Protein AF-A0A1B0A628-F1 (afdb_monomer)

Structure (mmCIF, N/CA/C/O backbone):
data_AF-A0A1B0A628-F1
#
_entry.id   AF-A0A1B0A628-F1
#
loop_
_atom_site.group_PDB
_atom_site.id
_atom_site.type_symbol
_atom_site.label_atom_id
_atom_site.label_alt_id
_atom_site.label_comp_id
_atom_site.label_asym_id
_atom_site.label_entity_id
_atom_site.label_seq_id
_atom_site.pdbx_PDB_ins_code
_atom_site.Cartn_x
_atom_site.Cartn_y
_atom_site.Cartn_z
_atom_site.occupancy
_atom_site.B_iso_or_equiv
_atom_site.auth_seq_id
_atom_site.auth_comp_id
_atom_site.auth_asym_id
_atom_site.auth_atom_id
_atom_site.pdbx_PDB_model_num
ATOM 1 N N . MET A 1 1 ? -26.916 12.694 81.564 1.00 33.94 1 MET A N 1
ATOM 2 C CA . MET A 1 1 ? -26.053 13.825 81.158 1.00 33.94 1 MET A CA 1
ATOM 3 C C . MET A 1 1 ? -26.219 13.988 79.653 1.00 33.94 1 MET A C 1
ATOM 5 O O . MET A 1 1 ? -25.531 13.329 78.898 1.00 33.94 1 MET A O 1
ATOM 9 N N . SER A 1 2 ? -27.368 14.486 79.199 1.00 31.22 2 SER A N 1
ATOM 10 C CA . SER A 1 2 ? -27.760 15.905 79.084 1.00 31.22 2 SER A CA 1
ATOM 11 C C . SER A 1 2 ? -27.061 16.607 77.925 1.00 31.22 2 SER A C 1
ATOM 13 O O . SER A 1 2 ? -25.971 17.129 78.112 1.00 31.22 2 SER A O 1
ATOM 15 N N . LEU A 1 3 ? -27.719 16.644 76.762 1.00 29.58 3 LEU A N 1
ATOM 16 C CA . LEU A 1 3 ? -28.253 17.880 76.168 1.00 29.58 3 LEU A CA 1
ATOM 17 C C . LEU A 1 3 ? -28.932 17.566 74.823 1.00 29.58 3 LEU A C 1
ATOM 19 O O . LEU A 1 3 ? -28.288 17.422 73.791 1.00 29.58 3 LEU A O 1
ATOM 23 N N . MET A 1 4 ? -30.263 17.454 74.872 1.00 30.33 4 MET A N 1
ATOM 24 C CA . MET A 1 4 ? -31.159 17.680 73.737 1.00 30.33 4 MET A CA 1
ATOM 25 C C . MET A 1 4 ? -31.297 19.191 73.538 1.00 30.33 4 MET A C 1
ATOM 27 O O . MET A 1 4 ? -31.609 19.890 74.503 1.00 30.33 4 MET A O 1
ATOM 31 N N . ILE A 1 5 ? -31.136 19.684 72.309 1.00 37.38 5 ILE A N 1
ATOM 32 C CA . ILE A 1 5 ? -31.601 21.018 71.913 1.00 37.38 5 ILE A CA 1
ATOM 33 C C . ILE A 1 5 ? -32.321 20.915 70.562 1.00 37.38 5 ILE A C 1
ATOM 35 O O . ILE A 1 5 ? -31.741 20.513 69.556 1.00 37.38 5 ILE A O 1
ATOM 39 N N . ASN A 1 6 ? -33.602 21.288 70.600 1.00 32.31 6 ASN A N 1
ATOM 40 C CA . ASN A 1 6 ? -34.485 21.600 69.478 1.00 32.31 6 ASN A CA 1
ATOM 41 C C . ASN A 1 6 ? -33.951 22.780 68.658 1.00 32.31 6 ASN A C 1
ATOM 43 O O . ASN A 1 6 ? -33.622 23.807 69.245 1.00 32.31 6 ASN A O 1
ATOM 47 N N . TYR A 1 7 ? -34.051 22.706 67.330 1.00 30.64 7 TYR A N 1
ATOM 48 C CA . TYR A 1 7 ? -34.246 23.894 66.497 1.00 30.64 7 TYR A CA 1
ATOM 49 C C . TYR A 1 7 ? -35.269 23.607 65.398 1.00 30.64 7 TYR A C 1
ATOM 51 O O . TYR A 1 7 ? -35.077 22.736 64.554 1.00 30.64 7 TYR A O 1
ATOM 59 N N . GLY A 1 8 ? -36.379 24.348 65.455 1.00 27.78 8 GLY A N 1
ATOM 60 C CA . GLY A 1 8 ? -37.373 24.432 64.395 1.00 27.78 8 GLY A CA 1
ATOM 61 C C . GLY A 1 8 ? -36.858 25.271 63.228 1.00 27.78 8 GLY A C 1
ATOM 62 O O . GLY A 1 8 ? -36.126 26.242 63.419 1.00 27.78 8 GLY A O 1
ATOM 63 N N . VAL A 1 9 ? -37.259 24.894 62.017 1.00 31.58 9 VAL A N 1
ATOM 64 C CA . VAL A 1 9 ? -36.974 25.635 60.787 1.00 31.58 9 VAL A CA 1
ATOM 65 C C . VAL A 1 9 ? -38.219 26.437 60.414 1.00 31.58 9 VAL A C 1
ATOM 67 O O . VAL A 1 9 ? -39.262 25.875 60.087 1.00 31.58 9 VAL A O 1
ATOM 70 N N . MET A 1 10 ? -38.100 27.764 60.492 1.00 30.45 10 MET A N 1
ATOM 71 C CA . MET A 1 10 ? -39.026 28.724 59.891 1.00 30.45 10 MET A CA 1
ATOM 72 C C . MET A 1 10 ? -38.882 28.689 58.365 1.00 30.45 10 MET A C 1
ATOM 74 O O . MET A 1 10 ? -37.781 28.835 57.838 1.00 30.45 10 MET A O 1
ATOM 78 N N . VAL A 1 11 ? -40.005 28.547 57.662 1.00 32.34 11 VAL A N 1
ATOM 79 C CA . VAL A 1 11 ? -40.108 28.730 56.209 1.00 32.34 11 VAL A CA 1
ATOM 80 C C . VAL A 1 11 ? -40.339 30.221 55.924 1.00 32.34 11 VAL A C 1
ATOM 82 O O . VAL A 1 11 ? -41.343 30.760 56.397 1.00 32.34 11 VAL A O 1
ATOM 85 N N . PRO A 1 12 ? -39.468 30.917 55.171 1.00 31.31 12 PRO A N 1
ATOM 86 C CA . PRO A 1 12 ? -39.748 32.277 54.734 1.00 31.31 12 PRO A CA 1
ATOM 87 C C . PRO A 1 12 ? -40.712 32.265 53.539 1.00 31.31 12 PRO A C 1
ATOM 89 O O . PRO A 1 12 ? -40.430 31.702 52.483 1.00 31.31 12 PRO A O 1
ATOM 92 N N . VAL A 1 13 ? -41.857 32.921 53.719 1.00 32.25 13 VAL A N 1
ATOM 93 C CA . VAL A 1 13 ? -42.799 33.276 52.653 1.00 32.25 13 VAL A CA 1
ATOM 94 C C . VAL A 1 13 ? -42.172 34.398 51.825 1.00 32.25 13 VAL A C 1
ATOM 96 O O . VAL A 1 13 ? -42.009 35.514 52.316 1.00 32.25 13 VAL A O 1
ATOM 99 N N . ILE A 1 14 ? -41.811 34.111 50.575 1.00 33.41 14 ILE A N 1
ATOM 100 C CA . ILE A 1 14 ? -41.353 35.126 49.620 1.00 33.41 14 ILE A CA 1
ATOM 101 C C . ILE A 1 14 ? -42.586 35.720 48.934 1.00 33.41 14 ILE A C 1
ATOM 103 O O . ILE A 1 14 ? -43.334 35.021 48.252 1.00 33.41 14 ILE A O 1
ATOM 107 N N . GLN A 1 15 ? -42.800 37.019 49.140 1.00 32.44 15 GLN A N 1
ATOM 108 C CA . GLN A 1 15 ? -43.814 37.809 48.449 1.00 32.44 15 GLN A CA 1
ATOM 109 C C . GLN A 1 15 ? -43.382 38.040 46.995 1.00 32.44 15 GLN A C 1
ATOM 111 O O . GLN A 1 15 ? -42.327 38.612 46.732 1.00 32.44 15 GLN A O 1
ATOM 116 N N . THR A 1 16 ? -44.203 37.603 46.043 1.00 36.66 16 THR A N 1
ATOM 117 C CA . THR A 1 16 ? -44.024 37.878 44.613 1.00 36.66 16 THR A CA 1
ATOM 118 C C . THR A 1 16 ? -44.448 39.313 44.302 1.00 36.66 16 THR A C 1
ATOM 120 O O . THR A 1 16 ? -45.621 39.659 44.470 1.00 36.66 16 THR A O 1
ATOM 123 N N . ALA A 1 17 ? -43.518 40.145 43.834 1.00 39.56 17 ALA A N 1
ATOM 124 C CA . ALA A 1 17 ? -43.837 41.450 43.264 1.00 39.56 17 ALA A CA 1
ATOM 125 C C . ALA A 1 17 ? -44.543 41.269 41.906 1.00 39.56 17 ALA A C 1
ATOM 127 O O . ALA A 1 17 ? -44.117 40.462 41.081 1.00 39.56 17 ALA A O 1
ATOM 128 N N . LYS A 1 18 ? -45.644 41.998 41.693 1.00 40.56 18 LYS A N 1
ATOM 129 C CA . LYS A 1 18 ? -46.347 42.065 40.406 1.00 40.56 18 LYS A CA 1
ATOM 130 C C . LYS A 1 18 ? -45.530 42.931 39.445 1.00 40.56 18 LYS A C 1
ATOM 132 O O . LYS A 1 18 ? -45.294 44.093 39.756 1.00 40.56 18 LYS A O 1
ATOM 137 N N . LEU A 1 19 ? -45.134 42.358 38.311 1.00 48.50 19 LEU A N 1
ATOM 138 C CA . LEU A 1 19 ? -44.546 43.087 37.185 1.00 48.50 19 LEU A CA 1
ATOM 139 C C . LEU A 1 19 ? -45.606 44.004 36.558 1.00 48.50 19 LEU A C 1
ATOM 141 O O . LEU A 1 19 ? -46.777 43.621 36.465 1.00 48.50 19 LEU A O 1
ATOM 145 N N . THR A 1 20 ? -45.197 45.205 36.161 1.00 66.12 20 THR A N 1
ATOM 146 C CA . THR A 1 20 ? -46.057 46.225 35.538 1.00 66.12 20 THR A CA 1
ATOM 147 C C . THR A 1 20 ? -45.711 46.384 34.059 1.00 66.12 20 THR A C 1
ATOM 149 O O . THR A 1 20 ? -44.623 46.014 33.634 1.00 66.12 20 THR A O 1
ATOM 152 N N . GLU A 1 21 ? -46.634 46.919 33.253 1.00 45.56 21 GLU A N 1
ATOM 153 C CA . GLU A 1 21 ? -46.469 47.053 31.791 1.00 45.56 21 GLU A CA 1
ATOM 154 C C . GLU A 1 21 ? -45.261 47.915 31.365 1.00 45.56 21 GLU A C 1
ATOM 156 O O . GLU A 1 21 ? -44.826 47.821 30.221 1.00 45.56 21 GLU A O 1
ATOM 161 N N . ASP A 1 22 ? -44.658 48.668 32.289 1.00 49.88 22 ASP A N 1
ATOM 162 C CA . ASP A 1 22 ? -43.427 49.439 32.073 1.00 49.88 22 ASP A CA 1
ATOM 163 C C . ASP A 1 22 ? -42.136 48.587 32.091 1.00 49.88 22 ASP A C 1
ATOM 165 O O . ASP A 1 22 ? -41.069 49.078 31.720 1.00 49.88 22 ASP A O 1
ATOM 169 N N . ASP A 1 23 ? -42.209 47.304 32.475 1.00 53.59 23 ASP A N 1
ATOM 170 C CA . ASP A 1 23 ? -41.057 46.383 32.514 1.00 53.59 23 ASP A CA 1
ATOM 171 C C . ASP A 1 23 ? -40.704 45.784 31.132 1.00 53.59 23 ASP A C 1
ATOM 173 O O . ASP A 1 23 ? -39.782 44.970 31.013 1.00 53.59 23 ASP A O 1
ATOM 177 N N . PHE A 1 24 ? -41.403 46.193 30.064 1.00 48.97 24 PHE A N 1
ATOM 178 C CA . PHE A 1 24 ? -41.162 45.733 28.693 1.00 48.97 24 PHE A CA 1
ATOM 179 C C . PHE A 1 24 ? -40.797 46.900 27.756 1.00 48.97 24 PHE A C 1
ATOM 181 O O . PHE A 1 24 ? -41.582 47.836 27.601 1.00 48.97 24 PHE A O 1
ATOM 188 N N . PRO A 1 25 ? -39.638 46.868 27.067 1.00 47.72 25 PRO A N 1
ATOM 189 C CA . PRO A 1 25 ? -39.291 47.903 26.098 1.00 47.72 25 PRO A CA 1
ATOM 190 C C . PRO A 1 25 ? -40.185 47.843 24.837 1.00 47.72 25 PRO A C 1
ATOM 192 O O . PRO A 1 25 ? -40.545 46.755 24.378 1.00 47.72 25 PRO A O 1
ATOM 195 N N . PRO A 1 26 ? -40.523 49.002 24.240 1.00 39.53 26 PRO A N 1
ATOM 196 C CA . PRO A 1 26 ? -41.529 49.118 23.186 1.00 39.53 26 PRO A CA 1
ATOM 197 C C . PRO A 1 26 ? -41.061 48.532 21.847 1.00 39.53 26 PRO A C 1
ATOM 199 O O . PRO A 1 26 ? -40.018 48.905 21.305 1.00 39.53 26 PRO A O 1
ATOM 202 N N . LEU A 1 27 ? -41.886 47.657 21.266 1.00 36.78 27 LEU A N 1
ATOM 203 C CA . LEU A 1 27 ? -41.714 47.143 19.907 1.00 36.78 27 LEU A CA 1
ATOM 204 C C . LEU A 1 27 ? -42.081 48.229 18.886 1.00 36.78 27 LEU A C 1
ATOM 206 O O . LEU A 1 27 ? -43.246 48.447 18.554 1.00 36.78 27 LEU A O 1
ATOM 210 N N . GLY A 1 28 ? -41.055 48.925 18.398 1.00 30.58 28 GLY A N 1
ATOM 211 C CA . GLY A 1 28 ? -41.151 49.891 17.310 1.00 30.58 28 GLY A CA 1
ATOM 212 C C . GLY A 1 28 ? -41.485 49.226 15.974 1.00 30.58 28 GLY A C 1
ATOM 213 O O . GLY A 1 28 ? -40.842 48.274 15.538 1.00 30.58 28 GLY A O 1
ATOM 214 N N . SER A 1 29 ? -42.512 49.766 15.330 1.00 31.61 29 SER A N 1
ATOM 215 C CA . SER A 1 29 ? -43.161 49.274 14.122 1.00 31.61 29 SER A CA 1
ATOM 216 C C . SER A 1 29 ? -42.755 50.045 12.853 1.00 31.61 29 SER A C 1
ATOM 218 O O . SER A 1 29 ? -42.542 51.252 12.932 1.00 31.61 29 SER A O 1
ATOM 220 N N . LYS A 1 30 ? -42.873 49.366 11.698 1.00 31.28 30 LYS A N 1
ATOM 221 C CA . LYS A 1 30 ? -43.100 49.880 10.323 1.00 31.28 30 LYS A CA 1
ATOM 222 C C . LYS A 1 30 ? -41.918 50.511 9.557 1.00 31.28 30 LYS A C 1
ATOM 224 O O . LYS A 1 30 ? -41.408 51.556 9.931 1.00 31.28 30 LYS A O 1
ATOM 229 N N . ASN A 1 31 ? -41.619 49.985 8.363 1.00 30.56 31 ASN A N 1
ATOM 230 C CA . ASN A 1 31 ? -42.159 50.508 7.092 1.00 30.56 31 ASN A CA 1
ATOM 231 C C . ASN A 1 31 ? -41.523 49.821 5.870 1.00 30.56 31 ASN A C 1
ATOM 233 O O . ASN A 1 31 ? -40.305 49.762 5.726 1.00 30.56 31 ASN A O 1
ATOM 237 N N . HIS A 1 32 ? -42.389 49.372 4.961 1.00 30.03 32 HIS A N 1
ATOM 238 C CA . HIS A 1 32 ? -42.078 49.218 3.544 1.00 30.03 32 HIS A CA 1
ATOM 239 C C . HIS A 1 32 ? -41.893 50.604 2.913 1.00 30.03 32 HIS A C 1
ATOM 241 O O . HIS A 1 32 ? -42.667 51.510 3.212 1.00 30.03 32 HIS A O 1
ATOM 247 N N . ASN A 1 33 ? -40.929 50.738 2.000 1.00 30.52 33 ASN A N 1
ATOM 248 C CA . ASN A 1 33 ? -40.958 51.742 0.940 1.00 30.52 33 ASN A CA 1
ATOM 249 C C . ASN A 1 33 ? -40.301 51.193 -0.335 1.00 30.52 33 ASN A C 1
ATOM 251 O O . ASN A 1 33 ? -39.335 50.434 -0.292 1.00 30.52 33 ASN A O 1
ATOM 255 N N . THR A 1 34 ? -40.906 51.584 -1.447 1.00 30.19 34 THR A N 1
ATOM 256 C CA . THR A 1 34 ? -40.734 51.178 -2.846 1.00 30.19 34 THR A CA 1
ATOM 257 C C . THR A 1 34 ? -40.154 52.323 -3.688 1.00 30.19 34 THR A C 1
ATOM 259 O O . THR A 1 34 ? -40.603 53.449 -3.508 1.00 30.19 34 THR A O 1
ATOM 262 N N . GLU A 1 35 ? -39.313 52.016 -4.683 1.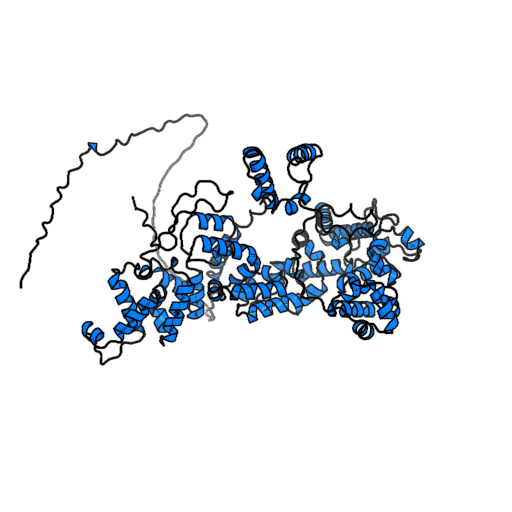00 31.67 35 GLU A N 1
ATOM 263 C CA . GLU A 1 35 ? -39.073 52.774 -5.941 1.00 31.67 35 GLU A CA 1
ATOM 264 C C . GLU A 1 35 ? -38.811 51.714 -7.049 1.00 31.67 35 GLU A C 1
ATOM 266 O O . GLU A 1 35 ? -37.968 50.845 -6.844 1.00 31.67 35 GLU A O 1
ATOM 271 N N . SER A 1 36 ? -39.712 51.440 -8.015 1.00 34.22 36 SER A N 1
ATOM 272 C CA . SER A 1 36 ? -39.938 52.044 -9.363 1.00 34.22 36 SER A CA 1
ATOM 273 C C . SER A 1 36 ? -38.683 52.064 -10.278 1.00 34.22 36 SER A C 1
ATOM 275 O O . SER A 1 36 ? -37.639 52.551 -9.873 1.00 34.22 36 SER A O 1
ATOM 277 N N . LEU A 1 37 ? -38.655 51.450 -11.482 1.00 30.39 37 LEU A N 1
ATOM 278 C CA . LEU A 1 37 ? -39.365 51.796 -12.737 1.00 30.39 37 LEU A CA 1
ATOM 279 C C . LEU A 1 37 ? -39.390 50.644 -13.799 1.00 30.39 37 LEU A C 1
ATOM 281 O O . LEU A 1 37 ? -38.356 50.035 -14.044 1.00 30.39 37 LEU A O 1
ATOM 285 N N . GLN A 1 38 ? -40.550 50.502 -14.487 1.00 32.31 38 GLN A N 1
ATOM 286 C CA . GLN A 1 38 ? -40.821 50.176 -15.928 1.00 32.31 38 GLN A CA 1
ATOM 287 C C . GLN A 1 38 ? -40.401 48.801 -16.534 1.00 32.31 38 GLN A C 1
ATOM 289 O O . GLN A 1 38 ? -39.288 48.356 -16.320 1.00 32.31 38 GLN A O 1
ATOM 294 N N . ASN A 1 39 ? -41.173 48.057 -17.360 1.00 30.17 39 ASN A N 1
ATOM 295 C CA . ASN A 1 39 ? -42.313 48.329 -18.269 1.00 30.17 39 ASN A CA 1
ATOM 296 C C . ASN A 1 39 ? -43.105 47.038 -18.659 1.00 30.17 39 ASN A C 1
ATOM 298 O O . ASN A 1 39 ? -42.491 45.984 -18.789 1.00 30.17 39 ASN A O 1
ATOM 302 N N . SER A 1 40 ? -44.406 47.211 -18.997 1.00 34.38 40 SER A N 1
ATOM 303 C CA . SER A 1 40 ? -45.297 46.454 -19.941 1.00 34.38 40 SER A CA 1
ATOM 304 C C . SER A 1 40 ? -45.550 44.939 -19.741 1.00 34.38 40 SER A C 1
ATOM 306 O O . SER A 1 40 ? -44.619 44.206 -19.465 1.00 34.38 40 SER A O 1
ATOM 308 N N . ALA A 1 41 ? -46.718 44.324 -19.979 1.00 31.27 41 ALA A N 1
ATOM 309 C CA . ALA A 1 41 ? -48.074 44.711 -20.393 1.00 31.27 41 ALA A CA 1
ATOM 310 C C . ALA A 1 41 ? -48.985 43.442 -20.322 1.00 31.27 41 ALA A C 1
ATOM 312 O O . ALA A 1 41 ? -48.506 42.372 -20.674 1.00 31.27 41 ALA A O 1
ATOM 313 N N . ILE A 1 42 ? -50.243 43.598 -19.858 1.00 32.12 42 ILE A N 1
ATOM 314 C CA . ILE A 1 42 ? -51.552 43.074 -20.362 1.00 32.12 42 ILE A CA 1
ATOM 315 C C . ILE A 1 42 ? -51.587 41.609 -20.922 1.00 32.12 42 ILE A C 1
ATOM 317 O O . ILE A 1 42 ? -50.806 41.290 -21.805 1.00 32.12 42 ILE A O 1
ATOM 321 N N . LEU A 1 43 ? -52.444 40.644 -20.536 1.00 32.38 43 LEU A N 1
ATOM 322 C CA . LEU A 1 43 ? -53.917 40.585 -20.420 1.00 32.38 43 LEU A CA 1
ATOM 323 C C . LEU A 1 43 ? -54.355 39.389 -19.537 1.00 32.38 43 LEU A C 1
ATOM 325 O O . LEU A 1 43 ? -53.734 38.332 -19.583 1.00 32.38 43 LEU A O 1
ATOM 329 N N . GLU A 1 44 ? -55.445 39.616 -18.792 1.00 30.59 44 GLU A N 1
ATOM 330 C CA . GLU A 1 44 ? -56.665 38.796 -18.579 1.00 30.59 44 GLU A CA 1
ATOM 331 C C . GLU A 1 44 ? -56.636 37.305 -18.997 1.00 30.59 44 GLU A C 1
ATOM 333 O O . GLU A 1 44 ? -56.192 36.957 -20.082 1.00 30.59 44 GLU A O 1
ATOM 338 N N . GLY A 1 45 ? -57.202 36.361 -18.249 1.00 29.09 45 GLY A N 1
ATOM 339 C CA . GLY A 1 45 ? -58.105 36.462 -17.112 1.00 29.09 45 GLY A CA 1
ATOM 340 C C . GLY A 1 45 ? -58.584 35.068 -16.676 1.00 29.09 45 GLY A C 1
ATOM 341 O O . GLY A 1 45 ? -58.346 34.090 -17.375 1.00 29.09 45 GLY A O 1
ATOM 342 N N . ASN A 1 46 ? -59.205 35.052 -15.491 1.00 28.08 46 ASN A N 1
ATOM 343 C CA . ASN A 1 46 ? -60.410 34.326 -15.052 1.00 28.08 46 ASN A CA 1
ATOM 344 C C . ASN A 1 46 ? -60.653 32.871 -15.511 1.00 28.08 46 ASN A C 1
ATOM 346 O O . ASN A 1 46 ? -60.503 32.543 -16.675 1.00 28.08 46 ASN A O 1
ATOM 350 N N . VAL A 1 47 ? -61.197 31.944 -14.722 1.00 31.91 47 VAL A N 1
ATOM 351 C CA . VAL A 1 47 ? -61.837 31.912 -13.394 1.00 31.91 47 VAL A CA 1
ATOM 352 C C . VAL A 1 47 ? -62.121 30.414 -13.153 1.00 31.91 47 VAL A C 1
ATOM 354 O O . VAL A 1 47 ? -62.378 29.707 -14.123 1.00 31.91 47 VAL A O 1
ATOM 357 N N . GLU A 1 48 ? -61.995 29.984 -11.893 1.00 29.33 48 GLU A N 1
ATOM 358 C CA . GLU A 1 48 ? -62.780 28.981 -11.137 1.00 29.33 48 GLU A CA 1
ATOM 359 C C . GLU A 1 48 ? -63.284 27.681 -11.812 1.00 29.33 48 GLU A C 1
ATOM 361 O O . GLU A 1 48 ? -63.673 27.644 -12.966 1.00 29.33 48 GLU A O 1
ATOM 366 N N . GLU A 1 49 ? -63.498 26.548 -11.149 1.00 31.58 49 GLU A N 1
ATOM 367 C CA . GLU A 1 49 ? -63.267 25.983 -9.814 1.00 31.58 49 GLU A CA 1
ATOM 368 C C . GLU A 1 49 ? -64.089 24.657 -9.829 1.00 31.58 49 GLU A C 1
ATOM 370 O O . GLU A 1 49 ? -64.912 24.429 -10.715 1.00 31.58 49 GLU A O 1
ATOM 375 N N . VAL A 1 50 ? -63.912 23.817 -8.806 1.00 29.33 50 VAL A N 1
ATOM 376 C CA . VAL A 1 50 ? -64.864 22.787 -8.330 1.00 29.33 50 VAL A CA 1
ATOM 377 C C . VAL A 1 50 ? -64.881 21.399 -9.006 1.00 29.33 50 VAL A C 1
ATOM 379 O O . VAL A 1 50 ? -65.532 21.136 -10.009 1.00 29.33 50 VAL A O 1
ATOM 382 N N . ASN A 1 51 ? -64.211 20.472 -8.307 1.00 29.28 51 ASN A N 1
ATOM 383 C CA . ASN A 1 51 ? -64.701 19.196 -7.749 1.00 29.28 51 ASN A CA 1
ATOM 384 C C . ASN A 1 51 ? -65.842 18.436 -8.459 1.00 29.28 51 ASN A C 1
ATOM 386 O O . ASN A 1 51 ? -66.955 18.934 -8.567 1.00 29.28 51 ASN A O 1
ATOM 390 N N . THR A 1 52 ? -65.676 17.121 -8.647 1.00 28.28 52 THR A N 1
ATOM 391 C CA . THR A 1 52 ? -66.273 16.085 -7.766 1.00 28.28 52 THR A CA 1
ATOM 392 C C . THR A 1 52 ? -65.938 14.663 -8.234 1.00 28.28 52 THR A C 1
ATOM 394 O O . THR A 1 52 ? -65.592 14.412 -9.382 1.00 28.28 52 THR A O 1
ATOM 397 N N . ALA A 1 53 ? -65.979 13.751 -7.263 1.00 29.06 53 ALA A N 1
ATOM 398 C CA . ALA A 1 53 ? -65.635 12.338 -7.325 1.00 29.06 53 ALA A CA 1
ATOM 399 C C . ALA A 1 53 ? -66.817 11.439 -7.753 1.00 29.06 53 ALA A C 1
ATOM 401 O O . ALA A 1 53 ? -67.928 11.924 -7.942 1.00 29.06 53 ALA A O 1
ATOM 402 N N . THR A 1 54 ? -66.565 10.118 -7.720 1.00 27.73 54 THR A N 1
ATOM 403 C CA . THR A 1 54 ? -67.468 8.947 -7.890 1.00 27.73 54 THR A CA 1
ATOM 404 C C . THR A 1 54 ? -67.662 8.506 -9.348 1.00 27.73 54 THR A C 1
ATOM 406 O O . THR A 1 54 ? -67.820 9.340 -10.221 1.00 27.73 54 THR A O 1
ATOM 409 N N . GLY A 1 55 ? -67.596 7.232 -9.746 1.00 25.95 55 GLY A N 1
ATOM 410 C CA . GLY A 1 55 ? -67.624 5.942 -9.049 1.00 25.95 55 GLY A CA 1
ATOM 411 C C . GLY A 1 55 ? -68.651 5.032 -9.752 1.00 25.95 55 GLY A C 1
ATOM 412 O O . GLY A 1 55 ? -69.714 5.531 -10.091 1.00 25.95 55 GLY A O 1
ATOM 413 N N . HIS A 1 56 ? -68.343 3.729 -9.903 1.00 27.52 56 HIS A N 1
ATOM 414 C CA . HIS A 1 56 ? -69.146 2.629 -10.515 1.00 27.52 56 HIS A CA 1
ATOM 415 C C . HIS A 1 56 ? -69.131 2.484 -12.047 1.00 27.52 56 HIS A C 1
ATOM 417 O O . HIS A 1 56 ? -69.013 3.476 -12.748 1.00 27.52 56 HIS A O 1
ATOM 423 N N . ARG A 1 57 ? -69.356 1.305 -12.650 1.00 28.92 57 ARG A N 1
ATOM 424 C CA . ARG A 1 57 ? -69.114 -0.150 -12.414 1.00 28.92 57 ARG A CA 1
ATOM 425 C C . ARG A 1 57 ? -69.635 -0.856 -13.704 1.00 28.92 57 ARG A C 1
ATOM 427 O O . ARG A 1 57 ? -70.205 -0.168 -14.540 1.00 28.92 57 ARG A O 1
ATOM 434 N N . GLU A 1 58 ? -69.508 -2.187 -13.785 1.00 29.56 58 GLU A N 1
ATOM 435 C CA . GLU A 1 58 ? -70.038 -3.127 -14.814 1.00 29.56 58 GLU A CA 1
ATOM 436 C C . GLU A 1 58 ? -69.113 -3.312 -16.037 1.00 29.56 58 GLU A C 1
ATOM 438 O O . GLU A 1 58 ? -68.853 -2.378 -16.787 1.00 29.56 58 GLU A O 1
ATOM 443 N N . ASP A 1 59 ? -68.327 -4.392 -16.121 1.00 28.94 59 ASP A N 1
ATOM 444 C CA . ASP A 1 59 ? -68.634 -5.830 -16.334 1.00 28.94 59 ASP A CA 1
ATOM 445 C C . ASP A 1 59 ? -68.922 -6.161 -17.809 1.00 28.94 59 ASP A C 1
ATOM 447 O O . ASP A 1 59 ? -69.958 -5.780 -18.333 1.00 28.94 59 ASP A O 1
ATOM 451 N N . ASP A 1 60 ? -68.006 -6.899 -18.459 1.00 30.56 60 ASP A N 1
ATOM 452 C CA . ASP A 1 60 ? -68.340 -8.167 -19.132 1.00 30.56 60 ASP A CA 1
ATOM 453 C C . ASP A 1 60 ? -67.106 -8.914 -19.708 1.00 30.56 60 ASP A C 1
ATOM 455 O O . ASP A 1 60 ? -66.419 -8.460 -20.618 1.00 30.56 60 ASP A O 1
ATOM 459 N N . ASN A 1 61 ? -66.863 -10.102 -19.138 1.00 28.69 61 ASN A N 1
ATOM 460 C CA . ASN A 1 61 ? -66.744 -11.409 -19.810 1.00 28.69 61 ASN A CA 1
ATOM 461 C C . ASN A 1 61 ? -65.768 -11.642 -20.997 1.00 28.69 61 ASN A C 1
ATOM 463 O O . ASN A 1 61 ? -66.050 -11.278 -22.131 1.00 28.69 61 ASN A O 1
ATOM 467 N N . LEU A 1 62 ? -64.706 -12.446 -20.772 1.00 31.22 62 LEU A N 1
ATOM 468 C CA . LEU A 1 62 ? -64.604 -13.898 -21.106 1.00 31.22 62 LEU A CA 1
ATOM 469 C C . LEU A 1 62 ? -63.158 -14.395 -21.381 1.00 31.22 62 LEU A C 1
ATOM 471 O O . LEU A 1 62 ? -62.473 -13.931 -22.282 1.00 31.22 62 LEU A O 1
ATOM 475 N N . ASN A 1 63 ? -62.791 -15.455 -20.644 1.00 29.22 63 ASN A N 1
ATOM 476 C CA . ASN A 1 63 ? -61.926 -16.601 -20.986 1.00 29.22 63 ASN A CA 1
ATOM 477 C C . ASN A 1 63 ? -60.527 -16.394 -21.616 1.00 29.22 63 ASN A C 1
ATOM 479 O O . ASN A 1 63 ? -60.399 -16.249 -22.825 1.00 29.22 63 ASN A O 1
ATOM 483 N N . ASN A 1 64 ? -59.464 -16.735 -20.867 1.00 30.67 64 ASN A N 1
ATOM 484 C CA . ASN A 1 64 ? -58.934 -18.112 -20.889 1.00 30.67 64 ASN A CA 1
ATOM 485 C C . ASN A 1 64 ? -57.875 -18.395 -19.801 1.00 30.67 64 ASN A C 1
ATOM 487 O O . ASN A 1 64 ? -56.990 -17.593 -19.523 1.00 30.67 64 ASN A O 1
ATOM 491 N N . LYS A 1 65 ? -57.987 -19.592 -19.214 1.00 29.20 65 LYS A N 1
ATOM 492 C CA . LYS A 1 65 ? -57.073 -20.239 -18.256 1.00 29.20 65 LYS A CA 1
ATOM 493 C C . LYS A 1 65 ? -55.744 -20.625 -18.922 1.00 29.20 65 LYS A C 1
ATOM 495 O O . LYS A 1 65 ? -55.793 -21.208 -19.994 1.00 29.20 65 LYS A O 1
ATOM 500 N N . TYR A 1 66 ? -54.613 -20.415 -18.237 1.00 32.69 66 TYR A N 1
ATOM 501 C CA . TYR A 1 66 ? -53.676 -21.461 -17.762 1.00 32.69 66 TYR A CA 1
ATOM 502 C C . TYR A 1 66 ? -52.578 -20.848 -16.853 1.00 32.69 66 TYR A C 1
ATOM 504 O O . TYR A 1 66 ? -51.622 -20.241 -17.310 1.00 32.69 66 TYR A O 1
ATOM 512 N N . ASN A 1 67 ? -52.800 -20.989 -15.543 1.00 30.44 67 ASN A N 1
ATOM 513 C CA . ASN A 1 67 ? -51.894 -21.329 -14.434 1.00 30.44 67 ASN A CA 1
ATOM 514 C C . ASN A 1 67 ? -50.356 -21.079 -14.460 1.00 30.44 67 ASN A C 1
ATOM 516 O O . ASN A 1 67 ? -49.631 -21.703 -15.226 1.00 30.44 67 ASN A O 1
ATOM 520 N N . THR A 1 68 ? -49.929 -20.332 -13.415 1.00 26.38 68 THR A N 1
ATOM 521 C CA . THR A 1 68 ? -48.772 -20.525 -12.487 1.00 26.38 68 THR A CA 1
ATOM 522 C C . THR A 1 68 ? -47.351 -20.455 -13.081 1.00 26.38 68 THR A C 1
ATOM 524 O O . THR A 1 68 ? -46.978 -21.273 -13.903 1.00 26.38 68 THR A O 1
ATOM 527 N N . ILE A 1 69 ? -46.449 -19.544 -12.682 1.00 28.05 69 ILE A N 1
ATOM 528 C CA . ILE A 1 69 ? -45.876 -19.317 -11.338 1.00 28.05 69 ILE A CA 1
ATOM 529 C C . ILE A 1 69 ? -45.438 -17.844 -11.196 1.00 28.05 69 ILE A C 1
ATOM 531 O O . ILE A 1 69 ? -44.781 -17.287 -12.070 1.00 28.05 69 ILE A O 1
ATOM 535 N N . SER A 1 70 ? -45.790 -17.243 -10.059 1.00 25.09 70 SER A N 1
ATOM 536 C CA . SER A 1 70 ? -45.453 -15.881 -9.636 1.00 25.09 70 SER A CA 1
ATOM 537 C C . SER A 1 70 ? -44.154 -15.865 -8.826 1.00 25.09 70 SER A C 1
ATOM 539 O O . SER A 1 70 ? -44.096 -16.505 -7.777 1.00 25.09 70 SER A O 1
ATOM 541 N N . VAL A 1 71 ? -43.174 -15.056 -9.240 1.00 28.06 71 VAL A N 1
ATOM 542 C CA . VAL A 1 71 ? -42.160 -14.466 -8.348 1.00 28.06 71 VAL A CA 1
ATOM 543 C C . VAL A 1 71 ? -41.967 -13.010 -8.778 1.00 28.06 71 VAL A C 1
ATOM 545 O O . VAL A 1 71 ? -41.414 -12.742 -9.841 1.00 28.06 71 VAL A O 1
ATOM 548 N N . ASN A 1 72 ? -42.465 -12.073 -7.967 1.00 29.80 72 ASN A N 1
ATOM 549 C CA . ASN A 1 72 ? -42.195 -10.646 -8.131 1.00 29.80 72 ASN A CA 1
ATOM 550 C C . ASN A 1 72 ? -40.759 -10.304 -7.686 1.00 29.80 72 ASN A C 1
ATOM 552 O O . ASN A 1 72 ? -40.248 -10.922 -6.748 1.00 29.80 72 ASN A O 1
ATOM 556 N N . PRO A 1 73 ? -40.125 -9.297 -8.311 1.00 30.00 73 PRO A N 1
ATOM 557 C CA . PRO A 1 73 ? -38.784 -8.842 -7.977 1.00 30.00 73 PRO A CA 1
ATOM 558 C C . PRO A 1 73 ? -38.798 -7.848 -6.806 1.00 30.00 73 PRO A C 1
ATOM 560 O O . PRO A 1 73 ? -39.432 -6.797 -6.861 1.00 30.00 73 PRO A O 1
ATOM 563 N N . VAL A 1 74 ? -38.030 -8.155 -5.762 1.00 30.66 74 VAL A N 1
ATOM 564 C CA . VAL A 1 74 ? -37.596 -7.194 -4.739 1.00 30.66 74 VAL A CA 1
ATOM 565 C C . VAL A 1 74 ? -36.434 -6.405 -5.336 1.00 30.66 74 VAL A C 1
ATOM 567 O O . VAL A 1 74 ? -35.315 -6.905 -5.374 1.00 30.66 74 VAL A O 1
ATOM 570 N N . ASN A 1 75 ? -36.692 -5.209 -5.870 1.00 32.62 75 ASN A N 1
ATOM 571 C CA . ASN A 1 75 ? -35.641 -4.376 -6.472 1.00 32.62 75 ASN A CA 1
ATOM 572 C C . ASN A 1 75 ? -35.801 -2.864 -6.227 1.00 32.62 75 ASN A C 1
ATOM 574 O O . ASN A 1 75 ? -35.319 -2.062 -7.022 1.00 32.62 75 ASN A O 1
ATOM 578 N N . GLU A 1 76 ? -36.403 -2.453 -5.106 1.00 29.47 76 GLU A N 1
ATOM 579 C CA . GLU A 1 76 ? -36.452 -1.026 -4.724 1.00 29.47 76 GLU A CA 1
ATOM 580 C C . GLU A 1 76 ? -35.767 -0.671 -3.392 1.00 29.47 76 GLU A C 1
ATOM 582 O O . GLU A 1 76 ? -35.484 0.500 -3.155 1.00 29.47 76 GLU A O 1
ATOM 587 N N . GLU A 1 77 ? -35.339 -1.636 -2.570 1.00 29.34 77 GLU A N 1
ATOM 588 C CA . GLU A 1 77 ? -34.662 -1.319 -1.293 1.00 29.34 77 GLU A CA 1
ATOM 589 C C . GLU A 1 77 ? -33.125 -1.227 -1.377 1.00 29.34 77 GLU A C 1
ATOM 591 O O . GLU A 1 77 ? -32.487 -0.627 -0.511 1.00 29.34 77 GLU A O 1
ATOM 596 N N . ILE A 1 78 ? -32.499 -1.715 -2.455 1.00 31.59 78 ILE A N 1
ATOM 597 C CA . ILE A 1 78 ? -31.033 -1.635 -2.631 1.00 31.59 78 ILE A CA 1
ATOM 598 C C . ILE A 1 78 ? -30.594 -0.250 -3.159 1.00 31.59 78 ILE A C 1
ATOM 600 O O . ILE A 1 78 ? -29.471 0.192 -2.907 1.00 31.59 78 ILE A O 1
ATOM 604 N N . SER A 1 79 ? -31.490 0.500 -3.810 1.00 29.28 79 SER A N 1
ATOM 605 C CA . SER A 1 79 ? -31.190 1.825 -4.383 1.00 29.28 79 SER A CA 1
ATOM 606 C C . SER A 1 79 ? -30.990 2.919 -3.316 1.00 29.28 79 SER A C 1
ATOM 608 O O . SER A 1 79 ? -30.161 3.824 -3.468 1.00 29.28 79 SER A O 1
ATOM 610 N N . ASN A 1 80 ? -31.663 2.802 -2.166 1.00 28.98 80 ASN A N 1
ATOM 611 C CA . ASN A 1 80 ? -31.614 3.829 -1.121 1.00 28.98 80 ASN A CA 1
ATOM 612 C C . ASN A 1 80 ? -30.356 3.759 -0.232 1.00 28.98 80 ASN A C 1
ATOM 614 O O . ASN A 1 80 ? -29.882 4.799 0.231 1.00 28.98 80 ASN A O 1
ATOM 618 N N . ASN A 1 81 ? -29.718 2.589 -0.096 1.00 32.22 81 ASN A N 1
ATOM 619 C CA . ASN A 1 81 ? -28.454 2.452 0.647 1.00 32.22 81 ASN A CA 1
ATOM 620 C C . ASN A 1 81 ? -27.215 2.930 -0.141 1.00 32.22 81 ASN A C 1
ATOM 622 O O . ASN A 1 81 ? -26.225 3.358 0.457 1.00 32.22 81 ASN A O 1
ATOM 626 N N . PHE A 1 82 ? -27.263 2.952 -1.478 1.00 31.86 82 PHE A N 1
ATOM 627 C CA . PHE A 1 82 ? -26.155 3.458 -2.306 1.00 31.86 82 PHE A CA 1
ATOM 628 C C . PHE A 1 82 ? -26.094 4.992 -2.385 1.00 31.86 82 PHE A C 1
ATOM 630 O O . PHE A 1 82 ? -25.014 5.569 -2.561 1.00 31.86 82 PHE A O 1
ATOM 637 N N . SER A 1 83 ? -27.227 5.666 -2.188 1.00 28.20 83 SER A N 1
ATOM 638 C CA . SER A 1 83 ? -27.322 7.130 -2.239 1.00 28.20 83 SER A CA 1
ATOM 639 C C . SER A 1 83 ? -26.661 7.806 -1.027 1.00 28.20 83 SER A C 1
ATOM 641 O O . SER A 1 83 ? -26.005 8.838 -1.177 1.00 28.20 83 SER A O 1
ATOM 643 N N . GLN A 1 84 ? -26.701 7.177 0.155 1.00 31.47 84 GLN A N 1
ATOM 644 C CA . GLN A 1 84 ? -26.028 7.689 1.359 1.00 31.47 84 GLN A CA 1
ATOM 645 C C . GLN A 1 84 ? -24.498 7.514 1.328 1.00 31.47 84 GLN A C 1
ATOM 647 O O . GLN A 1 84 ? -23.773 8.344 1.876 1.00 31.47 84 GLN A O 1
ATOM 652 N N . ILE A 1 85 ? -23.978 6.497 0.631 1.00 33.38 85 ILE A N 1
ATOM 653 C CA . ILE A 1 85 ? -22.525 6.290 0.475 1.00 33.38 85 ILE A CA 1
ATOM 654 C C . ILE A 1 85 ? -21.929 7.274 -0.550 1.00 33.38 85 ILE A C 1
ATOM 656 O O . ILE A 1 85 ? -20.788 7.711 -0.395 1.00 33.38 85 ILE A O 1
ATOM 660 N N . ARG A 1 86 ? -22.697 7.695 -1.568 1.00 30.80 86 ARG A N 1
ATOM 661 C CA . ARG A 1 86 ? -22.256 8.717 -2.538 1.00 30.80 86 ARG A CA 1
ATOM 662 C C . ARG A 1 86 ? -22.250 10.141 -1.981 1.00 30.80 86 ARG A C 1
ATOM 664 O O . ARG A 1 86 ? -21.405 10.921 -2.409 1.00 30.80 86 ARG A O 1
ATOM 671 N N . ALA A 1 87 ? -23.129 10.473 -1.034 1.00 28.47 87 ALA A N 1
ATOM 672 C CA . ALA A 1 87 ? -23.154 11.801 -0.415 1.00 28.47 87 ALA A CA 1
ATOM 673 C C . ALA A 1 87 ? -21.888 12.086 0.419 1.00 28.47 87 ALA A C 1
ATOM 675 O O . ALA A 1 87 ? -21.394 13.204 0.410 1.00 28.47 87 ALA A O 1
ATOM 676 N N . ILE A 1 88 ? -21.298 11.062 1.047 1.00 34.91 88 ILE A N 1
ATOM 677 C CA . ILE A 1 88 ? -20.081 11.208 1.867 1.00 34.91 88 ILE A CA 1
ATOM 678 C C . ILE A 1 88 ? -18.820 11.431 1.009 1.00 34.91 88 ILE A C 1
ATOM 680 O O . ILE A 1 88 ? -17.891 12.093 1.452 1.00 34.91 88 ILE A O 1
ATOM 684 N N . ASN A 1 89 ? -18.794 10.938 -0.233 1.00 33.78 89 ASN A N 1
ATOM 685 C CA . ASN A 1 89 ? -17.632 11.069 -1.125 1.00 33.78 89 ASN A CA 1
ATOM 686 C C . ASN A 1 89 ? -17.668 12.326 -2.014 1.00 33.78 89 ASN A C 1
ATOM 688 O O . ASN A 1 89 ? -16.728 12.557 -2.777 1.00 33.78 89 ASN A O 1
ATOM 692 N N . LYS A 1 90 ? -18.757 13.108 -1.988 1.00 29.91 90 LYS A N 1
ATOM 693 C CA . LYS A 1 90 ? -18.911 14.287 -2.856 1.00 29.91 90 LYS A CA 1
ATOM 694 C C . LYS A 1 90 ? -18.230 15.536 -2.280 1.00 29.91 90 LYS A C 1
ATOM 696 O O . LYS A 1 90 ? -17.726 16.327 -3.065 1.00 29.91 90 LYS A O 1
ATOM 701 N N . ASP A 1 91 ? -18.109 15.632 -0.954 1.00 31.75 91 ASP A N 1
ATOM 702 C CA . ASP A 1 91 ? -17.452 16.757 -0.264 1.00 31.75 91 ASP A CA 1
ATOM 703 C C . ASP A 1 91 ? -15.909 16.659 -0.238 1.00 31.75 91 ASP A C 1
ATOM 705 O O . ASP A 1 91 ? -15.232 17.608 0.143 1.00 31.75 91 ASP A O 1
ATOM 709 N N . GLU A 1 92 ? -15.320 15.532 -0.663 1.00 39.81 92 GLU A N 1
ATOM 710 C CA . GLU A 1 92 ? -13.860 15.310 -0.631 1.00 39.81 92 GLU A CA 1
ATOM 711 C C . GLU A 1 92 ? -13.149 15.620 -1.966 1.00 39.81 92 GLU A C 1
ATOM 713 O O . GLU A 1 92 ? -11.924 15.531 -2.041 1.00 39.81 92 GLU A O 1
ATOM 718 N N . LYS A 1 93 ? -13.876 16.000 -3.030 1.00 35.12 93 LYS A N 1
ATOM 719 C CA . LYS A 1 93 ? -13.284 16.259 -4.360 1.00 35.12 93 LYS A CA 1
ATOM 720 C C . LYS A 1 93 ? -12.787 17.688 -4.604 1.00 35.12 93 LYS A C 1
ATOM 722 O O . LYS A 1 93 ? -12.092 17.892 -5.595 1.00 35.12 93 LYS A O 1
ATOM 727 N N . ASP A 1 94 ? -13.054 18.628 -3.699 1.00 32.44 94 ASP A N 1
ATOM 728 C CA . ASP A 1 94 ? -12.651 20.037 -3.855 1.00 32.44 94 ASP A CA 1
ATOM 729 C C . ASP A 1 94 ? -11.359 20.412 -3.090 1.00 32.44 94 ASP A C 1
ATOM 731 O O . ASP A 1 94 ? -11.002 21.584 -2.997 1.00 32.44 94 ASP A O 1
ATOM 735 N N . ILE A 1 95 ? -10.601 19.430 -2.580 1.00 39.47 95 ILE A N 1
ATOM 736 C CA . ILE A 1 95 ? -9.401 19.650 -1.744 1.00 39.47 95 ILE A CA 1
ATOM 737 C C . ILE A 1 95 ? -8.111 19.231 -2.479 1.00 39.47 95 ILE A C 1
ATOM 739 O O . ILE A 1 95 ? -7.294 18.477 -1.959 1.00 39.47 95 ILE A O 1
ATOM 743 N N . GLU A 1 96 ? -7.903 19.697 -3.714 1.00 32.78 96 GLU A N 1
ATOM 744 C CA . GLU A 1 96 ? -6.608 19.541 -4.417 1.00 32.78 96 GLU A CA 1
ATOM 745 C C . GLU A 1 96 ? -5.784 20.842 -4.504 1.00 32.78 96 GLU A C 1
ATOM 747 O O . GLU A 1 96 ? -4.719 20.854 -5.115 1.00 32.78 96 GLU A O 1
ATOM 752 N N . ASN A 1 97 ? -6.198 21.917 -3.822 1.00 36.81 97 ASN A N 1
ATOM 753 C CA . ASN A 1 97 ? -5.453 23.185 -3.759 1.00 36.81 97 ASN A CA 1
ATOM 754 C C . ASN A 1 97 ? -5.009 23.572 -2.333 1.00 36.81 97 ASN A C 1
ATOM 756 O O . ASN A 1 97 ? -5.050 24.745 -1.963 1.00 36.81 97 ASN A O 1
ATOM 760 N N . GLU A 1 98 ? -4.557 22.616 -1.517 1.00 39.12 98 GLU A N 1
ATOM 761 C CA . GLU A 1 98 ? -3.856 22.954 -0.270 1.00 39.12 98 GLU A CA 1
ATOM 762 C C . GLU A 1 98 ? -2.379 23.275 -0.547 1.00 39.12 98 GLU A C 1
ATOM 764 O 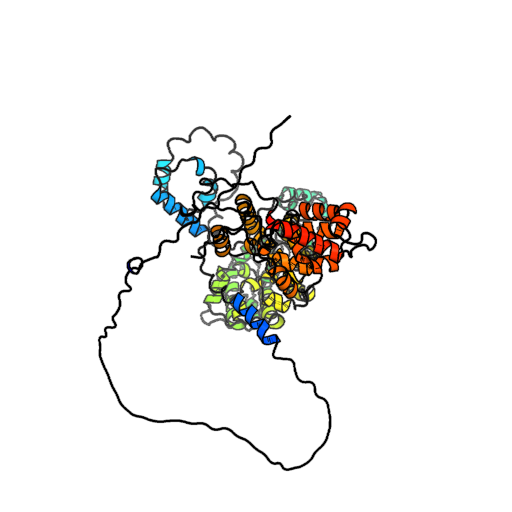O . GLU A 1 98 ? -1.615 22.460 -1.070 1.00 39.12 98 GLU A O 1
ATOM 769 N N . LEU A 1 99 ? -1.976 24.495 -0.181 1.00 43.00 99 LEU A N 1
ATOM 770 C CA . LEU A 1 99 ? -0.580 24.923 -0.110 1.00 43.00 99 LEU A CA 1
ATOM 771 C C . LEU A 1 99 ? 0.213 23.934 0.751 1.00 43.00 99 LEU A C 1
ATOM 773 O O . LEU A 1 99 ? -0.157 23.645 1.888 1.00 43.00 99 LEU A O 1
ATOM 777 N N . ALA A 1 100 ? 1.322 23.433 0.206 1.00 42.53 100 ALA A N 1
ATOM 778 C CA . ALA A 1 100 ? 2.171 22.467 0.886 1.00 42.53 100 ALA A CA 1
ATOM 779 C C . ALA A 1 100 ? 2.588 22.984 2.287 1.00 42.53 100 ALA A C 1
ATOM 781 O O . ALA A 1 100 ? 2.815 24.191 2.453 1.00 42.53 100 ALA A O 1
ATOM 782 N N . PRO A 1 101 ? 2.727 22.113 3.304 1.00 40.78 101 PRO A N 1
ATOM 783 C CA . PRO A 1 101 ? 3.118 22.508 4.661 1.00 40.78 101 PRO A CA 1
ATOM 784 C C . PRO A 1 101 ? 4.387 23.373 4.703 1.00 40.78 101 PRO A C 1
ATOM 786 O O . PRO A 1 101 ? 4.523 24.247 5.559 1.00 40.78 101 PRO A O 1
ATOM 789 N N . GLU A 1 102 ? 5.297 23.189 3.740 1.00 43.69 102 GLU A N 1
ATOM 790 C CA . GLU A 1 102 ? 6.509 23.994 3.607 1.00 43.69 102 GLU A CA 1
ATOM 791 C C . GLU A 1 102 ? 6.236 25.456 3.210 1.00 43.69 102 GLU A C 1
ATOM 793 O O . GLU A 1 102 ? 6.965 26.346 3.650 1.00 43.69 102 GLU A O 1
ATOM 798 N N . SER A 1 103 ? 5.197 25.739 2.413 1.00 44.66 103 SER A N 1
ATOM 799 C CA . SER A 1 103 ? 4.804 27.120 2.076 1.00 44.66 103 SER A CA 1
ATOM 800 C C . SER A 1 103 ? 4.197 27.854 3.269 1.00 44.66 103 SER A C 1
ATOM 802 O O . SER A 1 103 ? 4.539 29.013 3.494 1.00 44.66 103 SER A O 1
ATOM 804 N N . ILE A 1 104 ? 3.391 27.164 4.078 1.00 45.72 104 ILE A N 1
ATOM 805 C CA . ILE A 1 104 ? 2.777 27.731 5.287 1.00 45.72 104 ILE A CA 1
ATOM 806 C C . ILE A 1 104 ? 3.858 28.050 6.329 1.00 45.72 104 ILE A C 1
ATOM 808 O O . ILE A 1 104 ? 3.897 29.155 6.866 1.00 45.72 104 ILE A O 1
ATOM 812 N N . LEU A 1 105 ? 4.805 27.130 6.548 1.00 43.06 105 LEU A N 1
ATOM 813 C CA . LEU A 1 105 ? 5.954 27.353 7.436 1.00 43.06 105 LEU A CA 1
ATOM 814 C C . LEU A 1 105 ? 6.860 28.491 6.951 1.00 43.06 105 LEU A C 1
ATOM 816 O O . LEU A 1 105 ? 7.355 29.280 7.756 1.00 43.06 105 LEU A O 1
ATOM 820 N N . LYS A 1 106 ? 7.066 28.606 5.634 1.00 47.16 106 LYS A N 1
ATOM 821 C CA . LYS A 1 106 ? 7.864 29.681 5.038 1.00 47.16 106 LYS A CA 1
ATOM 822 C C . LYS A 1 106 ? 7.210 31.049 5.229 1.00 47.16 106 LYS A C 1
ATOM 824 O O . LYS A 1 106 ? 7.911 32.002 5.562 1.00 47.16 106 LYS A O 1
ATOM 829 N N . GLU A 1 107 ? 5.900 31.163 5.030 1.00 49.28 107 GLU A N 1
ATOM 830 C CA . GLU A 1 107 ? 5.188 32.431 5.217 1.00 49.28 107 GLU A CA 1
ATOM 831 C C . GLU A 1 107 ? 5.065 32.818 6.693 1.00 49.28 107 GLU A C 1
ATOM 833 O O . GLU A 1 107 ? 5.309 33.977 7.028 1.00 49.28 107 GLU A O 1
ATOM 838 N N . ALA A 1 108 ? 4.819 31.854 7.586 1.00 45.59 108 ALA A N 1
ATOM 839 C CA . ALA A 1 108 ? 4.807 32.080 9.031 1.00 45.59 108 ALA A CA 1
ATOM 840 C C . ALA A 1 108 ? 6.173 32.568 9.551 1.00 45.59 108 ALA A C 1
ATOM 842 O O . ALA A 1 108 ? 6.248 33.546 10.296 1.00 45.59 108 ALA A O 1
ATOM 843 N N . PHE A 1 109 ? 7.270 31.960 9.088 1.00 47.97 109 PHE A N 1
ATOM 844 C CA . PHE A 1 109 ? 8.628 32.370 9.454 1.00 47.97 109 PHE A CA 1
ATOM 845 C C . PHE A 1 109 ? 8.983 33.775 8.937 1.00 47.97 109 PHE A C 1
ATOM 847 O O . PHE A 1 109 ? 9.566 34.584 9.662 1.00 47.97 109 PHE A O 1
ATOM 854 N N . LEU A 1 110 ? 8.598 34.103 7.697 1.00 52.31 110 LEU A N 1
ATOM 855 C CA . LEU A 1 110 ? 8.806 35.438 7.127 1.00 52.31 110 LEU A CA 1
ATOM 856 C C . LEU A 1 110 ? 7.961 36.508 7.836 1.00 52.31 110 LEU A C 1
ATOM 858 O O . LEU A 1 110 ? 8.44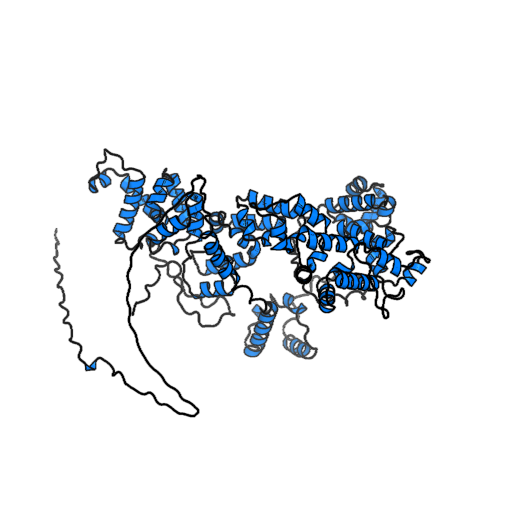6 37.621 8.048 1.00 52.31 110 LEU A O 1
ATOM 862 N N . ALA A 1 111 ? 6.734 36.179 8.248 1.00 48.31 111 ALA A N 1
ATOM 863 C CA . ALA A 1 111 ? 5.879 37.063 9.035 1.00 48.31 111 ALA A CA 1
ATOM 864 C C . ALA A 1 111 ? 6.443 37.305 10.447 1.00 48.31 111 ALA A C 1
ATOM 866 O O . ALA A 1 111 ? 6.488 38.449 10.901 1.00 48.31 111 ALA A O 1
ATOM 867 N N . ALA A 1 112 ? 6.957 36.263 11.110 1.00 47.97 112 ALA A N 1
ATOM 868 C CA . ALA A 1 112 ? 7.585 36.369 12.428 1.00 47.97 112 ALA A CA 1
ATOM 869 C C . ALA A 1 112 ? 8.850 37.249 12.407 1.00 47.97 112 ALA A C 1
ATOM 871 O O . ALA A 1 112 ? 9.025 38.108 13.274 1.00 47.97 112 ALA A O 1
ATOM 872 N N . LEU A 1 113 ? 9.694 37.106 11.377 1.00 49.28 113 LEU A N 1
ATOM 873 C CA . LEU A 1 113 ? 10.869 37.963 11.177 1.00 49.28 113 LEU A CA 1
ATOM 874 C C . LEU A 1 113 ? 10.493 39.423 10.904 1.00 49.28 113 LEU A C 1
ATOM 876 O O . LEU A 1 113 ? 11.153 40.334 11.406 1.00 49.28 113 LEU A O 1
ATOM 880 N N . LYS A 1 114 ? 9.429 39.650 10.127 1.00 51.12 114 LYS A N 1
ATOM 881 C CA . LYS A 1 114 ? 8.957 40.994 9.777 1.00 51.12 114 LYS A CA 1
ATOM 882 C C . LYS A 1 114 ? 8.349 41.731 10.975 1.00 51.12 114 LYS A C 1
ATOM 884 O O . LYS A 1 114 ? 8.517 42.943 11.072 1.00 51.12 114 LYS A O 1
ATOM 889 N N . ASN A 1 115 ? 7.694 41.007 11.883 1.00 47.78 115 ASN A N 1
ATOM 890 C CA . ASN A 1 115 ? 6.953 41.602 12.996 1.00 47.78 115 ASN A CA 1
ATOM 891 C C . ASN A 1 115 ? 7.770 41.714 14.296 1.00 47.78 115 ASN A C 1
ATOM 893 O O . ASN A 1 115 ? 7.575 42.672 15.034 1.00 47.78 115 ASN A O 1
ATOM 897 N N . ASN A 1 116 ? 8.710 40.795 14.565 1.00 51.53 116 ASN A N 1
ATOM 898 C CA . ASN A 1 116 ? 9.372 40.687 15.879 1.00 51.53 116 ASN A CA 1
ATOM 899 C C . ASN A 1 116 ? 10.912 40.628 15.824 1.00 51.53 116 ASN A C 1
ATOM 901 O O . ASN A 1 116 ? 11.561 40.270 16.807 1.00 51.53 116 ASN A O 1
ATOM 905 N N . GLY A 1 117 ? 11.535 41.001 14.698 1.00 43.56 117 GLY A N 1
ATOM 906 C CA . GLY A 1 117 ? 12.971 40.797 14.437 1.00 43.56 117 GLY A CA 1
ATOM 907 C C . GLY A 1 117 ? 13.976 41.418 15.427 1.00 43.56 117 GLY A C 1
ATOM 908 O O . GLY A 1 117 ? 15.162 41.123 15.326 1.00 43.56 117 GLY A O 1
ATOM 909 N N . LYS A 1 118 ? 13.544 42.251 16.387 1.00 43.06 118 LYS A N 1
ATOM 910 C CA . LYS A 1 118 ? 14.411 42.843 17.428 1.00 43.06 118 LYS A CA 1
ATOM 911 C C . LYS A 1 118 ? 14.204 42.270 18.840 1.00 43.06 118 LYS A C 1
ATOM 913 O O . LYS A 1 118 ? 14.999 42.587 19.716 1.00 43.06 118 LYS A O 1
ATOM 918 N N . SER A 1 119 ? 13.173 41.452 19.076 1.00 39.72 119 SER A N 1
ATOM 919 C CA . SER A 1 119 ? 12.781 40.976 20.419 1.00 39.72 119 SER A CA 1
ATOM 920 C C . SER A 1 119 ? 12.851 39.454 20.610 1.00 39.72 119 SER A C 1
ATOM 922 O O . SER A 1 119 ? 12.602 38.963 21.709 1.00 39.72 119 SER A O 1
ATOM 924 N N . LEU A 1 120 ? 13.217 38.691 19.577 1.00 40.12 120 LEU A N 1
ATOM 925 C CA . LEU A 1 120 ? 13.359 37.234 19.665 1.00 40.12 120 LEU A CA 1
ATOM 926 C C . LEU A 1 120 ? 14.634 36.837 20.429 1.00 40.12 120 LEU A C 1
ATOM 928 O O . LEU A 1 120 ? 15.750 37.073 19.969 1.00 40.12 120 LEU A O 1
ATOM 932 N N . GLN A 1 121 ? 14.469 36.199 21.592 1.00 40.59 121 GLN A N 1
ATOM 933 C CA . GLN A 1 121 ? 15.577 35.608 22.346 1.00 40.59 121 GLN A CA 1
ATOM 934 C C . GLN A 1 121 ? 16.131 34.365 21.619 1.00 40.59 121 GLN A C 1
ATOM 936 O O . GLN A 1 121 ? 15.388 33.476 21.202 1.00 40.59 121 GLN A O 1
ATOM 941 N N . LEU A 1 122 ? 17.461 34.309 21.485 1.00 37.28 122 LEU A N 1
ATOM 942 C CA . LEU A 1 122 ? 18.231 33.353 20.674 1.00 37.28 122 LEU A CA 1
ATOM 943 C C . LEU A 1 122 ? 18.146 31.834 20.987 1.00 37.28 122 LEU A C 1
ATOM 945 O O . LEU A 1 122 ? 18.501 31.077 20.079 1.00 37.28 122 LEU A O 1
ATOM 949 N N . PRO A 1 123 ? 17.700 31.311 22.153 1.00 33.00 123 PRO A N 1
ATOM 950 C CA . PRO A 1 123 ? 17.793 29.864 22.412 1.00 33.00 123 PRO A CA 1
ATOM 951 C C . PRO A 1 123 ? 16.916 28.981 21.506 1.00 33.00 123 PRO A C 1
ATOM 953 O O . PRO A 1 123 ? 17.158 27.783 21.403 1.00 33.00 123 PRO A O 1
ATOM 956 N N . LEU A 1 124 ? 15.912 29.551 20.830 1.00 30.55 124 LEU A N 1
ATOM 957 C CA . LEU A 1 124 ? 14.987 28.806 19.962 1.00 30.55 124 LEU A CA 1
ATOM 958 C C . LEU A 1 124 ? 15.512 28.576 18.532 1.00 30.55 124 LEU A C 1
ATOM 960 O O . LEU A 1 124 ? 14.935 27.784 17.788 1.00 30.55 124 LEU A O 1
ATOM 964 N N . LEU A 1 125 ? 16.607 29.232 18.130 1.00 36.91 125 LEU A N 1
ATOM 965 C CA . LEU A 1 125 ? 17.111 29.183 16.749 1.00 36.91 125 LEU A CA 1
ATOM 966 C C . LEU A 1 125 ? 18.226 28.153 16.516 1.00 36.91 125 LEU A C 1
ATOM 968 O O . LEU A 1 125 ? 18.444 27.743 15.377 1.00 36.91 125 LEU A O 1
ATOM 972 N N . THR A 1 126 ? 18.908 27.677 17.556 1.00 42.22 126 THR A N 1
ATOM 973 C CA . THR A 1 126 ? 20.087 26.805 17.399 1.00 42.22 126 THR A CA 1
ATOM 974 C C . THR A 1 126 ? 19.753 25.347 17.081 1.00 42.22 126 THR A C 1
ATOM 976 O O . THR A 1 126 ? 20.549 24.683 16.430 1.00 42.22 126 THR A O 1
ATOM 979 N N . ILE A 1 127 ? 18.568 24.845 17.445 1.00 34.72 127 ILE A N 1
ATOM 980 C CA . ILE A 1 127 ? 18.232 23.416 17.264 1.00 34.72 127 ILE A CA 1
ATOM 981 C C . ILE A 1 127 ? 17.655 23.109 15.864 1.00 34.72 127 ILE A C 1
ATOM 983 O O . ILE A 1 127 ? 17.730 21.971 15.397 1.00 34.72 127 ILE A O 1
ATOM 987 N N . ASN A 1 128 ? 17.141 24.116 15.144 1.00 35.62 128 ASN A N 1
ATOM 988 C CA . ASN A 1 128 ? 16.483 23.924 13.841 1.00 35.62 128 ASN A CA 1
ATOM 989 C C . ASN A 1 128 ? 17.128 24.669 12.655 1.00 35.62 128 ASN A C 1
ATOM 991 O O . ASN A 1 128 ? 16.803 24.352 11.508 1.00 35.62 128 ASN A O 1
ATOM 995 N N . ALA A 1 129 ? 18.061 25.605 12.872 1.00 37.44 129 ALA A N 1
ATOM 996 C CA . ALA A 1 129 ? 18.675 26.370 11.779 1.00 37.44 129 ALA A CA 1
ATOM 997 C C . ALA A 1 129 ? 19.502 25.501 10.809 1.00 37.44 129 ALA A C 1
ATOM 999 O O . ALA A 1 129 ? 19.415 25.688 9.594 1.00 37.44 129 ALA A O 1
ATOM 1000 N N . GLU A 1 130 ? 20.230 24.495 11.306 1.00 40.12 130 GLU A N 1
ATOM 1001 C CA . GLU A 1 130 ? 21.035 23.593 10.462 1.00 40.12 130 GLU A CA 1
ATOM 1002 C C . GLU A 1 130 ? 20.185 22.732 9.512 1.00 40.12 130 GLU A C 1
ATOM 1004 O O . GLU A 1 130 ? 20.631 22.378 8.421 1.00 40.12 130 GLU A O 1
ATOM 1009 N N . LYS A 1 131 ? 18.931 22.440 9.885 1.00 39.03 131 LYS A N 1
ATOM 1010 C CA . LYS A 1 131 ? 17.989 21.663 9.061 1.00 39.03 131 LYS A CA 1
ATOM 1011 C C . LYS A 1 131 ? 17.274 22.508 8.007 1.00 39.03 131 LYS A C 1
ATOM 1013 O O . LYS A 1 131 ? 16.833 21.969 6.995 1.00 39.03 131 LYS A O 1
ATOM 1018 N N . LEU A 1 132 ? 17.158 23.816 8.233 1.00 37.50 132 LEU A N 1
ATOM 1019 C CA . LEU A 1 132 ? 16.429 24.736 7.359 1.00 37.50 132 LEU A CA 1
ATOM 1020 C C . LEU A 1 132 ? 17.335 25.441 6.336 1.00 37.50 132 LEU A C 1
ATOM 1022 O O . LEU A 1 132 ? 16.862 25.822 5.266 1.00 37.50 132 LEU A O 1
ATOM 1026 N N . LEU A 1 133 ? 18.640 25.563 6.605 1.00 39.25 133 LEU A N 1
ATOM 1027 C CA . LEU A 1 133 ? 19.594 26.237 5.714 1.00 39.25 133 LEU A CA 1
ATOM 1028 C C . LEU A 1 133 ? 19.630 25.717 4.255 1.00 39.25 133 LEU A C 1
ATOM 1030 O O . LEU A 1 133 ? 19.748 26.544 3.350 1.00 39.25 133 LEU A O 1
ATOM 1034 N N . PRO A 1 134 ? 19.490 24.405 3.966 1.00 40.12 134 PRO A N 1
ATOM 1035 C CA . PRO A 1 134 ? 19.509 23.905 2.587 1.00 40.12 134 PRO A CA 1
ATOM 1036 C C . PRO A 1 134 ? 18.288 24.310 1.740 1.00 40.12 134 PRO A C 1
ATOM 1038 O O . PRO A 1 134 ? 18.316 24.153 0.519 1.00 40.12 134 PRO A O 1
ATOM 1041 N N . LEU A 1 135 ? 17.211 24.813 2.360 1.00 36.34 135 LEU A N 1
ATOM 1042 C CA . LEU A 1 135 ? 15.934 25.114 1.695 1.00 36.34 135 LEU A CA 1
ATOM 1043 C C . LEU A 1 135 ? 15.830 26.557 1.175 1.00 36.34 135 LEU A C 1
ATOM 1045 O O . LEU A 1 135 ? 14.913 26.875 0.413 1.00 36.34 135 LEU A O 1
ATOM 1049 N N . PHE A 1 136 ? 16.771 27.436 1.524 1.00 38.12 136 PHE A N 1
ATOM 1050 C CA . PHE A 1 136 ? 16.701 28.854 1.178 1.00 38.12 136 PHE A CA 1
ATOM 1051 C C . PHE A 1 136 ? 17.656 29.224 0.030 1.00 38.12 136 PHE A C 1
ATOM 1053 O O . PHE A 1 136 ? 18.852 29.426 0.224 1.00 38.12 136 PHE A O 1
ATOM 1060 N N . LYS A 1 137 ? 17.120 29.405 -1.186 1.00 38.34 137 LYS A N 1
ATOM 1061 C CA . LYS A 1 137 ? 17.797 30.172 -2.252 1.00 38.34 137 LYS A CA 1
ATOM 1062 C C . LYS A 1 137 ? 17.677 31.672 -1.943 1.00 38.34 137 LYS A C 1
ATOM 1064 O O . LYS A 1 137 ? 16.790 32.338 -2.472 1.00 38.34 137 LYS A O 1
ATOM 1069 N N . LEU A 1 138 ? 18.527 32.197 -1.062 1.00 41.41 138 LEU A N 1
ATOM 1070 C CA . LEU A 1 138 ? 18.596 33.640 -0.786 1.00 41.41 138 LEU A CA 1
ATOM 1071 C C . LEU A 1 138 ? 19.364 34.375 -1.893 1.00 41.41 138 LEU A C 1
ATOM 1073 O O . LEU A 1 138 ? 20.336 33.853 -2.444 1.00 41.41 138 LEU A O 1
ATOM 1077 N N . ARG A 1 139 ? 18.936 35.602 -2.219 1.00 40.97 139 ARG A N 1
ATOM 1078 C CA . ARG A 1 139 ? 19.678 36.492 -3.124 1.00 40.97 139 ARG A CA 1
ATOM 1079 C C . ARG A 1 139 ? 20.915 37.035 -2.397 1.00 40.97 139 ARG A C 1
ATOM 1081 O O . ARG A 1 139 ? 20.944 37.145 -1.173 1.00 40.97 139 ARG A O 1
ATOM 1088 N N . SER A 1 140 ? 21.953 37.398 -3.149 1.00 40.22 140 SER A N 1
ATOM 1089 C CA . SER A 1 140 ? 23.260 37.833 -2.619 1.00 40.22 140 SER A CA 1
ATOM 1090 C C . SER A 1 140 ? 23.219 39.102 -1.746 1.00 40.22 140 SER A C 1
ATOM 1092 O O . SER A 1 140 ? 24.165 39.367 -1.001 1.00 40.22 140 SER A O 1
ATOM 1094 N N . SER A 1 141 ? 22.141 39.886 -1.816 1.00 40.06 141 SER A N 1
ATOM 1095 C CA . SER A 1 141 ? 21.870 41.026 -0.931 1.00 40.06 141 SER A CA 1
ATOM 1096 C C . SER A 1 141 ? 21.499 40.592 0.489 1.00 40.06 141 SER A C 1
ATOM 1098 O O . SER A 1 141 ? 21.984 41.175 1.456 1.00 40.06 141 SER A O 1
ATOM 1100 N N . ASP A 1 142 ? 20.721 39.520 0.622 1.00 41.06 142 ASP A N 1
ATOM 1101 C CA . ASP A 1 142 ? 20.129 39.091 1.895 1.00 41.06 142 ASP A CA 1
ATOM 1102 C C . ASP A 1 142 ? 21.161 38.334 2.746 1.00 41.06 142 ASP A C 1
ATOM 1104 O O . ASP A 1 142 ? 21.177 38.421 3.972 1.00 41.06 142 ASP A O 1
ATOM 1108 N N . LEU A 1 143 ? 22.122 37.685 2.078 1.00 40.78 143 LEU A N 1
ATOM 1109 C CA . LEU A 1 143 ? 23.265 37.026 2.711 1.00 40.78 143 LEU A CA 1
ATOM 1110 C C . LEU A 1 143 ? 24.221 38.016 3.408 1.00 40.78 143 LEU A C 1
ATOM 1112 O O . LEU A 1 143 ? 24.906 37.644 4.361 1.00 40.78 143 LEU A O 1
ATOM 1116 N N . ARG A 1 144 ? 24.287 39.272 2.935 1.00 41.09 144 ARG A N 1
ATOM 1117 C CA . ARG A 1 144 ? 25.121 40.328 3.539 1.00 41.09 144 ARG A CA 1
ATOM 1118 C C . ARG A 1 144 ? 24.498 40.884 4.816 1.00 41.09 144 ARG A C 1
ATOM 1120 O O . ARG A 1 144 ? 25.219 41.056 5.793 1.00 41.09 144 ARG A O 1
ATOM 1127 N N . ALA A 1 145 ? 23.180 41.081 4.832 1.00 41.22 145 ALA A N 1
ATOM 1128 C CA . ALA A 1 145 ? 22.448 41.458 6.042 1.00 41.22 145 ALA A CA 1
ATOM 1129 C C . ALA A 1 145 ? 22.504 40.343 7.101 1.00 41.22 145 ALA A C 1
ATOM 1131 O O . ALA A 1 145 ? 22.755 40.613 8.271 1.00 41.22 145 ALA A O 1
ATOM 1132 N N . PHE A 1 146 ? 22.392 39.080 6.673 1.00 39.12 146 PHE A N 1
ATOM 1133 C CA . PHE A 1 146 ? 22.500 37.918 7.558 1.00 39.12 146 PHE A CA 1
ATOM 1134 C C . PHE A 1 146 ? 23.902 37.764 8.181 1.00 39.12 146 PHE A C 1
ATOM 1136 O O . PHE A 1 146 ? 24.023 37.507 9.377 1.00 39.12 146 PHE A O 1
ATOM 1143 N N . LYS A 1 147 ? 24.975 37.982 7.403 1.00 39.50 147 LYS A N 1
ATOM 1144 C CA . LYS A 1 147 ? 26.361 37.955 7.914 1.00 39.50 147 LYS A CA 1
ATOM 1145 C C . LYS A 1 147 ? 26.685 39.113 8.863 1.00 39.50 147 LYS A C 1
ATOM 1147 O O . LYS A 1 147 ? 27.458 38.910 9.793 1.00 39.50 147 LYS A O 1
ATOM 1152 N N . ALA A 1 148 ? 26.105 40.294 8.650 1.00 42.19 148 ALA A N 1
ATOM 1153 C CA . ALA A 1 148 ? 26.349 41.463 9.496 1.00 42.19 148 ALA A CA 1
ATOM 1154 C C . ALA A 1 148 ? 25.747 41.325 10.909 1.00 42.19 148 ALA A C 1
ATOM 1156 O O . ALA A 1 148 ? 26.275 41.904 11.852 1.00 42.19 148 ALA A O 1
ATOM 1157 N N . SER A 1 149 ? 24.683 40.531 11.079 1.00 39.16 149 SER A N 1
ATOM 1158 C CA . SER A 1 149 ? 24.040 40.322 12.387 1.00 39.16 149 SER A CA 1
ATOM 1159 C C . SER A 1 149 ? 24.665 39.212 13.244 1.00 39.16 149 SER A C 1
ATOM 1161 O O . SER A 1 149 ? 24.349 39.133 14.425 1.00 39.16 149 SER A O 1
ATOM 1163 N N . PHE A 1 150 ? 25.554 38.375 12.693 1.00 37.28 150 PHE A N 1
ATOM 1164 C CA . PHE A 1 150 ? 26.103 37.195 13.386 1.00 37.28 150 PHE A CA 1
ATOM 1165 C C . PHE A 1 150 ? 27.590 37.300 13.775 1.00 37.28 150 PHE A C 1
ATOM 1167 O O . PHE A 1 150 ? 28.131 36.364 14.360 1.00 37.28 150 PHE A O 1
ATOM 1174 N N . SER A 1 151 ? 28.278 38.412 13.486 1.00 35.62 151 SER A N 1
ATOM 1175 C CA . SER A 1 151 ? 29.746 38.469 13.599 1.00 35.62 151 SER A CA 1
ATOM 1176 C C . SER A 1 151 ? 30.325 38.763 14.990 1.00 35.62 151 SER A C 1
ATOM 1178 O O . SER A 1 151 ? 31.542 38.866 15.080 1.00 35.62 151 SER A O 1
ATOM 1180 N N . ASN A 1 152 ? 29.537 38.883 16.065 1.00 35.59 152 ASN A N 1
ATOM 1181 C CA . ASN A 1 152 ? 30.068 39.352 17.361 1.00 35.59 152 ASN A CA 1
ATOM 1182 C C . ASN A 1 152 ? 29.927 38.390 18.561 1.00 35.59 152 ASN A C 1
ATOM 1184 O O . ASN A 1 152 ? 30.145 38.829 19.686 1.00 35.59 152 ASN A O 1
ATOM 1188 N N . SER A 1 153 ? 29.618 37.096 18.389 1.00 34.97 153 SER A N 1
ATOM 1189 C CA . SER A 1 153 ? 29.541 36.193 19.563 1.00 34.97 153 SER A CA 1
ATOM 1190 C C . SER A 1 153 ? 29.830 34.700 19.345 1.00 34.97 153 SER A C 1
ATOM 1192 O O . SER A 1 153 ? 29.472 33.891 20.197 1.00 34.97 153 SER A O 1
ATOM 1194 N N . PHE A 1 154 ? 30.483 34.291 18.252 1.00 28.27 154 PHE A N 1
ATOM 1195 C CA . PHE A 1 154 ? 30.671 32.856 17.970 1.00 28.27 154 PHE A CA 1
ATOM 1196 C C . PHE A 1 154 ? 32.053 32.499 17.406 1.00 28.27 154 PHE A C 1
ATOM 1198 O O . PHE A 1 154 ? 32.182 31.806 16.400 1.00 28.27 154 PHE A O 1
ATOM 1205 N N . ILE A 1 155 ? 33.107 32.972 18.066 1.00 31.11 155 ILE A N 1
ATOM 1206 C CA . ILE A 1 155 ? 34.457 32.415 17.939 1.00 31.11 155 ILE A CA 1
ATOM 1207 C C . ILE A 1 155 ? 34.840 32.002 19.356 1.00 31.11 155 ILE A C 1
ATOM 1209 O O . ILE A 1 155 ? 35.075 32.887 20.163 1.00 31.11 155 ILE A O 1
ATOM 1213 N N . ASP A 1 156 ? 34.725 30.701 19.666 1.00 29.06 156 ASP A N 1
ATOM 1214 C CA . ASP A 1 156 ? 35.583 29.981 20.638 1.00 29.06 156 ASP A CA 1
ATOM 1215 C C . ASP A 1 156 ? 35.144 28.530 20.951 1.00 29.06 156 ASP A C 1
ATOM 1217 O O . ASP A 1 156 ? 35.903 27.805 21.583 1.00 29.06 156 ASP A O 1
ATOM 1221 N N . SER A 1 157 ? 33.996 28.016 20.475 1.00 28.66 157 SER A N 1
ATOM 1222 C CA . SER A 1 157 ? 33.504 26.698 20.958 1.00 28.66 157 SER A CA 1
ATOM 1223 C C . SER A 1 157 ? 33.519 25.497 19.993 1.00 28.66 157 SER A C 1
ATOM 1225 O O . SER A 1 157 ? 33.134 24.411 20.421 1.00 28.66 157 SER A O 1
ATOM 1227 N N . CYS A 1 158 ? 33.966 25.592 18.736 1.00 24.58 158 CYS A N 1
ATOM 1228 C CA . CYS A 1 158 ? 33.907 24.433 17.822 1.00 24.58 158 CYS A CA 1
ATOM 1229 C C . CYS A 1 158 ? 35.170 24.266 16.967 1.00 24.58 158 CYS A C 1
ATOM 1231 O O . CYS A 1 158 ? 35.149 24.488 15.762 1.00 24.58 158 CYS A O 1
ATOM 1233 N N . ASN A 1 159 ? 36.262 23.820 17.590 1.00 26.88 159 ASN A N 1
ATOM 1234 C CA . ASN A 1 159 ? 37.411 23.230 16.901 1.00 26.88 159 ASN A CA 1
ATOM 1235 C C . ASN A 1 159 ? 37.696 21.850 17.502 1.00 26.88 159 ASN A C 1
ATOM 1237 O O . ASN A 1 159 ? 38.565 21.721 18.353 1.00 26.88 159 ASN A O 1
ATOM 1241 N N . PHE A 1 160 ? 36.970 20.813 17.077 1.00 25.73 160 PHE A N 1
ATOM 1242 C CA . PHE A 1 160 ? 37.463 19.432 17.126 1.00 25.73 160 PHE A CA 1
ATOM 1243 C C . PHE A 1 160 ? 36.629 18.551 16.181 1.00 25.73 160 PHE A C 1
ATOM 1245 O O . PHE A 1 160 ? 35.405 18.603 16.197 1.00 25.73 160 PHE A O 1
ATOM 1252 N N . THR A 1 161 ? 37.303 17.731 15.369 1.00 28.22 161 THR A N 1
ATOM 1253 C CA . THR A 1 161 ? 36.770 16.739 14.400 1.00 28.22 161 THR A CA 1
ATOM 1254 C C . THR A 1 161 ? 36.249 17.234 13.039 1.00 28.22 161 THR A C 1
ATOM 1256 O O . THR A 1 161 ? 35.137 16.941 12.622 1.00 28.22 161 THR A O 1
ATOM 1259 N N . ALA A 1 162 ? 37.127 17.863 12.254 1.00 25.81 162 ALA A N 1
ATOM 1260 C CA . ALA A 1 162 ? 36.988 17.920 10.795 1.00 25.81 162 ALA A CA 1
ATOM 1261 C C . ALA A 1 162 ? 38.351 17.685 10.128 1.00 25.81 162 ALA A C 1
ATOM 1263 O O . ALA A 1 162 ? 39.002 18.621 9.692 1.00 25.81 162 ALA A O 1
ATOM 1264 N N . ASN A 1 163 ? 38.813 16.431 10.104 1.00 25.53 163 ASN A N 1
ATOM 1265 C CA . ASN A 1 163 ? 39.970 16.006 9.307 1.00 25.53 163 ASN A CA 1
ATOM 1266 C C . ASN A 1 163 ? 39.927 14.489 9.073 1.00 25.53 163 ASN A C 1
ATOM 1268 O O . ASN A 1 163 ? 40.688 13.750 9.684 1.00 25.53 163 ASN A O 1
ATOM 1272 N N . ALA A 1 164 ? 39.000 14.019 8.229 1.00 26.03 164 ALA A N 1
ATOM 1273 C CA . ALA A 1 164 ? 39.077 12.690 7.600 1.00 26.03 164 ALA A CA 1
ATOM 1274 C C . ALA A 1 164 ? 38.015 12.472 6.500 1.00 26.03 164 ALA A C 1
ATOM 1276 O O . ALA A 1 164 ? 37.453 11.393 6.437 1.00 26.03 164 ALA A O 1
ATOM 1277 N N . PHE A 1 165 ? 37.672 13.449 5.650 1.00 24.78 165 PHE A N 1
ATOM 1278 C CA . PHE A 1 165 ? 36.771 13.185 4.502 1.00 24.78 165 PHE A CA 1
ATOM 1279 C C . PHE A 1 165 ? 36.926 14.214 3.369 1.00 24.78 165 PHE A C 1
ATOM 1281 O O . PHE A 1 165 ? 35.950 14.709 2.814 1.00 24.78 165 PHE A O 1
ATOM 1288 N N . VAL A 1 166 ? 38.167 14.562 3.014 1.00 26.52 166 VAL A N 1
ATOM 1289 C CA . VAL A 1 166 ? 38.445 15.373 1.817 1.00 26.52 166 VAL A CA 1
ATOM 1290 C C . VAL A 1 166 ? 39.666 14.816 1.095 1.00 26.52 166 VAL A C 1
ATOM 1292 O O . VAL A 1 166 ? 40.762 15.341 1.224 1.00 26.52 166 VAL A O 1
ATOM 1295 N N . THR A 1 167 ? 39.456 13.753 0.327 1.00 25.62 167 THR A N 1
ATOM 1296 C CA . THR A 1 167 ? 40.175 13.455 -0.919 1.00 25.62 167 THR A CA 1
ATOM 1297 C C . THR A 1 167 ? 39.301 12.493 -1.733 1.00 25.62 167 THR A C 1
ATOM 1299 O O . THR A 1 167 ? 38.646 11.623 -1.172 1.00 25.62 167 THR A O 1
ATOM 1302 N N . ASP A 1 168 ? 39.253 12.695 -3.049 1.00 25.72 168 ASP A N 1
ATOM 1303 C CA . ASP A 1 168 ? 38.481 11.948 -4.056 1.00 25.72 168 ASP A CA 1
ATOM 1304 C C . ASP A 1 168 ? 36.961 12.168 -4.149 1.00 25.72 168 ASP A C 1
ATOM 1306 O O . ASP A 1 168 ? 36.152 11.286 -3.874 1.00 25.72 168 ASP A O 1
ATOM 1310 N N . LEU A 1 169 ? 36.567 13.303 -4.743 1.00 26.69 169 LEU A N 1
ATOM 1311 C CA . LEU A 1 169 ? 35.483 13.303 -5.735 1.00 26.69 169 LEU A CA 1
ATOM 1312 C C . LEU A 1 169 ? 35.655 14.443 -6.749 1.00 26.69 169 LEU A C 1
ATOM 1314 O O . LEU A 1 169 ? 35.593 15.629 -6.433 1.00 26.69 169 LEU A O 1
ATOM 1318 N N . ASN A 1 170 ? 35.890 14.036 -7.997 1.00 26.33 170 ASN A N 1
ATOM 1319 C CA . ASN A 1 170 ? 36.044 14.886 -9.172 1.00 26.33 170 ASN A CA 1
ATOM 1320 C C . ASN A 1 170 ? 34.809 15.778 -9.408 1.00 26.33 170 ASN A C 1
ATOM 1322 O O . ASN A 1 170 ? 33.661 15.331 -9.384 1.00 26.33 170 ASN A O 1
ATOM 1326 N N . ARG A 1 171 ? 35.074 17.056 -9.683 1.00 25.44 171 ARG A N 1
ATOM 1327 C CA . ARG A 1 171 ? 34.186 18.214 -9.491 1.00 25.44 171 ARG A CA 1
ATOM 1328 C C . ARG A 1 171 ? 33.203 18.522 -10.638 1.00 25.44 171 ARG A C 1
ATOM 1330 O O . ARG A 1 171 ? 32.847 19.679 -10.804 1.00 25.44 171 ARG A O 1
ATOM 1337 N N . ASN A 1 172 ? 32.724 17.533 -11.403 1.00 26.84 172 ASN A N 1
ATOM 1338 C CA . ASN A 1 172 ? 31.853 17.778 -12.578 1.00 26.84 172 ASN A CA 1
ATOM 1339 C C . ASN A 1 172 ? 30.496 17.038 -12.597 1.00 26.84 172 ASN A C 1
ATOM 1341 O O . ASN A 1 172 ? 29.852 16.980 -13.638 1.00 26.84 172 ASN A O 1
ATOM 1345 N N . TYR A 1 173 ? 30.008 16.502 -11.471 1.00 27.53 173 TYR A N 1
ATOM 1346 C CA . TYR A 1 173 ? 28.755 15.715 -11.447 1.00 27.53 173 TYR A CA 1
ATOM 1347 C C . TYR A 1 173 ? 27.587 16.308 -10.634 1.00 27.53 173 TYR A C 1
ATOM 1349 O O . TYR A 1 173 ? 26.561 15.651 -10.476 1.00 27.53 173 TYR A O 1
ATOM 1357 N N . LEU A 1 174 ? 27.679 17.554 -10.158 1.00 25.58 174 LEU A N 1
ATOM 1358 C CA . LEU A 1 174 ? 26.712 18.132 -9.205 1.00 25.58 174 LEU A CA 1
ATOM 1359 C C . LEU A 1 174 ? 25.861 19.300 -9.740 1.00 25.58 174 LEU A C 1
ATOM 1361 O O . LEU A 1 174 ? 25.435 20.154 -8.971 1.00 25.58 174 LEU A O 1
ATOM 1365 N N . GLN A 1 175 ? 25.553 19.326 -11.042 1.00 26.12 175 GLN A N 1
ATOM 1366 C CA . GLN A 1 175 ? 24.642 20.334 -11.621 1.00 26.12 175 GLN A CA 1
ATOM 1367 C C . GLN A 1 175 ? 23.375 19.785 -12.300 1.00 26.12 175 GLN A C 1
ATOM 1369 O O . GLN A 1 175 ? 22.643 20.552 -12.913 1.00 26.12 175 GLN A O 1
ATOM 1374 N N . LEU A 1 176 ? 23.047 18.494 -12.157 1.00 27.92 176 LEU A N 1
ATOM 1375 C CA . LEU A 1 176 ? 21.924 17.884 -12.898 1.00 27.92 176 LEU A CA 1
ATOM 1376 C C . LEU A 1 176 ? 20.819 17.228 -12.058 1.00 27.92 176 LEU A C 1
ATOM 1378 O O . LEU A 1 176 ? 19.954 16.554 -12.608 1.00 27.92 176 LEU A O 1
ATOM 1382 N N . PHE A 1 177 ? 20.777 17.478 -10.750 1.00 29.67 177 PHE A N 1
ATOM 1383 C CA . PHE A 1 177 ? 19.651 17.064 -9.905 1.00 29.67 177 PHE A CA 1
ATOM 1384 C C . PHE A 1 177 ? 19.096 18.253 -9.124 1.00 29.67 177 PHE A C 1
ATOM 1386 O O . PHE A 1 177 ? 19.244 18.358 -7.911 1.00 29.67 177 PHE A O 1
ATOM 1393 N N . GLY A 1 178 ? 18.463 19.171 -9.851 1.00 25.97 178 GLY A N 1
ATOM 1394 C CA . GLY A 1 178 ? 17.617 20.215 -9.289 1.00 25.97 178 GLY A CA 1
ATOM 1395 C C . GLY A 1 178 ? 16.200 20.059 -9.828 1.00 25.97 178 GLY A C 1
ATOM 1396 O O . GLY A 1 178 ? 16.011 20.144 -11.034 1.00 25.97 178 GLY A O 1
ATOM 1397 N N . HIS A 1 179 ? 15.244 19.886 -8.911 1.00 26.38 179 HIS A N 1
ATOM 1398 C CA . HIS A 1 179 ? 13.790 19.806 -9.108 1.00 26.38 179 HIS A CA 1
ATOM 1399 C C . HIS A 1 179 ? 13.236 18.456 -9.596 1.00 26.38 179 HIS A C 1
ATOM 1401 O O . HIS A 1 179 ? 13.317 18.121 -10.766 1.00 26.38 179 HIS A O 1
ATOM 1407 N N . HIS A 1 180 ? 12.673 17.682 -8.658 1.00 30.11 180 HIS A N 1
ATOM 1408 C CA . HIS A 1 180 ? 11.290 17.175 -8.675 1.00 30.11 180 HIS A CA 1
ATOM 1409 C C . HIS A 1 180 ? 11.067 16.301 -7.429 1.00 30.11 180 HIS A C 1
ATOM 1411 O O . HIS A 1 180 ? 11.568 15.182 -7.319 1.00 30.11 180 HIS A O 1
ATOM 1417 N N . THR A 1 181 ? 10.320 16.844 -6.469 1.00 24.95 181 THR A N 1
ATOM 1418 C CA . THR A 1 181 ? 9.898 16.161 -5.247 1.00 24.95 181 THR A CA 1
ATOM 1419 C C . THR A 1 181 ? 8.756 15.201 -5.582 1.00 24.95 181 THR A C 1
ATOM 1421 O O . THR A 1 181 ? 7.589 15.567 -5.544 1.00 24.95 181 THR A O 1
ATOM 1424 N N . LEU A 1 182 ? 9.085 13.955 -5.922 1.00 29.44 182 LEU A N 1
ATOM 1425 C CA . LEU A 1 182 ? 8.202 12.825 -5.644 1.00 29.44 182 LEU A CA 1
ATOM 1426 C C . LEU A 1 182 ? 8.629 12.283 -4.283 1.00 29.44 182 LEU A C 1
ATOM 1428 O O . LEU A 1 182 ? 9.683 11.655 -4.164 1.00 29.44 182 LEU A O 1
ATOM 1432 N N . VAL A 1 183 ? 7.822 12.556 -3.258 1.00 25.86 183 VAL A N 1
ATOM 1433 C CA . VAL A 1 183 ? 7.957 11.973 -1.921 1.00 25.86 183 VAL A CA 1
ATOM 1434 C C . VAL A 1 183 ? 7.692 10.467 -2.023 1.00 25.86 183 VAL A C 1
ATOM 1436 O O . VAL A 1 183 ? 6.601 9.964 -1.776 1.00 25.86 183 VAL A O 1
ATOM 1439 N N . LEU A 1 184 ? 8.714 9.718 -2.426 1.00 29.77 184 LEU A N 1
ATOM 1440 C CA . LEU A 1 184 ? 8.943 8.386 -1.895 1.00 29.77 184 LEU A CA 1
ATOM 1441 C C . LEU A 1 184 ? 9.692 8.617 -0.589 1.00 29.77 184 LEU A C 1
ATOM 1443 O O . LEU A 1 184 ? 10.905 8.824 -0.606 1.00 29.77 184 LEU A O 1
ATOM 1447 N N . CYS A 1 185 ? 8.967 8.609 0.530 1.00 26.02 185 CYS A N 1
ATOM 1448 C CA . CYS A 1 185 ? 9.562 8.449 1.850 1.00 26.02 185 CYS A CA 1
ATOM 1449 C C . CYS A 1 185 ? 10.369 7.142 1.860 1.00 26.02 185 CYS A C 1
ATOM 1451 O O . CYS A 1 185 ? 9.876 6.084 2.241 1.00 26.02 185 CYS A O 1
ATOM 1453 N N . ARG A 1 186 ? 11.637 7.198 1.443 1.00 28.17 186 ARG A N 1
ATOM 1454 C CA . ARG A 1 186 ? 12.660 6.325 2.006 1.00 28.17 186 ARG A CA 1
ATOM 1455 C C . ARG A 1 186 ? 12.862 6.838 3.421 1.00 28.17 186 ARG A C 1
ATOM 1457 O O . ARG A 1 186 ? 13.697 7.705 3.656 1.00 28.17 186 ARG A O 1
ATOM 1464 N N . ASN A 1 187 ? 12.036 6.342 4.339 1.00 27.12 187 ASN A N 1
ATOM 1465 C CA . ASN A 1 187 ? 12.330 6.443 5.758 1.00 27.12 187 ASN A CA 1
ATOM 1466 C C . ASN A 1 187 ? 13.768 5.955 5.937 1.00 27.12 187 ASN A C 1
ATOM 1468 O O . ASN A 1 187 ? 14.109 4.855 5.491 1.00 27.12 187 ASN A O 1
ATOM 1472 N N . TYR A 1 188 ? 14.615 6.813 6.503 1.00 29.55 188 TYR A N 1
ATOM 1473 C CA . TYR A 1 188 ? 15.958 6.445 6.921 1.00 29.55 188 TYR A CA 1
ATOM 1474 C C . TYR A 1 188 ? 15.815 5.314 7.939 1.00 29.55 188 TYR A C 1
ATOM 1476 O O . TYR A 1 188 ? 15.458 5.512 9.097 1.00 29.55 188 TYR A O 1
ATOM 1484 N N . ARG A 1 189 ? 16.003 4.100 7.433 1.00 37.62 189 ARG A N 1
ATOM 1485 C CA . ARG A 1 189 ? 15.959 2.837 8.153 1.00 37.62 189 ARG A CA 1
ATOM 1486 C C . ARG A 1 189 ? 17.176 2.809 9.074 1.00 37.62 189 ARG A C 1
ATOM 1488 O O . ARG A 1 189 ? 18.298 2.980 8.599 1.00 37.62 189 ARG A O 1
ATOM 1495 N N . LYS A 1 190 ? 16.983 2.554 10.369 1.00 30.53 190 LYS A N 1
ATOM 1496 C CA . LYS A 1 190 ? 18.032 1.903 11.163 1.00 30.53 190 LYS A CA 1
ATOM 1497 C C . LYS A 1 190 ? 18.133 0.483 10.609 1.00 30.53 190 LYS A C 1
ATOM 1499 O O . LYS A 1 190 ? 17.365 -0.390 10.992 1.00 30.53 190 LYS A O 1
ATOM 1504 N N . GLU A 1 191 ? 18.973 0.284 9.598 1.00 36.50 191 GLU A N 1
ATOM 1505 C CA . GLU A 1 191 ? 19.260 -1.061 9.110 1.00 36.50 191 GLU A CA 1
ATOM 1506 C C . GLU A 1 191 ? 19.950 -1.827 10.240 1.00 36.50 191 GLU A C 1
ATOM 1508 O O . GLU A 1 191 ? 20.992 -1.409 10.743 1.00 36.50 191 GLU A O 1
ATOM 1513 N N . THR A 1 192 ? 19.347 -2.944 10.654 1.00 42.06 192 THR A N 1
ATOM 1514 C CA . THR A 1 192 ? 20.066 -4.029 11.329 1.00 42.06 192 THR A CA 1
ATOM 1515 C C . THR A 1 192 ? 21.381 -4.262 10.585 1.00 42.06 192 THR A C 1
ATOM 1517 O O . THR A 1 192 ? 21.341 -4.266 9.349 1.00 42.06 192 THR A O 1
ATOM 1520 N N . PRO A 1 193 ? 22.524 -4.424 11.277 1.00 41.84 193 PRO A N 1
ATOM 1521 C CA . PRO A 1 193 ? 23.827 -4.516 10.629 1.00 41.84 193 PRO A CA 1
ATOM 1522 C C . PRO A 1 193 ? 23.767 -5.593 9.550 1.00 41.84 193 PRO A C 1
ATOM 1524 O O . PRO A 1 193 ? 23.538 -6.762 9.850 1.00 41.84 193 PRO A O 1
ATOM 1527 N N . ALA A 1 194 ? 23.878 -5.174 8.287 1.00 55.22 194 ALA A N 1
ATOM 1528 C CA . ALA A 1 194 ? 23.819 -6.090 7.164 1.00 55.22 194 ALA A CA 1
ATOM 1529 C C . ALA A 1 194 ? 24.928 -7.128 7.350 1.00 55.22 194 ALA A C 1
ATOM 1531 O O . ALA A 1 194 ? 26.100 -6.766 7.490 1.00 55.22 194 ALA A O 1
ATOM 1532 N N . GLU A 1 195 ? 24.559 -8.408 7.384 1.00 62.19 195 GLU A N 1
ATOM 1533 C CA . GLU A 1 195 ? 25.536 -9.488 7.350 1.00 62.19 195 GLU A CA 1
ATOM 1534 C C . GLU A 1 195 ? 26.416 -9.285 6.114 1.00 62.19 195 GLU A C 1
ATOM 1536 O O . GLU A 1 195 ? 25.941 -9.282 4.977 1.00 62.19 195 GLU A O 1
ATOM 1541 N N . ASN A 1 196 ? 27.704 -9.032 6.340 1.00 82.38 196 ASN A N 1
ATOM 1542 C CA . ASN A 1 196 ? 28.634 -8.795 5.249 1.00 82.38 196 ASN A CA 1
ATOM 1543 C C . ASN A 1 196 ? 28.784 -10.081 4.432 1.00 82.38 196 ASN A C 1
ATOM 1545 O O . ASN A 1 196 ? 29.241 -11.102 4.950 1.00 82.38 196 ASN A O 1
ATOM 1549 N N . LEU A 1 197 ? 28.473 -10.017 3.137 1.00 87.75 197 LEU A N 1
ATOM 1550 C CA . LEU A 1 197 ? 28.644 -11.149 2.234 1.00 87.75 197 LEU A CA 1
ATOM 1551 C C . LEU A 1 197 ? 30.125 -11.543 2.158 1.00 87.75 197 LEU A C 1
ATOM 1553 O O . LEU A 1 197 ? 30.984 -10.785 1.691 1.00 87.75 197 LEU A O 1
ATOM 1557 N N . GLY A 1 198 ? 30.418 -12.755 2.627 1.00 90.06 198 GLY A N 1
ATOM 1558 C CA . GLY A 1 198 ? 31.760 -13.325 2.636 1.00 90.06 198 GLY A CA 1
ATOM 1559 C C . GLY A 1 198 ? 32.221 -13.824 1.265 1.00 90.06 198 GLY A C 1
ATOM 1560 O O . GLY A 1 198 ? 31.436 -14.043 0.346 1.00 90.06 198 GLY A O 1
ATOM 1561 N N . VAL A 1 199 ? 33.525 -14.083 1.132 1.00 92.31 199 VAL A N 1
ATOM 1562 C CA . VAL A 1 199 ? 34.118 -14.666 -0.091 1.00 92.31 199 VAL A CA 1
ATOM 1563 C C . VAL A 1 199 ? 33.470 -16.014 -0.441 1.00 92.31 199 VAL A C 1
ATOM 1565 O O . VAL A 1 199 ? 33.235 -16.308 -1.611 1.00 92.31 199 VAL A O 1
ATOM 1568 N N . THR A 1 200 ? 33.150 -16.818 0.575 1.00 93.12 200 THR A N 1
ATOM 1569 C CA . THR A 1 200 ? 32.513 -18.138 0.441 1.00 93.12 200 THR A CA 1
ATOM 1570 C C . THR A 1 200 ? 31.142 -18.059 -0.227 1.00 93.12 200 THR A C 1
ATOM 1572 O O . THR A 1 200 ? 30.826 -18.905 -1.061 1.00 93.12 200 THR A O 1
ATOM 1575 N N . PHE A 1 201 ? 30.363 -17.014 0.067 1.00 94.38 201 PHE A N 1
ATOM 1576 C CA . PHE A 1 201 ? 29.061 -16.776 -0.550 1.00 94.38 201 PHE A CA 1
ATOM 1577 C C . PHE A 1 201 ? 29.176 -16.606 -2.073 1.00 94.38 201 PHE A C 1
ATOM 1579 O O . PHE A 1 201 ? 28.453 -17.259 -2.828 1.00 94.38 201 PHE A O 1
ATOM 1586 N N . PHE A 1 202 ? 30.115 -15.775 -2.539 1.00 93.12 202 PHE A N 1
ATOM 1587 C CA . PHE A 1 202 ? 30.304 -15.526 -3.971 1.00 93.12 202 PHE A CA 1
ATOM 1588 C C . PHE A 1 202 ? 30.864 -16.746 -4.707 1.00 93.12 202 PHE A C 1
ATOM 1590 O O . PHE A 1 202 ? 30.398 -17.061 -5.801 1.00 93.12 202 PHE A O 1
ATOM 1597 N N . VAL A 1 203 ? 31.798 -17.476 -4.087 1.00 93.06 203 VAL A N 1
ATOM 1598 C CA . VAL A 1 203 ? 32.327 -18.736 -4.638 1.00 93.06 203 VAL A CA 1
ATOM 1599 C C . VAL A 1 203 ? 31.207 -19.762 -4.819 1.00 93.06 203 VAL A C 1
ATOM 1601 O O . VAL A 1 203 ? 31.110 -20.370 -5.880 1.00 93.06 203 VAL A O 1
ATOM 1604 N N . LYS A 1 204 ? 30.321 -19.916 -3.827 1.00 93.62 204 LYS A N 1
ATOM 1605 C CA . LYS A 1 204 ? 29.206 -20.872 -3.885 1.00 93.62 204 LYS A CA 1
ATOM 1606 C C . LYS A 1 204 ? 28.183 -20.526 -4.973 1.00 93.62 204 LYS A C 1
ATOM 1608 O O . LYS A 1 204 ? 27.734 -21.413 -5.688 1.00 93.62 204 LYS A O 1
ATOM 1613 N N . ASN A 1 205 ? 27.795 -19.254 -5.088 1.00 91.19 205 ASN A N 1
ATOM 1614 C CA . ASN A 1 205 ? 26.659 -18.852 -5.931 1.00 91.19 205 ASN A CA 1
ATOM 1615 C C . ASN A 1 205 ? 27.049 -18.443 -7.362 1.00 91.19 205 ASN A C 1
ATOM 1617 O O . ASN A 1 205 ? 26.248 -18.587 -8.292 1.00 91.19 205 ASN A O 1
ATOM 1621 N N . ILE A 1 206 ? 28.265 -17.925 -7.553 1.00 90.12 206 ILE A N 1
ATOM 1622 C CA . ILE A 1 206 ? 28.760 -17.428 -8.848 1.00 90.12 206 ILE A CA 1
ATOM 1623 C C . ILE A 1 206 ? 29.875 -18.321 -9.402 1.00 90.12 206 ILE A C 1
ATOM 1625 O O . ILE A 1 206 ? 30.097 -18.316 -10.607 1.00 90.12 206 ILE A O 1
ATOM 1629 N N . GLY A 1 207 ? 30.546 -19.109 -8.558 1.00 89.88 207 GLY A N 1
ATOM 1630 C CA . GLY A 1 207 ? 31.709 -19.911 -8.938 1.00 89.88 207 GLY A CA 1
ATOM 1631 C C . GLY A 1 207 ? 33.022 -19.135 -8.808 1.00 89.88 207 GLY A C 1
ATOM 1632 O O . GLY A 1 207 ? 33.080 -18.082 -8.169 1.00 89.88 207 GLY A O 1
ATOM 1633 N N . SER A 1 208 ? 34.081 -19.630 -9.457 1.00 90.00 208 SER A N 1
ATOM 1634 C CA . SER A 1 208 ? 35.469 -19.131 -9.371 1.00 90.00 208 SER A CA 1
ATOM 1635 C C . SER A 1 208 ? 36.209 -19.499 -8.082 1.00 90.00 208 SER A C 1
ATOM 1637 O O . SER A 1 208 ? 35.699 -20.206 -7.220 1.00 90.00 208 SER A O 1
ATOM 1639 N N . ASN A 1 209 ? 37.460 -19.048 -7.965 1.00 91.88 209 ASN A N 1
ATOM 1640 C CA . ASN A 1 209 ? 38.321 -19.369 -6.832 1.00 91.88 209 ASN A CA 1
ATOM 1641 C C . ASN A 1 209 ? 38.261 -18.297 -5.724 1.00 91.88 209 ASN A C 1
ATOM 1643 O O . ASN A 1 209 ? 37.984 -17.115 -5.957 1.00 91.88 209 ASN A O 1
ATOM 1647 N N . VAL A 1 210 ? 38.563 -18.725 -4.495 1.00 93.12 210 VAL A N 1
ATOM 1648 C CA . VAL A 1 210 ? 38.559 -17.876 -3.290 1.00 93.12 210 VAL A CA 1
ATOM 1649 C C . VAL A 1 210 ? 39.492 -16.671 -3.454 1.00 93.12 210 VAL A C 1
ATOM 1651 O O . VAL A 1 210 ? 39.154 -15.561 -3.049 1.00 93.12 210 VAL A O 1
ATOM 1654 N N . ASN A 1 211 ? 40.653 -16.859 -4.087 1.00 92.69 211 ASN A N 1
ATOM 1655 C CA . ASN A 1 211 ? 41.654 -15.803 -4.256 1.00 92.69 211 ASN A CA 1
ATOM 1656 C C . ASN A 1 211 ? 41.178 -14.682 -5.198 1.00 92.69 211 ASN A C 1
ATOM 1658 O O . ASN A 1 211 ? 41.371 -13.507 -4.885 1.00 92.69 211 ASN A O 1
ATOM 1662 N N . LYS A 1 212 ? 40.498 -15.020 -6.303 1.00 92.69 212 LYS A N 1
ATOM 1663 C CA . LYS A 1 212 ? 39.903 -14.062 -7.249 1.00 92.69 212 LYS A CA 1
ATOM 1664 C C . LYS A 1 212 ? 38.821 -13.245 -6.561 1.00 92.69 212 LYS A C 1
ATOM 1666 O O . LYS A 1 212 ? 38.868 -12.020 -6.619 1.00 92.69 212 LYS A O 1
ATOM 1671 N N . TRP A 1 213 ? 37.895 -13.886 -5.848 1.00 94.00 213 TRP A N 1
ATOM 1672 C CA . TRP A 1 213 ? 36.860 -13.155 -5.114 1.00 94.00 213 TRP A CA 1
ATOM 1673 C C . TRP A 1 213 ? 37.428 -12.316 -3.971 1.00 94.00 213 TRP A C 1
ATOM 1675 O O . TRP A 1 213 ? 36.973 -11.195 -3.764 1.00 94.00 213 TRP A O 1
ATOM 1685 N N . ARG A 1 214 ? 38.480 -12.777 -3.285 1.00 94.25 214 ARG A N 1
ATOM 1686 C CA . ARG A 1 214 ? 39.194 -11.963 -2.291 1.00 94.25 214 ARG A CA 1
ATOM 1687 C C . ARG A 1 214 ? 39.784 -10.695 -2.922 1.00 94.25 214 ARG A C 1
ATOM 1689 O O . ARG A 1 214 ? 39.625 -9.614 -2.359 1.00 94.25 214 ARG A O 1
ATOM 1696 N N . ALA A 1 215 ? 40.403 -10.802 -4.099 1.00 95.00 215 ALA A N 1
ATOM 1697 C CA . ALA A 1 215 ? 40.916 -9.648 -4.840 1.00 95.00 215 ALA A CA 1
ATOM 1698 C C . ALA A 1 215 ? 39.790 -8.714 -5.326 1.00 95.00 215 ALA A C 1
ATOM 1700 O O . ALA A 1 215 ? 39.888 -7.496 -5.175 1.00 95.00 215 ALA A O 1
ATOM 1701 N N . ILE A 1 216 ? 38.690 -9.272 -5.843 1.00 94.44 216 ILE A N 1
ATOM 1702 C CA . ILE A 1 216 ? 37.515 -8.514 -6.302 1.00 94.44 216 ILE A CA 1
ATOM 1703 C C . ILE A 1 216 ? 36.864 -7.754 -5.151 1.00 94.44 216 ILE A C 1
ATOM 1705 O O . ILE A 1 216 ? 36.621 -6.562 -5.286 1.00 94.44 216 ILE A O 1
ATOM 1709 N N . LEU A 1 217 ? 36.627 -8.397 -4.008 1.00 94.31 217 LEU A N 1
ATOM 1710 C CA . LEU A 1 217 ? 36.018 -7.758 -2.840 1.00 94.31 217 LEU A CA 1
ATOM 1711 C C . LEU A 1 217 ? 36.949 -6.744 -2.166 1.00 94.31 217 LEU A C 1
ATOM 1713 O O . LEU A 1 217 ? 36.465 -5.848 -1.476 1.00 94.31 217 LEU A O 1
ATOM 1717 N N . LYS A 1 218 ? 38.270 -6.859 -2.360 1.00 94.19 218 LYS A N 1
ATOM 1718 C CA . LYS A 1 218 ? 39.229 -5.811 -1.981 1.00 94.19 218 LYS A CA 1
ATOM 1719 C C . LYS A 1 218 ? 39.106 -4.593 -2.903 1.00 94.19 218 LYS A C 1
ATOM 1721 O O . LYS A 1 218 ? 39.152 -3.469 -2.422 1.00 94.19 218 LYS A O 1
ATOM 1726 N N . LYS A 1 219 ? 38.922 -4.815 -4.209 1.00 95.44 219 LYS A N 1
ATOM 1727 C CA . LYS A 1 219 ? 38.758 -3.750 -5.213 1.00 95.44 219 LYS A CA 1
ATOM 1728 C C . LYS A 1 219 ? 37.372 -3.090 -5.179 1.00 95.44 219 LYS A C 1
ATOM 1730 O O . LYS A 1 219 ? 37.258 -1.899 -5.439 1.00 95.44 219 LYS A O 1
ATOM 1735 N N . TYR A 1 220 ? 36.329 -3.856 -4.865 1.00 93.69 220 TYR A N 1
ATOM 1736 C CA . TYR A 1 220 ? 34.927 -3.436 -4.862 1.00 93.69 220 TYR A CA 1
ATOM 1737 C C . TYR A 1 220 ? 34.271 -3.773 -3.512 1.00 93.69 220 TYR A C 1
ATOM 1739 O O . TYR A 1 220 ? 33.468 -4.707 -3.427 1.00 93.69 220 TYR A O 1
ATOM 1747 N N . PRO A 1 221 ? 34.591 -3.026 -2.440 1.00 92.06 221 PRO A N 1
ATOM 1748 C CA . PRO A 1 221 ? 34.097 -3.323 -1.095 1.00 92.06 221 PRO A CA 1
ATOM 1749 C C . PRO A 1 221 ? 32.569 -3.228 -0.974 1.00 92.06 221 PRO A C 1
ATOM 1751 O O . PRO A 1 221 ? 31.983 -3.975 -0.197 1.00 92.06 221 PRO A O 1
ATOM 1754 N N . ALA A 1 222 ? 31.916 -2.397 -1.795 1.00 91.31 222 ALA A N 1
ATOM 1755 C CA . ALA A 1 222 ? 30.458 -2.237 -1.827 1.00 91.31 222 ALA A CA 1
ATOM 1756 C C . ALA A 1 222 ? 29.687 -3.529 -2.166 1.00 91.31 222 ALA A C 1
ATOM 1758 O O . ALA A 1 222 ? 28.492 -3.619 -1.912 1.00 91.31 222 ALA A O 1
ATOM 1759 N N . LEU A 1 223 ? 30.346 -4.549 -2.726 1.00 91.88 223 LEU A N 1
ATOM 1760 C CA . LEU A 1 223 ? 29.706 -5.845 -2.968 1.00 91.88 223 LEU A CA 1
ATOM 1761 C C . LEU A 1 223 ? 29.417 -6.609 -1.669 1.00 91.88 223 LEU A C 1
ATOM 1763 O O . LEU A 1 223 ? 28.507 -7.431 -1.645 1.00 91.88 223 LEU A O 1
ATOM 1767 N N . LYS A 1 224 ? 30.160 -6.329 -0.590 1.00 92.38 224 LYS A N 1
ATOM 1768 C CA . LYS A 1 224 ? 29.975 -6.988 0.712 1.00 92.38 224 LYS A CA 1
ATOM 1769 C C . LYS A 1 224 ? 28.673 -6.580 1.397 1.00 92.38 224 LYS A C 1
ATOM 1771 O O . LYS A 1 224 ? 28.147 -7.355 2.180 1.00 92.38 224 LYS A O 1
ATOM 1776 N N . THR A 1 225 ? 28.155 -5.393 1.088 1.00 91.75 225 THR A N 1
ATOM 1777 C CA . THR A 1 225 ? 26.950 -4.833 1.715 1.00 91.75 225 THR A CA 1
ATOM 1778 C C . THR A 1 225 ? 25.668 -5.167 0.948 1.00 91.75 225 THR A C 1
ATOM 1780 O O . THR A 1 225 ? 24.599 -4.670 1.294 1.00 91.75 225 THR A O 1
ATOM 1783 N N . LEU A 1 226 ? 25.753 -5.944 -0.138 1.00 91.62 226 LEU A N 1
ATOM 1784 C CA . LEU A 1 226 ? 24.576 -6.347 -0.907 1.00 91.62 226 LEU A CA 1
ATOM 1785 C C . LEU A 1 226 ? 23.763 -7.398 -0.145 1.00 91.62 226 LEU A C 1
ATOM 1787 O O . LEU A 1 226 ? 24.303 -8.190 0.619 1.00 91.62 226 LEU A O 1
ATOM 1791 N N . LYS A 1 227 ? 22.454 -7.449 -0.400 1.00 90.69 227 LYS A N 1
ATOM 1792 C CA . LYS A 1 227 ? 21.589 -8.487 0.170 1.00 90.69 227 LYS A CA 1
ATOM 1793 C C . LYS A 1 227 ? 21.759 -9.793 -0.597 1.00 90.69 227 LYS A C 1
ATOM 1795 O O . LYS A 1 227 ? 21.621 -9.809 -1.821 1.00 90.69 227 LYS A O 1
ATOM 1800 N N . GLU A 1 228 ? 21.952 -10.897 0.120 1.00 91.44 228 GLU A N 1
ATOM 1801 C CA . GLU A 1 228 ? 22.113 -12.244 -0.447 1.00 91.44 228 GLU A CA 1
ATOM 1802 C C . GLU A 1 228 ? 21.046 -12.570 -1.507 1.00 91.44 228 GLU A C 1
ATOM 1804 O O . GLU A 1 228 ? 21.371 -12.868 -2.660 1.00 91.44 228 GLU A O 1
ATOM 1809 N N . LYS A 1 229 ? 19.763 -12.416 -1.152 1.00 89.62 229 LYS A N 1
ATOM 1810 C CA . LYS A 1 229 ? 18.635 -12.709 -2.049 1.00 89.62 229 LYS A CA 1
ATOM 1811 C C . LYS A 1 229 ? 18.665 -11.860 -3.325 1.00 89.62 229 LYS A C 1
ATOM 1813 O O . LYS A 1 229 ? 18.272 -12.334 -4.389 1.00 89.62 229 LYS A O 1
ATOM 1818 N N . GLU A 1 230 ? 19.110 -10.606 -3.256 1.00 88.88 230 GLU A N 1
ATOM 1819 C CA . GLU A 1 230 ? 19.199 -9.730 -4.433 1.00 88.88 230 GLU A CA 1
ATOM 1820 C C . GLU A 1 230 ? 20.339 -10.149 -5.367 1.00 88.88 230 GLU A C 1
ATOM 1822 O O . GLU A 1 230 ? 20.157 -10.144 -6.589 1.00 88.88 230 GLU A O 1
ATOM 1827 N N . VAL A 1 231 ? 21.478 -10.568 -4.806 1.00 92.69 231 VAL A N 1
ATOM 1828 C CA . VAL A 1 231 ? 22.615 -11.075 -5.586 1.00 92.69 231 VAL A CA 1
ATOM 1829 C C . VAL A 1 231 ? 22.231 -12.361 -6.310 1.00 92.69 231 VAL A C 1
ATOM 1831 O O . VAL A 1 231 ? 22.401 -12.428 -7.526 1.00 92.69 231 VAL A O 1
ATOM 1834 N N . ILE A 1 232 ? 21.649 -13.338 -5.605 1.00 93.12 232 ILE A N 1
ATOM 1835 C CA . ILE A 1 232 ? 21.217 -14.619 -6.193 1.00 93.12 232 ILE A CA 1
ATOM 1836 C C . ILE A 1 232 ? 20.261 -14.373 -7.366 1.00 93.12 232 ILE A C 1
ATOM 1838 O O . ILE A 1 232 ? 20.526 -14.806 -8.487 1.00 93.12 232 ILE A O 1
ATOM 1842 N N . ASN A 1 233 ? 19.212 -13.572 -7.151 1.00 92.12 233 ASN A N 1
ATOM 1843 C CA . ASN A 1 233 ? 18.254 -13.230 -8.204 1.00 92.12 233 ASN A CA 1
ATOM 1844 C C . ASN A 1 233 ? 18.910 -12.535 -9.412 1.00 92.12 233 ASN A C 1
ATOM 1846 O O . ASN A 1 233 ? 18.495 -12.734 -10.554 1.00 92.12 233 ASN A O 1
ATOM 1850 N N . THR A 1 234 ? 19.906 -11.677 -9.176 1.00 93.62 234 THR A N 1
ATOM 1851 C CA . THR A 1 234 ? 20.608 -10.968 -10.255 1.00 93.62 234 THR A CA 1
ATOM 1852 C C . THR A 1 234 ? 21.477 -11.930 -11.065 1.00 93.62 234 THR A C 1
ATOM 1854 O O . THR A 1 234 ? 21.476 -11.865 -12.293 1.00 93.62 234 THR A O 1
ATOM 1857 N N . VAL A 1 235 ? 22.162 -12.864 -10.400 1.00 94.06 235 VAL A N 1
ATOM 1858 C CA . VAL A 1 235 ? 22.965 -13.914 -11.047 1.00 94.06 235 VAL A CA 1
ATOM 1859 C C . VAL A 1 235 ? 22.086 -14.838 -11.887 1.00 94.06 235 VAL A C 1
ATOM 1861 O O . VAL A 1 235 ? 22.431 -15.136 -13.028 1.00 94.06 235 VAL A O 1
ATOM 1864 N N . GLU A 1 236 ? 20.930 -15.256 -11.371 1.00 94.06 236 GLU A N 1
ATOM 1865 C CA . GLU A 1 236 ? 19.976 -16.078 -12.124 1.00 94.06 236 GLU A CA 1
ATOM 1866 C C . GLU A 1 236 ? 19.493 -15.391 -13.403 1.00 94.06 236 GLU A C 1
ATOM 1868 O O . GLU A 1 236 ? 19.391 -16.025 -14.452 1.00 94.06 236 GLU A O 1
ATOM 1873 N N . VAL A 1 237 ? 19.220 -14.085 -13.342 1.00 93.69 237 VAL A N 1
ATOM 1874 C CA . VAL A 1 237 ? 18.817 -13.312 -14.524 1.00 93.69 237 VAL A CA 1
ATOM 1875 C C . VAL A 1 237 ? 19.963 -13.214 -15.522 1.00 93.69 237 VAL A C 1
ATOM 1877 O O . VAL A 1 237 ? 19.730 -13.420 -16.706 1.00 93.69 237 VAL A O 1
ATOM 1880 N N . LEU A 1 238 ? 21.194 -12.956 -15.073 1.00 94.31 238 LEU A N 1
ATOM 1881 C CA . LEU A 1 238 ? 22.368 -12.926 -15.955 1.00 94.31 238 LEU A CA 1
ATOM 1882 C C . LEU A 1 238 ? 22.563 -14.264 -16.679 1.00 94.31 238 LEU A C 1
ATOM 1884 O O . LEU A 1 238 ? 22.743 -14.266 -17.894 1.00 94.31 238 LEU A O 1
ATOM 1888 N N . LYS A 1 239 ? 22.417 -15.387 -15.964 1.00 93.19 239 LYS A N 1
ATOM 1889 C CA . LYS A 1 239 ? 22.462 -16.734 -16.554 1.00 93.19 239 LYS A CA 1
ATOM 1890 C C . LYS A 1 239 ? 21.355 -16.941 -17.593 1.00 93.19 239 LYS A C 1
ATOM 1892 O O . LYS A 1 239 ? 21.635 -17.415 -18.687 1.00 93.19 239 LYS A O 1
ATOM 1897 N N . LYS A 1 240 ? 20.115 -16.526 -17.298 1.00 94.38 240 LYS A N 1
ATOM 1898 C CA . LYS A 1 240 ? 18.982 -16.586 -18.250 1.00 94.38 240 LYS A CA 1
ATOM 1899 C C . LYS A 1 240 ? 19.180 -15.708 -19.490 1.00 94.38 240 LYS A C 1
ATOM 1901 O O . LYS A 1 240 ? 18.568 -15.965 -20.518 1.00 94.38 240 LYS A O 1
ATOM 1906 N N . LEU A 1 241 ? 20.003 -14.666 -19.387 1.00 93.62 241 LEU A N 1
ATOM 1907 C CA . LEU A 1 241 ? 20.386 -13.791 -20.497 1.00 93.62 241 LEU A CA 1
ATOM 1908 C C . LEU A 1 241 ? 21.653 -14.277 -21.227 1.00 93.62 241 LEU A C 1
ATOM 1910 O O . LEU A 1 241 ? 22.196 -13.533 -22.040 1.00 93.62 241 LEU A O 1
ATOM 1914 N N . ASN A 1 242 ? 22.095 -15.512 -20.958 1.00 94.00 242 ASN A N 1
ATOM 1915 C CA . ASN A 1 242 ? 23.262 -16.174 -21.547 1.00 94.00 242 ASN A CA 1
ATOM 1916 C C . ASN A 1 242 ? 24.622 -15.539 -21.203 1.00 94.00 242 ASN A C 1
ATOM 1918 O O . ASN A 1 242 ? 25.582 -15.727 -21.945 1.00 94.00 242 ASN A O 1
ATOM 1922 N N . PHE A 1 243 ? 24.736 -14.827 -20.076 1.00 94.12 243 PHE A N 1
ATOM 1923 C CA . PHE A 1 243 ? 26.042 -14.415 -19.546 1.00 94.12 243 PHE A CA 1
ATOM 1924 C C . PHE A 1 243 ? 26.646 -15.525 -18.689 1.00 94.12 243 PHE A C 1
ATOM 1926 O O . PHE A 1 243 ? 25.976 -16.090 -17.816 1.00 94.12 243 PHE A O 1
ATOM 1933 N N . ASN A 1 244 ? 27.921 -15.826 -18.924 1.00 92.50 244 ASN A N 1
ATOM 1934 C CA . ASN A 1 244 ? 28.638 -16.867 -18.197 1.00 92.50 244 ASN A CA 1
ATOM 1935 C C . ASN A 1 244 ? 29.278 -16.320 -16.903 1.00 92.50 244 ASN A C 1
ATOM 1937 O O . ASN A 1 244 ? 29.178 -15.139 -16.566 1.00 92.50 244 ASN A O 1
ATOM 1941 N N . MET A 1 245 ? 29.923 -17.199 -16.133 1.00 91.25 245 MET A N 1
ATOM 1942 C CA . MET A 1 245 ? 30.570 -16.810 -14.873 1.00 91.25 245 MET A CA 1
ATOM 1943 C C . MET A 1 245 ? 31.725 -15.824 -15.095 1.00 91.25 245 MET A C 1
ATOM 1945 O O . MET A 1 245 ? 31.880 -14.879 -14.319 1.00 91.25 245 MET A O 1
ATOM 1949 N N . ASP A 1 246 ? 32.510 -16.015 -16.155 1.00 92.25 246 ASP A N 1
ATOM 1950 C CA . ASP A 1 246 ? 33.663 -15.171 -16.471 1.00 92.25 246 ASP A CA 1
ATOM 1951 C C . ASP A 1 246 ? 33.241 -13.747 -16.847 1.00 92.25 246 ASP A C 1
ATOM 1953 O O . ASP A 1 246 ? 33.876 -12.781 -16.413 1.00 92.25 246 ASP A O 1
ATOM 1957 N N . ASP A 1 247 ? 32.108 -13.595 -17.535 1.00 92.69 247 ASP A N 1
ATOM 1958 C CA . ASP A 1 247 ? 31.491 -12.303 -17.819 1.00 92.69 247 ASP A CA 1
ATOM 1959 C C . ASP A 1 247 ? 31.208 -11.554 -16.512 1.00 92.69 247 ASP A C 1
ATOM 1961 O O . ASP A 1 247 ? 31.645 -10.413 -16.334 1.00 92.69 247 ASP A O 1
ATOM 1965 N N . ILE A 1 248 ? 30.537 -12.207 -15.556 1.00 93.31 248 ILE A N 1
ATOM 1966 C CA . ILE A 1 248 ? 30.180 -11.613 -14.256 1.00 93.31 248 ILE A CA 1
ATOM 1967 C C . ILE A 1 248 ? 31.438 -11.195 -13.490 1.00 93.31 248 ILE A C 1
ATOM 1969 O O . ILE A 1 248 ? 31.497 -10.094 -12.941 1.00 93.31 248 ILE A O 1
ATOM 1973 N N . ILE A 1 249 ? 32.466 -12.043 -13.491 1.00 92.88 249 ILE A N 1
ATOM 1974 C CA . ILE A 1 249 ? 33.749 -11.788 -12.826 1.00 92.88 249 ILE A CA 1
ATOM 1975 C C . ILE A 1 249 ? 34.495 -10.621 -13.481 1.00 92.88 249 ILE A C 1
ATOM 1977 O O . ILE A 1 249 ? 35.153 -9.848 -12.782 1.00 92.88 249 ILE A O 1
ATOM 1981 N N . SER A 1 250 ? 34.374 -10.451 -14.800 1.00 93.81 250 SER A N 1
ATOM 1982 C CA . SER A 1 250 ? 34.994 -9.336 -15.524 1.00 93.81 250 SER A CA 1
ATOM 1983 C C . SER A 1 250 ? 34.398 -7.974 -15.132 1.00 93.81 250 SER A C 1
ATOM 1985 O O . SER A 1 250 ? 35.104 -6.957 -15.129 1.00 93.81 250 SER A O 1
ATOM 1987 N N . LYS A 1 251 ? 33.105 -7.939 -14.766 1.00 94.25 251 LYS A N 1
ATOM 1988 C CA . LYS A 1 251 ? 32.361 -6.731 -14.364 1.00 94.25 251 LYS A CA 1
ATOM 1989 C C . LYS A 1 251 ? 31.460 -6.991 -13.146 1.00 94.25 251 LYS A C 1
ATOM 1991 O O . LYS A 1 251 ? 30.238 -6.892 -13.250 1.00 94.25 251 LYS A O 1
ATOM 1996 N N . PRO A 1 252 ? 32.038 -7.213 -11.953 1.00 92.69 252 PRO A N 1
ATOM 1997 C CA . PRO A 1 252 ? 31.292 -7.675 -10.780 1.00 92.69 252 PRO A CA 1
ATOM 1998 C C . PRO A 1 252 ? 30.354 -6.607 -10.201 1.00 92.69 252 PRO A C 1
ATOM 2000 O O . PRO A 1 252 ? 29.392 -6.928 -9.509 1.00 92.69 252 PRO A O 1
ATOM 2003 N N . THR A 1 253 ? 30.561 -5.329 -10.536 1.00 92.62 253 THR A N 1
ATOM 2004 C CA . THR A 1 253 ? 29.666 -4.226 -10.150 1.00 92.62 253 THR A CA 1
ATOM 2005 C C . THR A 1 253 ? 28.258 -4.356 -10.737 1.00 92.62 253 THR A C 1
ATOM 2007 O O . THR A 1 253 ? 27.324 -3.751 -10.210 1.00 92.62 253 THR A O 1
ATOM 2010 N N . ILE A 1 254 ? 28.067 -5.175 -11.781 1.00 93.44 254 ILE A N 1
ATOM 2011 C CA . ILE A 1 254 ? 26.746 -5.454 -12.361 1.00 93.44 254 ILE A CA 1
ATOM 2012 C C . ILE A 1 254 ? 25.776 -6.062 -11.336 1.00 93.44 254 ILE A C 1
ATOM 2014 O O . ILE A 1 254 ? 24.574 -5.807 -11.411 1.00 93.44 254 ILE A O 1
ATOM 2018 N N . LEU A 1 255 ? 26.301 -6.782 -10.336 1.00 92.94 255 LEU A N 1
ATOM 2019 C CA . LEU A 1 255 ? 25.524 -7.421 -9.271 1.00 92.94 255 LEU A CA 1
ATOM 2020 C C . LEU A 1 255 ? 24.742 -6.408 -8.420 1.00 92.94 255 LEU A C 1
ATOM 2022 O O . LEU A 1 255 ? 23.702 -6.752 -7.871 1.00 92.94 255 LEU A O 1
ATOM 2026 N N . GLY A 1 256 ? 25.184 -5.146 -8.372 1.00 90.88 256 GLY A N 1
ATOM 2027 C CA . GLY A 1 256 ? 24.481 -4.065 -7.676 1.00 90.88 256 GLY A CA 1
ATOM 2028 C C . GLY A 1 256 ? 23.332 -3.421 -8.465 1.00 90.88 256 GLY A C 1
ATOM 2029 O O . GLY A 1 256 ? 22.657 -2.541 -7.943 1.00 90.88 256 GLY A O 1
ATOM 2030 N N . THR A 1 257 ? 23.091 -3.806 -9.727 1.00 88.25 257 THR A N 1
ATOM 2031 C CA . THR A 1 257 ? 22.058 -3.167 -10.575 1.00 88.25 257 THR A CA 1
ATOM 2032 C C . THR A 1 257 ? 20.631 -3.614 -10.221 1.00 88.25 257 THR A C 1
ATOM 2034 O O . THR A 1 257 ? 19.675 -2.868 -10.452 1.00 88.25 257 THR A O 1
ATOM 2037 N N . GLY A 1 258 ? 20.482 -4.815 -9.654 1.00 88.00 258 GLY A N 1
ATOM 2038 C CA . GLY A 1 258 ? 19.198 -5.436 -9.331 1.00 88.00 258 GLY A CA 1
ATOM 2039 C C . GLY A 1 258 ? 18.491 -6.068 -10.539 1.00 88.00 258 GLY A C 1
ATOM 2040 O O . GLY A 1 258 ? 18.588 -5.596 -11.676 1.00 88.00 258 GLY A O 1
ATOM 2041 N N . LYS A 1 259 ? 17.731 -7.141 -10.281 1.00 90.44 259 LYS A N 1
ATOM 2042 C CA . LYS A 1 259 ? 17.130 -8.015 -11.307 1.00 90.44 259 LYS A CA 1
ATOM 2043 C C . LYS A 1 259 ? 16.243 -7.304 -12.340 1.00 90.44 259 LYS A C 1
ATOM 2045 O O . LYS A 1 259 ? 16.410 -7.514 -13.540 1.00 90.44 259 LYS A O 1
ATOM 2050 N N . HIS A 1 260 ? 15.319 -6.446 -11.895 1.00 87.56 260 HIS A N 1
ATOM 2051 C CA . HIS A 1 260 ? 14.340 -5.801 -12.784 1.00 87.56 260 HIS A CA 1
ATOM 2052 C C . HIS A 1 260 ? 15.011 -4.769 -13.693 1.00 87.56 260 HIS A C 1
ATOM 2054 O O . HIS A 1 260 ? 14.791 -4.766 -14.903 1.00 87.56 260 HIS A O 1
ATOM 2060 N N . SER A 1 261 ? 15.882 -3.932 -13.123 1.00 90.44 261 SER A N 1
ATOM 2061 C CA . SER A 1 261 ? 16.666 -2.949 -13.875 1.00 90.44 261 SER A CA 1
ATOM 2062 C C . SER A 1 261 ? 17.535 -3.625 -14.928 1.00 90.44 261 SER A C 1
ATOM 2064 O O . SER A 1 261 ? 17.595 -3.153 -16.058 1.00 90.44 261 SER A O 1
ATOM 2066 N N . LEU A 1 262 ? 18.181 -4.737 -14.575 1.00 93.06 262 LEU A N 1
ATOM 2067 C CA . LEU A 1 262 ? 19.042 -5.486 -15.480 1.00 93.06 262 LEU A CA 1
ATOM 2068 C C . LEU A 1 262 ? 18.266 -6.055 -16.675 1.00 93.06 262 LEU A C 1
ATOM 2070 O O . LEU A 1 262 ? 18.635 -5.796 -17.820 1.00 93.06 262 LEU A O 1
ATOM 2074 N N . LYS A 1 263 ? 17.166 -6.771 -16.407 1.00 92.06 263 LYS A N 1
ATOM 2075 C CA . LYS A 1 263 ? 16.291 -7.347 -17.437 1.00 92.06 263 LYS A CA 1
ATOM 2076 C C . LYS A 1 263 ? 15.771 -6.262 -18.384 1.00 92.06 263 LYS A C 1
ATOM 2078 O O . LYS A 1 263 ? 15.852 -6.399 -19.599 1.00 92.06 263 LYS A O 1
ATOM 2083 N N . ASN A 1 264 ? 15.309 -5.149 -17.826 1.00 92.00 264 ASN A N 1
ATOM 2084 C CA . ASN A 1 264 ? 14.786 -4.029 -18.596 1.00 92.00 264 ASN A CA 1
ATOM 2085 C C . ASN A 1 264 ? 15.868 -3.348 -19.460 1.00 92.00 264 ASN A C 1
ATOM 2087 O O . ASN A 1 264 ? 15.646 -3.129 -20.646 1.00 92.00 264 ASN A O 1
ATOM 2091 N N . ARG A 1 265 ? 17.067 -3.090 -18.914 1.00 94.38 265 ARG A N 1
ATOM 2092 C CA . ARG A 1 265 ? 18.203 -2.545 -19.687 1.00 94.38 265 ARG A CA 1
ATOM 2093 C C . ARG A 1 265 ? 18.608 -3.464 -20.835 1.00 94.38 265 ARG A C 1
ATOM 2095 O O . ARG A 1 265 ? 18.882 -2.976 -21.925 1.00 94.38 265 ARG A O 1
ATOM 2102 N N . TYR A 1 266 ? 18.630 -4.775 -20.597 1.00 95.75 266 TYR A N 1
ATOM 2103 C CA . TYR A 1 266 ? 18.927 -5.755 -21.636 1.00 95.75 266 TYR A CA 1
ATOM 2104 C C . TYR A 1 266 ? 17.914 -5.671 -22.783 1.00 95.75 266 TYR A C 1
ATOM 2106 O O . TYR A 1 266 ? 18.317 -5.552 -23.937 1.00 95.75 266 TYR A O 1
ATOM 2114 N N . TYR A 1 267 ? 16.610 -5.662 -22.485 1.00 95.25 267 TYR A N 1
ATOM 2115 C CA . TYR A 1 267 ? 15.594 -5.535 -23.533 1.00 95.25 267 TYR A CA 1
ATOM 2116 C C . TYR A 1 267 ? 15.673 -4.203 -24.267 1.00 95.25 267 TYR A C 1
ATOM 2118 O O . TYR A 1 267 ? 15.594 -4.207 -25.485 1.00 95.25 267 TYR A O 1
ATOM 2126 N N . VAL A 1 268 ? 15.913 -3.087 -23.574 1.00 96.12 268 VAL A N 1
ATOM 2127 C CA . VAL A 1 268 ? 16.121 -1.787 -24.233 1.00 96.12 268 VAL A CA 1
ATOM 2128 C C . VAL A 1 268 ? 17.270 -1.850 -25.242 1.00 96.12 268 VAL A C 1
ATOM 2130 O O . VAL A 1 268 ? 17.106 -1.421 -26.380 1.00 96.12 268 VAL A O 1
ATOM 2133 N N . LEU A 1 269 ? 18.420 -2.413 -24.856 1.00 96.50 269 LEU A N 1
ATOM 2134 C CA . LEU A 1 269 ? 19.557 -2.570 -25.769 1.00 96.50 269 LEU A CA 1
ATOM 2135 C C . LEU A 1 269 ? 19.221 -3.514 -26.934 1.00 96.50 269 LEU A C 1
ATOM 2137 O O . LEU A 1 269 ? 19.616 -3.252 -28.067 1.00 96.50 269 LEU A O 1
ATOM 2141 N N . LYS A 1 270 ? 18.452 -4.578 -26.681 1.00 95.88 270 LYS A N 1
ATOM 2142 C CA . LYS A 1 270 ? 18.011 -5.520 -27.716 1.00 95.88 270 LYS A CA 1
ATOM 2143 C C . LYS A 1 270 ? 17.074 -4.862 -28.734 1.00 95.88 270 LYS A C 1
ATOM 2145 O O . LYS A 1 270 ? 17.234 -5.079 -29.929 1.00 95.88 270 LYS A O 1
ATOM 2150 N N . GLU A 1 271 ? 16.127 -4.050 -28.268 1.00 96.00 271 GLU A N 1
ATOM 2151 C CA . GLU A 1 271 ? 15.203 -3.272 -29.108 1.00 96.00 271 GLU A CA 1
ATOM 2152 C C . GLU A 1 271 ? 15.960 -2.281 -30.005 1.00 96.00 271 GLU A C 1
ATOM 2154 O O . GLU A 1 271 ? 15.568 -2.062 -31.143 1.00 96.00 271 GLU A O 1
ATOM 2159 N N . CYS A 1 272 ? 17.084 -1.737 -29.530 1.00 95.00 272 CYS A N 1
ATOM 2160 C CA . CY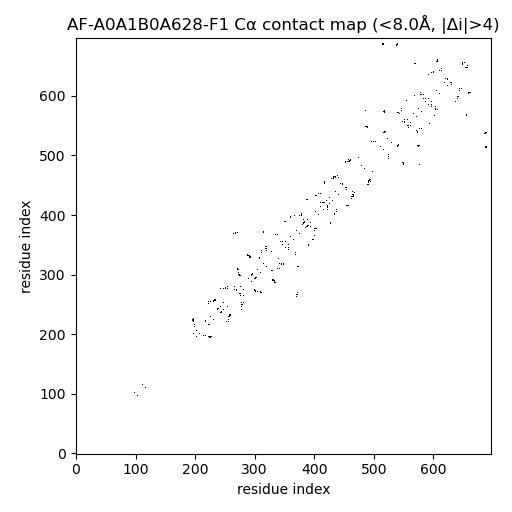S A 1 272 ? 17.950 -0.853 -30.314 1.00 95.00 272 CYS A CA 1
ATOM 2161 C C . CYS A 1 272 ? 18.966 -1.592 -31.213 1.00 95.00 272 CYS A C 1
ATOM 2163 O O . CYS A 1 272 ? 19.781 -0.934 -31.852 1.00 95.00 272 CYS A O 1
ATOM 2165 N N . GLY A 1 273 ? 18.971 -2.931 -31.241 1.00 94.88 273 GLY A N 1
ATOM 2166 C CA . GLY A 1 273 ? 19.846 -3.713 -32.124 1.00 94.88 273 GLY A CA 1
ATOM 2167 C C . GLY A 1 273 ? 21.305 -3.853 -31.677 1.00 94.88 273 GLY A C 1
ATOM 2168 O O . GLY A 1 273 ? 22.181 -4.087 -32.505 1.00 94.88 273 GLY A O 1
ATOM 2169 N N . PHE A 1 274 ? 21.594 -3.714 -30.382 1.00 96.12 274 PHE A N 1
ATOM 2170 C CA . PHE A 1 274 ? 22.960 -3.864 -29.877 1.00 96.12 274 PHE A CA 1
ATOM 2171 C C . PHE A 1 274 ? 23.446 -5.313 -29.859 1.00 96.12 274 PHE A C 1
ATOM 2173 O O . PHE A 1 274 ? 22.710 -6.234 -29.497 1.00 96.12 274 PHE A O 1
ATOM 2180 N N . ASN A 1 275 ? 24.757 -5.472 -30.045 1.00 92.44 275 ASN A N 1
ATOM 2181 C CA . ASN A 1 275 ? 25.489 -6.672 -29.647 1.00 92.44 275 ASN A CA 1
ATOM 2182 C C . ASN A 1 275 ? 25.79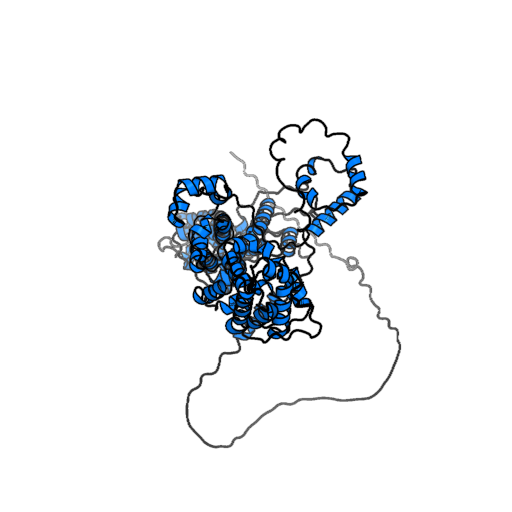4 -6.602 -28.140 1.00 92.44 275 ASN A C 1
ATOM 2184 O O . ASN A 1 275 ? 26.753 -5.965 -27.693 1.00 92.44 275 ASN A O 1
ATOM 2188 N N . ILE A 1 276 ? 24.921 -7.198 -27.323 1.00 94.88 276 ILE A N 1
ATOM 2189 C CA . ILE A 1 276 ? 24.916 -6.970 -25.872 1.00 94.88 276 ILE A CA 1
ATOM 2190 C C . ILE A 1 276 ? 26.041 -7.748 -25.177 1.00 94.88 276 ILE A C 1
ATOM 2192 O O . ILE A 1 276 ? 25.964 -8.959 -25.008 1.00 94.88 276 ILE A O 1
ATOM 2196 N N . SER A 1 277 ? 27.043 -7.024 -24.675 1.00 94.50 277 SER A N 1
ATOM 2197 C CA . SER A 1 277 ? 28.060 -7.548 -23.753 1.00 94.50 277 SER A CA 1
ATOM 2198 C C . SER A 1 277 ? 27.812 -7.089 -22.312 1.00 94.50 277 SER A C 1
ATOM 2200 O O . SER A 1 277 ? 27.169 -6.063 -22.067 1.00 94.50 277 SER A O 1
ATOM 2202 N N . ILE A 1 278 ? 28.392 -7.781 -21.326 1.00 94.25 278 ILE A N 1
ATOM 2203 C CA . ILE A 1 278 ? 28.262 -7.378 -19.914 1.00 94.25 278 ILE A CA 1
ATOM 2204 C C . ILE A 1 278 ? 28.911 -6.010 -19.626 1.00 94.25 278 ILE A C 1
ATOM 2206 O O . ILE A 1 278 ? 28.432 -5.216 -18.807 1.00 94.25 278 ILE A O 1
ATOM 2210 N N . SER A 1 279 ? 29.978 -5.682 -20.360 1.00 93.25 279 SER A N 1
ATOM 2211 C CA . SER A 1 279 ? 30.653 -4.380 -20.296 1.00 93.25 279 SER A CA 1
ATOM 2212 C C . SER A 1 279 ? 29.799 -3.243 -20.859 1.00 93.25 279 SER A C 1
ATOM 2214 O O . SER A 1 279 ? 29.921 -2.102 -20.409 1.00 93.25 279 SER A O 1
ATOM 2216 N N . LEU A 1 280 ? 28.936 -3.532 -21.834 1.00 93.75 280 LEU A N 1
ATOM 2217 C CA . LEU A 1 280 ? 27.950 -2.578 -22.329 1.00 93.75 280 LEU A CA 1
ATOM 2218 C C . LEU A 1 280 ? 26.788 -2.436 -21.341 1.00 93.75 280 LEU A C 1
ATOM 2220 O O . LEU A 1 280 ? 26.415 -1.321 -20.991 1.00 93.75 280 LEU A O 1
ATOM 2224 N N . LEU A 1 281 ? 26.262 -3.553 -20.833 1.00 94.50 281 LEU A N 1
ATOM 2225 C CA . LEU A 1 281 ? 25.121 -3.563 -19.915 1.00 94.50 281 LEU A CA 1
ATOM 2226 C C . LEU A 1 281 ? 25.420 -2.814 -18.602 1.00 94.50 281 LEU A C 1
ATOM 2228 O O . LEU A 1 281 ? 24.577 -2.072 -18.092 1.00 94.50 281 LEU A O 1
ATOM 2232 N N . SER A 1 282 ? 26.650 -2.936 -18.092 1.00 92.25 282 SER A N 1
ATOM 2233 C CA . SER A 1 282 ? 27.135 -2.158 -16.939 1.00 92.25 282 SER A CA 1
ATOM 2234 C C . SER A 1 282 ? 27.287 -0.660 -17.236 1.00 92.25 282 SER A C 1
ATOM 2236 O O . SER A 1 282 ? 27.104 0.160 -16.338 1.00 92.25 282 SER A O 1
ATOM 2238 N N . ARG A 1 283 ? 27.553 -0.284 -18.493 1.00 93.25 283 ARG A N 1
ATOM 2239 C CA . ARG A 1 283 ? 27.675 1.107 -18.968 1.00 93.25 283 ARG A CA 1
ATOM 2240 C C . ARG A 1 283 ? 26.427 1.601 -19.703 1.00 93.25 283 ARG A C 1
ATOM 2242 O O . ARG A 1 283 ? 26.503 2.569 -20.454 1.00 93.25 283 ARG A O 1
ATOM 2249 N N . TYR A 1 284 ? 25.276 0.982 -19.449 1.00 94.88 284 TYR A N 1
ATOM 2250 C CA . TYR A 1 284 ? 24.011 1.268 -20.127 1.00 94.88 284 TYR A CA 1
ATOM 2251 C C . TYR A 1 284 ? 23.701 2.769 -20.246 1.00 94.88 284 TYR A C 1
ATOM 2253 O O . TYR A 1 284 ? 23.411 3.249 -21.335 1.00 94.88 284 TYR A O 1
ATOM 2261 N N . LEU A 1 285 ? 23.811 3.534 -19.152 1.00 92.88 285 LEU A N 1
ATOM 2262 C CA . LEU A 1 285 ? 23.500 4.970 -19.175 1.00 92.88 285 LEU A CA 1
ATOM 2263 C C . LEU A 1 285 ? 24.430 5.757 -20.104 1.00 92.88 285 LEU A C 1
ATOM 2265 O O . LEU A 1 285 ? 23.986 6.700 -20.748 1.00 92.88 285 LEU A O 1
ATOM 2269 N N . VAL A 1 286 ? 25.701 5.358 -20.194 1.00 94.50 286 VAL A N 1
ATOM 2270 C CA . VAL A 1 286 ? 26.664 5.987 -21.104 1.00 94.50 286 VAL A CA 1
ATOM 2271 C C . VAL A 1 286 ? 26.262 5.706 -22.544 1.00 94.50 286 VAL A C 1
ATOM 2273 O O . VAL A 1 286 ? 26.200 6.641 -23.331 1.00 94.50 286 VAL A O 1
ATOM 2276 N N . ALA A 1 287 ? 25.923 4.455 -22.868 1.00 94.44 287 ALA A N 1
ATOM 2277 C CA . ALA A 1 287 ? 25.475 4.080 -24.208 1.00 94.44 287 ALA A CA 1
ATOM 2278 C C . ALA A 1 287 ? 24.199 4.834 -24.620 1.00 94.44 287 ALA A C 1
ATOM 2280 O O . ALA A 1 287 ? 24.120 5.349 -25.727 1.00 94.44 287 ALA A O 1
ATOM 2281 N N . MET A 1 288 ? 23.235 4.982 -23.708 1.00 94.56 288 MET A N 1
ATOM 2282 C CA . MET A 1 288 ? 21.982 5.701 -23.973 1.00 94.56 288 MET A CA 1
ATOM 2283 C C . MET A 1 288 ? 22.157 7.209 -24.228 1.00 94.56 288 MET A C 1
ATOM 2285 O O . MET A 1 288 ? 21.265 7.830 -24.804 1.00 94.56 288 MET A O 1
ATOM 2289 N N . ASN A 1 289 ? 23.272 7.799 -23.788 1.00 94.75 289 ASN A N 1
ATOM 2290 C CA . ASN A 1 289 ? 23.612 9.212 -23.994 1.00 94.75 289 ASN A CA 1
ATOM 2291 C C . ASN A 1 289 ? 24.495 9.443 -25.234 1.00 94.75 289 ASN A C 1
ATOM 2293 O O . ASN A 1 289 ? 24.983 10.550 -25.429 1.00 94.75 289 ASN A O 1
ATOM 2297 N N . LYS A 1 290 ? 24.766 8.410 -26.035 1.00 95.88 290 LYS A N 1
ATOM 2298 C CA . LYS A 1 290 ? 25.478 8.548 -27.309 1.00 95.88 290 LYS A CA 1
ATOM 2299 C C . LYS A 1 290 ? 24.490 8.525 -28.467 1.00 95.88 290 LYS A C 1
ATOM 2301 O O . LYS A 1 290 ? 23.414 7.934 -28.357 1.00 95.88 290 LYS A O 1
ATOM 2306 N N . ASP A 1 291 ? 24.851 9.201 -29.546 1.00 95.38 291 ASP A N 1
ATOM 2307 C CA . ASP A 1 291 ? 24.170 9.102 -30.831 1.00 95.38 291 ASP A CA 1
ATOM 2308 C C . ASP A 1 291 ? 24.442 7.743 -31.499 1.00 95.38 291 ASP A C 1
ATOM 2310 O O . ASP A 1 291 ? 25.372 7.016 -31.127 1.00 95.38 291 ASP A O 1
ATOM 2314 N N . VAL A 1 292 ? 23.597 7.374 -32.463 1.00 93.69 292 VAL A N 1
ATOM 2315 C CA . VAL A 1 292 ? 23.665 6.067 -33.131 1.00 93.69 292 VAL A CA 1
ATOM 2316 C C . VAL A 1 292 ? 24.944 5.942 -33.959 1.00 93.69 292 VAL A C 1
ATOM 2318 O O . VAL A 1 292 ? 25.581 4.889 -33.916 1.00 93.69 292 VAL A O 1
ATOM 2321 N N . GLY A 1 293 ? 25.372 7.013 -34.635 1.00 93.50 293 GLY A N 1
ATOM 2322 C CA . GLY A 1 293 ? 26.609 7.029 -35.424 1.00 93.50 293 GLY A CA 1
ATOM 2323 C C . GLY A 1 293 ? 27.848 6.683 -34.590 1.00 93.50 293 GLY A C 1
ATOM 2324 O O . GLY A 1 293 ? 28.637 5.812 -34.962 1.00 93.50 293 GLY A O 1
ATOM 2325 N N . THR A 1 294 ? 27.975 7.282 -33.406 1.00 94.88 294 THR A N 1
ATOM 2326 C CA . THR A 1 294 ? 29.036 6.978 -32.437 1.00 94.88 294 THR A CA 1
ATOM 2327 C C . THR A 1 294 ? 28.965 5.530 -31.947 1.00 94.88 294 THR A C 1
ATOM 2329 O O . THR A 1 294 ? 29.983 4.869 -31.758 1.00 94.88 294 THR A O 1
ATOM 2332 N N . LEU A 1 295 ? 27.767 4.993 -31.719 1.00 95.00 295 LEU A N 1
ATOM 2333 C CA . LEU A 1 295 ? 27.608 3.607 -31.269 1.00 95.00 295 LEU A CA 1
ATOM 2334 C C . LEU A 1 295 ? 27.960 2.592 -32.368 1.00 95.00 295 LEU A C 1
ATOM 2336 O O . LEU A 1 295 ? 28.537 1.543 -32.060 1.00 95.00 295 LEU A O 1
ATOM 2340 N N . LYS A 1 296 ? 27.668 2.918 -33.632 1.00 94.88 296 LYS A N 1
ATOM 2341 C CA . LYS A 1 296 ? 28.093 2.146 -34.806 1.00 94.88 296 LYS A CA 1
ATOM 2342 C C . LYS A 1 296 ? 29.613 2.175 -34.978 1.00 94.88 296 LYS A C 1
ATOM 2344 O O . LYS A 1 296 ? 30.211 1.123 -35.172 1.00 94.88 296 LYS A O 1
ATOM 2349 N N . SER A 1 297 ? 30.265 3.331 -34.814 1.00 93.81 297 SER A N 1
ATOM 2350 C CA . SER A 1 297 ? 31.730 3.438 -34.953 1.00 93.81 297 SER A CA 1
ATOM 2351 C C . SER A 1 297 ? 32.507 2.647 -33.892 1.00 93.81 297 SER A C 1
ATOM 2353 O O . SER A 1 297 ? 33.597 2.148 -34.164 1.00 93.81 297 SER A O 1
ATOM 2355 N N . PHE A 1 298 ? 31.928 2.455 -32.701 1.00 92.69 298 PHE A N 1
ATOM 2356 C CA . PHE A 1 298 ? 32.471 1.571 -31.661 1.00 92.69 298 PHE A CA 1
ATOM 2357 C C . PHE A 1 298 ? 32.073 0.091 -31.814 1.00 92.69 298 PHE A C 1
ATOM 2359 O O . PHE A 1 298 ? 32.334 -0.701 -30.904 1.00 92.69 298 PHE A O 1
ATOM 2366 N N . ASN A 1 299 ? 31.438 -0.299 -32.926 1.00 93.19 299 ASN A N 1
ATOM 2367 C CA . ASN A 1 299 ? 30.931 -1.653 -33.179 1.00 93.19 299 ASN A CA 1
ATOM 2368 C C . ASN A 1 299 ? 29.970 -2.170 -32.088 1.00 93.19 299 ASN A C 1
ATOM 2370 O O . ASN A 1 299 ? 29.865 -3.374 -31.844 1.00 93.19 299 ASN A O 1
ATOM 2374 N N . HIS A 1 300 ? 29.269 -1.270 -31.388 1.00 93.50 300 HIS A N 1
ATOM 2375 C CA . HIS A 1 300 ? 28.233 -1.655 -30.424 1.00 93.50 300 HIS A CA 1
ATOM 2376 C C . HIS A 1 300 ? 26.903 -1.981 -31.112 1.00 93.50 300 HIS A C 1
ATOM 2378 O O . HIS A 1 300 ? 26.150 -2.823 -30.615 1.00 93.50 300 HIS A O 1
ATOM 2384 N N . ILE A 1 301 ? 26.650 -1.344 -32.256 1.00 94.81 301 ILE A N 1
ATOM 2385 C CA . ILE A 1 301 ? 25.534 -1.600 -33.169 1.00 94.81 301 ILE A CA 1
ATOM 2386 C C . ILE A 1 301 ? 26.142 -1.941 -34.542 1.00 94.81 301 ILE A C 1
ATOM 2388 O O . ILE A 1 301 ? 27.113 -1.281 -34.922 1.00 94.81 301 ILE A O 1
ATOM 2392 N N . PRO A 1 302 ? 25.629 -2.945 -35.278 1.00 95.06 302 PRO A N 1
ATOM 2393 C CA . PRO A 1 302 ? 26.070 -3.218 -36.647 1.00 95.06 302 PRO A CA 1
ATOM 2394 C C . PRO A 1 302 ? 25.923 -1.982 -37.546 1.00 95.06 302 PRO A C 1
ATOM 2396 O O . PRO A 1 302 ? 24.930 -1.259 -37.460 1.00 95.06 302 PRO A O 1
ATOM 2399 N N . TYR A 1 303 ? 26.926 -1.714 -38.384 1.00 92.31 303 TYR A N 1
ATOM 2400 C CA . TYR A 1 303 ? 26.977 -0.490 -39.193 1.00 92.31 303 TYR A CA 1
ATOM 2401 C C . TYR A 1 303 ? 25.843 -0.420 -40.230 1.00 92.31 303 TYR A C 1
ATOM 2403 O O . TYR A 1 303 ? 25.274 0.643 -40.468 1.00 92.31 303 TYR A O 1
ATOM 2411 N N . ASP A 1 304 ? 25.495 -1.576 -40.788 1.00 93.81 304 ASP A N 1
ATOM 2412 C CA . ASP A 1 304 ? 24.451 -1.823 -41.782 1.00 93.81 304 ASP A CA 1
ATOM 2413 C C . ASP A 1 304 ? 23.025 -1.807 -41.210 1.00 93.81 304 ASP A C 1
ATOM 2415 O O . ASP A 1 304 ? 22.058 -1.734 -41.966 1.00 93.81 304 ASP A O 1
ATOM 2419 N N . LEU A 1 305 ? 22.868 -1.853 -39.883 1.00 94.75 305 LEU A N 1
ATOM 2420 C CA . LEU A 1 305 ? 21.552 -1.864 -39.257 1.00 94.75 305 LEU A CA 1
ATOM 2421 C C . LEU A 1 305 ? 20.915 -0.468 -39.276 1.00 94.75 305 LEU A C 1
ATOM 2423 O O . LEU A 1 305 ? 21.440 0.472 -38.674 1.00 94.75 305 LEU A O 1
ATOM 2427 N N . ASP A 1 306 ? 19.729 -0.356 -39.871 1.00 94.00 306 ASP A N 1
ATOM 2428 C CA . ASP A 1 306 ? 18.856 0.807 -39.696 1.00 94.00 306 ASP A CA 1
ATOM 2429 C C . ASP A 1 306 ? 18.190 0.751 -38.312 1.00 94.00 306 ASP A C 1
ATOM 2431 O O . ASP A 1 306 ? 17.293 -0.059 -38.044 1.00 94.00 306 ASP A O 1
ATOM 2435 N N . VAL A 1 307 ? 18.658 1.604 -37.398 1.00 93.88 307 VAL A N 1
ATOM 2436 C CA . VAL A 1 307 ? 18.160 1.628 -36.016 1.00 93.88 307 VAL A CA 1
ATOM 2437 C C . VAL A 1 307 ? 16.754 2.218 -35.941 1.00 93.88 307 VAL A C 1
ATOM 2439 O O . VAL A 1 307 ? 15.964 1.791 -35.099 1.00 93.88 307 VAL A O 1
ATOM 2442 N N . ILE A 1 308 ? 16.416 3.174 -36.807 1.00 93.38 308 ILE A N 1
ATOM 2443 C CA . ILE A 1 308 ? 15.095 3.813 -36.833 1.00 93.38 308 ILE A CA 1
ATOM 2444 C C . ILE A 1 308 ? 14.055 2.770 -37.234 1.00 93.38 308 ILE A C 1
ATOM 2446 O O . ILE A 1 308 ? 13.056 2.589 -36.532 1.00 93.38 308 ILE A O 1
ATOM 2450 N N . GLU A 1 309 ? 14.340 2.024 -38.299 1.00 92.88 309 GLU A N 1
ATOM 2451 C CA . GLU A 1 309 ? 13.474 0.948 -38.760 1.00 92.88 309 GLU A CA 1
ATOM 2452 C C . GLU A 1 309 ? 13.351 -0.162 -37.716 1.00 92.88 309 GLU A C 1
ATOM 2454 O O . GLU A 1 309 ? 12.253 -0.638 -37.416 1.00 92.88 309 GLU A O 1
ATOM 2459 N N . LYS A 1 310 ? 14.466 -0.528 -37.075 1.00 94.19 310 LYS A N 1
ATOM 2460 C CA . LYS A 1 310 ? 14.460 -1.538 -36.016 1.00 94.19 310 LYS A CA 1
ATOM 2461 C C . LYS A 1 310 ? 13.570 -1.145 -34.833 1.00 94.19 310 LYS A C 1
ATOM 2463 O O . LYS A 1 310 ? 12.841 -1.988 -34.297 1.00 94.19 310 LYS A O 1
ATOM 2468 N N . LEU A 1 311 ? 13.621 0.122 -34.417 1.00 94.44 311 LEU A N 1
ATOM 2469 C CA . LEU A 1 311 ? 12.776 0.645 -33.344 1.00 94.44 311 LEU A CA 1
ATOM 2470 C C . LEU A 1 311 ? 11.303 0.671 -33.762 1.00 94.44 311 LEU A C 1
ATOM 2472 O O . LEU A 1 311 ? 10.462 0.274 -32.957 1.00 94.44 311 LEU A O 1
ATOM 2476 N N . ARG A 1 312 ? 10.992 1.053 -35.009 1.00 93.25 312 ARG A N 1
ATOM 2477 C CA . ARG A 1 312 ? 9.626 1.006 -35.558 1.00 93.25 312 ARG A CA 1
ATOM 2478 C C . ARG A 1 312 ? 9.045 -0.408 -35.501 1.00 93.25 312 ARG A C 1
ATOM 2480 O O . ARG A 1 312 ? 7.967 -0.602 -34.953 1.00 93.25 312 ARG A O 1
ATOM 2487 N N . GLN A 1 313 ? 9.808 -1.405 -35.945 1.00 93.38 313 GLN A N 1
ATOM 2488 C CA . GLN A 1 313 ? 9.406 -2.820 -35.958 1.00 93.38 313 GLN A CA 1
ATOM 2489 C C . GLN A 1 313 ? 9.258 -3.457 -34.567 1.00 93.38 313 GLN A C 1
ATOM 2491 O O . GLN A 1 313 ? 8.797 -4.589 -34.440 1.00 93.38 313 GLN A O 1
ATOM 2496 N N . THR A 1 314 ? 9.682 -2.772 -33.503 1.00 94.81 314 THR A N 1
ATOM 2497 C CA . THR A 1 314 ? 9.524 -3.274 -32.129 1.00 94.81 314 THR A CA 1
ATOM 2498 C C . THR A 1 314 ? 8.074 -3.158 -31.636 1.00 94.81 314 THR A C 1
ATOM 2500 O O . THR A 1 314 ? 7.685 -3.830 -30.674 1.00 94.81 314 THR A O 1
ATOM 2503 N N . PHE A 1 315 ? 7.268 -2.305 -32.267 1.00 94.69 315 PHE A N 1
ATOM 2504 C CA . PHE A 1 315 ? 5.854 -2.146 -31.949 1.00 94.69 315 PHE A CA 1
ATOM 2505 C C . PHE A 1 315 ? 5.033 -3.159 -32.742 1.00 94.69 315 PHE A C 1
ATOM 2507 O O . PHE A 1 315 ? 5.220 -3.325 -33.942 1.00 94.69 315 PHE A O 1
ATOM 2514 N N . THR A 1 316 ? 4.176 -3.896 -32.039 1.00 92.25 316 THR A N 1
ATOM 2515 C CA . THR A 1 316 ? 3.463 -5.059 -32.596 1.00 92.25 316 THR A CA 1
ATOM 2516 C C . THR A 1 316 ? 1.986 -4.793 -32.840 1.00 92.25 316 THR A C 1
ATOM 2518 O O . THR A 1 316 ? 1.371 -5.479 -33.648 1.00 92.25 316 THR A O 1
ATOM 2521 N N . ASP A 1 317 ? 1.418 -3.811 -32.145 1.00 89.94 317 ASP A N 1
ATOM 2522 C CA . ASP A 1 317 ? 0.001 -3.459 -32.190 1.00 89.94 317 ASP A CA 1
ATOM 2523 C C . ASP A 1 317 ? -0.286 -2.183 -32.995 1.00 89.94 317 ASP A C 1
ATOM 2525 O O . ASP A 1 317 ? -1.432 -1.948 -33.369 1.00 89.94 317 ASP A O 1
ATOM 2529 N N . VAL A 1 318 ? 0.736 -1.371 -33.281 1.00 91.00 318 VAL A N 1
ATOM 2530 C CA . VAL A 1 318 ? 0.617 -0.122 -34.045 1.00 91.00 318 VAL A CA 1
ATOM 2531 C C . VAL A 1 318 ? 1.805 0.027 -34.990 1.00 91.00 318 VAL A C 1
ATOM 2533 O O . VAL A 1 318 ? 2.954 -0.085 -34.562 1.00 91.00 318 VAL A O 1
ATOM 2536 N N . ASP A 1 319 ? 1.528 0.348 -36.254 1.00 91.12 319 ASP A N 1
ATOM 2537 C CA . ASP A 1 319 ? 2.552 0.795 -37.200 1.00 91.12 319 ASP A CA 1
ATOM 2538 C C . ASP A 1 319 ? 2.802 2.298 -37.030 1.00 91.12 319 ASP A C 1
ATOM 2540 O O . ASP A 1 319 ? 1.970 3.132 -37.400 1.00 91.12 319 ASP A O 1
ATOM 2544 N N . ILE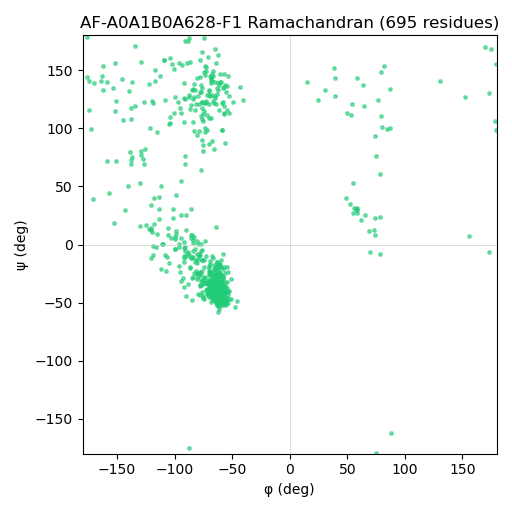 A 1 320 ? 3.940 2.645 -36.423 1.00 90.50 320 ILE A N 1
ATOM 2545 C CA . ILE A 1 320 ? 4.244 4.028 -36.054 1.00 90.50 320 ILE A CA 1
ATOM 2546 C C . ILE A 1 320 ? 4.464 4.877 -37.302 1.00 90.50 320 ILE A C 1
ATOM 2548 O O . ILE A 1 320 ? 5.519 4.841 -37.937 1.00 90.50 320 ILE A O 1
ATOM 2552 N N . GLN A 1 321 ? 3.493 5.748 -37.560 1.00 86.94 321 GLN A N 1
ATOM 2553 C CA . GLN A 1 321 ? 3.621 6.813 -38.550 1.00 86.94 321 GLN A CA 1
ATOM 2554 C C . GLN A 1 321 ? 4.515 7.939 -38.012 1.00 86.94 321 GLN A C 1
ATOM 2556 O O . GLN A 1 321 ? 4.147 8.643 -37.068 1.00 86.94 321 GLN A O 1
ATOM 2561 N N . LEU A 1 322 ? 5.699 8.105 -38.605 1.00 85.12 322 LEU A N 1
ATOM 2562 C CA . LEU A 1 322 ? 6.601 9.218 -38.306 1.00 85.12 322 LEU A CA 1
ATOM 2563 C C . LEU A 1 322 ? 6.192 10.449 -39.137 1.00 85.12 322 LEU A C 1
ATOM 2565 O O . LEU A 1 322 ? 5.963 10.315 -40.341 1.00 85.12 322 LEU A O 1
ATOM 2569 N N . PRO A 1 323 ? 6.113 11.656 -38.544 1.00 83.31 323 PRO A N 1
ATOM 2570 C CA . PRO A 1 323 ? 5.870 12.879 -39.306 1.00 83.31 323 PRO A CA 1
ATOM 2571 C C . PRO A 1 323 ? 6.929 13.089 -40.395 1.00 83.31 323 PRO A C 1
ATOM 2573 O O . PRO A 1 323 ? 8.097 12.762 -40.191 1.00 83.31 323 PRO A O 1
ATOM 2576 N N . LYS A 1 324 ? 6.546 13.686 -41.531 1.00 75.88 324 LYS A N 1
ATOM 2577 C CA . LYS A 1 324 ? 7.484 13.979 -42.634 1.00 75.88 324 LYS A CA 1
ATOM 2578 C C . LYS A 1 324 ? 8.644 14.886 -42.197 1.00 75.88 324 LYS A C 1
ATOM 2580 O O . LYS A 1 324 ? 9.763 14.685 -42.650 1.00 75.88 324 LYS A O 1
ATOM 2585 N N . ASP A 1 325 ? 8.391 15.782 -41.241 1.00 75.19 325 ASP A N 1
ATOM 2586 C CA . ASP A 1 325 ? 9.385 16.685 -40.640 1.00 75.19 325 ASP A CA 1
ATOM 2587 C C . ASP A 1 325 ? 9.993 16.121 -39.338 1.00 75.19 325 ASP A C 1
ATOM 2589 O O . ASP A 1 325 ? 10.385 16.862 -38.434 1.00 75.19 325 ASP A O 1
ATOM 2593 N N . SER A 1 326 ? 10.008 14.794 -39.176 1.00 75.06 326 SER A N 1
ATOM 2594 C CA . SER A 1 326 ? 10.468 14.154 -37.943 1.00 75.06 326 SER A CA 1
ATOM 2595 C C . SER A 1 326 ? 11.940 14.458 -37.652 1.00 75.06 326 SER A C 1
ATOM 2597 O O . SER A 1 326 ? 12.824 14.266 -38.483 1.00 75.06 326 SER A O 1
ATOM 2599 N N . LEU A 1 327 ? 12.219 14.837 -36.402 1.00 78.00 327 LEU A N 1
ATOM 2600 C CA . LEU A 1 327 ? 13.576 15.004 -35.870 1.00 78.00 327 LEU A CA 1
ATOM 2601 C C . LEU A 1 327 ? 14.290 13.661 -35.609 1.00 78.00 327 LEU A C 1
ATOM 2603 O O . LEU A 1 327 ? 15.396 13.648 -35.067 1.00 78.00 327 LEU A O 1
ATOM 2607 N N . CYS A 1 328 ? 13.664 12.525 -35.936 1.00 83.12 328 CYS A N 1
ATOM 2608 C CA . CYS A 1 328 ? 14.253 11.202 -35.753 1.00 83.12 328 CYS A CA 1
ATOM 2609 C C . CYS A 1 328 ? 15.342 10.965 -36.803 1.00 83.12 328 CYS A C 1
ATOM 2611 O O . CYS A 1 328 ? 15.055 10.613 -37.942 1.00 83.12 328 CYS A O 1
ATOM 2613 N N . ASN A 1 329 ? 16.597 11.135 -36.400 1.00 86.25 329 ASN A N 1
ATOM 2614 C CA . ASN A 1 329 ? 17.766 10.779 -37.197 1.00 86.25 329 ASN A CA 1
ATOM 2615 C C . ASN A 1 329 ? 18.797 10.036 -36.330 1.00 86.25 329 ASN A C 1
ATOM 2617 O O . ASN A 1 329 ? 18.667 9.959 -35.109 1.00 86.25 329 ASN A O 1
ATOM 2621 N N . GLU A 1 330 ? 19.832 9.476 -36.952 1.00 86.62 330 GLU A N 1
ATOM 2622 C CA . GLU A 1 330 ? 20.883 8.736 -36.237 1.00 86.62 330 GLU A CA 1
ATOM 2623 C C . GLU A 1 330 ? 21.897 9.642 -35.504 1.00 86.62 330 GLU A C 1
ATOM 2625 O O . GLU A 1 330 ? 22.726 9.143 -34.741 1.00 86.62 330 GLU A O 1
ATOM 2630 N N . ASN A 1 331 ? 21.807 10.967 -35.674 1.00 88.75 331 ASN A N 1
ATOM 2631 C CA . ASN A 1 331 ? 22.723 11.944 -35.072 1.00 88.75 331 ASN A CA 1
ATOM 2632 C C . ASN A 1 331 ? 22.265 12.440 -33.691 1.00 88.75 331 ASN A C 1
ATOM 2634 O O . ASN A 1 331 ? 23.015 13.136 -33.008 1.00 88.75 331 ASN A O 1
ATOM 2638 N N . ILE A 1 332 ? 21.041 12.114 -33.265 1.00 92.50 332 ILE A N 1
ATOM 2639 C CA . ILE A 1 332 ? 20.549 12.452 -31.924 1.00 92.50 332 ILE A CA 1
ATOM 2640 C C . ILE A 1 332 ? 20.876 11.353 -30.911 1.00 92.50 332 ILE A C 1
ATOM 2642 O O . ILE A 1 332 ? 21.029 10.181 -31.251 1.00 92.50 332 ILE A O 1
ATOM 2646 N N . GLU A 1 333 ? 20.938 11.730 -29.632 1.00 94.12 333 GLU A N 1
ATOM 2647 C CA . GLU A 1 333 ? 21.167 10.781 -28.541 1.00 94.12 333 GLU A CA 1
ATOM 2648 C C . GLU A 1 333 ? 20.105 9.670 -28.535 1.00 94.12 333 GLU A C 1
ATOM 2650 O O . GLU A 1 333 ? 18.899 9.931 -28.598 1.00 94.12 333 GLU A O 1
ATOM 2655 N N . LEU A 1 334 ? 20.538 8.420 -28.360 1.00 94.25 334 LEU A N 1
ATOM 2656 C CA . LEU A 1 334 ? 19.666 7.248 -28.444 1.00 94.25 334 LEU A CA 1
ATOM 2657 C C . LEU A 1 334 ? 18.475 7.304 -27.472 1.00 94.25 334 LEU A C 1
ATOM 2659 O O . LEU A 1 334 ? 17.370 6.869 -27.802 1.00 94.25 334 LEU A O 1
ATOM 2663 N N . LYS A 1 335 ? 18.660 7.855 -26.265 1.00 93.75 335 LYS A N 1
ATOM 2664 C CA . LYS A 1 335 ? 17.553 8.042 -25.308 1.00 93.75 335 LYS A CA 1
ATOM 2665 C C . LYS A 1 335 ? 16.476 8.999 -25.833 1.00 93.75 335 LYS A C 1
ATOM 2667 O O . LYS A 1 335 ? 15.306 8.796 -25.524 1.00 93.75 335 LYS A O 1
ATOM 2672 N N . VAL A 1 336 ? 16.868 10.028 -26.589 1.00 92.94 336 VAL A N 1
ATOM 2673 C CA . VAL A 1 336 ? 15.960 11.039 -27.148 1.00 92.94 336 VAL A CA 1
ATOM 2674 C C . VAL A 1 336 ? 15.213 10.431 -28.325 1.00 92.94 336 VAL A C 1
ATOM 2676 O O . VAL A 1 336 ? 13.990 10.519 -28.371 1.00 92.94 336 VAL A O 1
ATOM 2679 N N . LEU A 1 337 ? 15.923 9.700 -29.191 1.00 94.12 337 LEU A N 1
ATOM 2680 C CA . LEU A 1 337 ? 15.311 8.936 -30.276 1.00 94.12 337 LEU A CA 1
ATOM 2681 C C . LEU A 1 337 ? 14.223 7.994 -29.742 1.00 94.12 337 LEU A C 1
ATOM 2683 O O . LEU A 1 337 ? 13.075 8.049 -30.177 1.00 94.12 337 LEU A O 1
ATOM 2687 N N . ARG A 1 338 ? 14.536 7.194 -28.715 1.00 94.69 338 ARG A N 1
ATOM 2688 C CA . ARG A 1 338 ? 13.544 6.316 -28.072 1.00 94.69 338 ARG A CA 1
ATOM 2689 C C . ARG A 1 338 ? 12.369 7.074 -27.455 1.00 94.69 338 ARG A C 1
ATOM 2691 O O . ARG A 1 338 ? 11.248 6.569 -27.474 1.00 94.69 338 ARG A O 1
ATOM 2698 N N . GLN A 1 339 ? 12.614 8.252 -26.880 1.00 93.94 339 GLN A N 1
ATOM 2699 C CA . GLN A 1 339 ? 11.561 9.088 -26.306 1.00 93.94 339 GLN A CA 1
ATOM 2700 C C . GLN A 1 339 ? 10.558 9.533 -27.379 1.00 93.94 339 GLN A C 1
ATOM 2702 O O . GLN A 1 339 ? 9.354 9.523 -27.113 1.00 93.94 339 GLN A O 1
ATOM 2707 N N . TYR A 1 340 ? 11.025 9.872 -28.585 1.00 93.19 340 TYR A N 1
ATOM 2708 C CA . TYR A 1 340 ? 10.145 10.200 -29.707 1.00 93.19 340 TYR A CA 1
ATOM 2709 C C . TYR A 1 340 ? 9.291 9.008 -30.121 1.00 93.19 340 TYR A C 1
ATOM 2711 O O . TYR A 1 340 ? 8.069 9.126 -30.126 1.00 93.19 340 TYR A O 1
ATOM 2719 N N . PHE A 1 341 ? 9.901 7.841 -30.346 1.00 94.56 341 PHE A N 1
ATOM 2720 C CA . PHE A 1 341 ? 9.165 6.617 -30.681 1.00 94.56 341 PHE A CA 1
ATOM 2721 C C . PHE A 1 341 ? 8.099 6.263 -29.639 1.00 94.56 341 PHE A C 1
ATOM 2723 O O . PHE A 1 341 ? 6.954 6.001 -29.995 1.00 94.56 341 PHE A O 1
ATOM 2730 N N . MET A 1 342 ? 8.434 6.332 -28.347 1.00 95.12 342 MET A N 1
ATOM 2731 C CA . MET A 1 342 ? 7.451 6.112 -27.285 1.00 95.12 342 MET A CA 1
ATOM 2732 C C . MET A 1 342 ? 6.329 7.159 -27.312 1.00 95.12 342 MET A C 1
ATOM 2734 O O . MET A 1 342 ? 5.171 6.816 -27.109 1.00 95.12 342 MET A O 1
ATOM 2738 N N . SER A 1 343 ? 6.653 8.433 -27.556 1.00 94.38 343 SER A N 1
ATOM 2739 C CA . SER A 1 343 ? 5.647 9.502 -27.606 1.00 94.38 343 SER A CA 1
ATOM 2740 C C . SER A 1 343 ? 4.680 9.300 -28.770 1.00 94.38 343 SER A C 1
ATOM 2742 O O . SER A 1 343 ? 3.474 9.367 -28.555 1.00 94.38 343 SER A O 1
ATOM 2744 N N . TYR A 1 344 ? 5.185 8.981 -29.966 1.00 94.00 344 TYR A N 1
ATOM 2745 C CA . TYR A 1 344 ? 4.347 8.687 -31.131 1.00 94.00 344 TYR A CA 1
ATOM 2746 C C . TYR A 1 344 ? 3.479 7.452 -30.912 1.00 94.00 344 TYR A C 1
ATOM 2748 O O . TYR A 1 344 ? 2.288 7.481 -31.209 1.00 94.00 344 TYR A O 1
ATOM 2756 N N . TYR A 1 345 ? 4.042 6.399 -30.322 1.00 95.69 345 TYR A N 1
ATOM 2757 C CA . TYR A 1 345 ? 3.276 5.217 -29.955 1.00 95.69 345 TYR A CA 1
ATOM 2758 C C . TYR A 1 345 ? 2.130 5.554 -28.990 1.00 95.69 345 TYR A C 1
ATOM 2760 O O . TYR A 1 345 ? 0.992 5.179 -29.249 1.00 95.69 345 TYR A O 1
ATOM 2768 N N . LEU A 1 346 ? 2.384 6.307 -27.914 1.00 95.56 346 LEU A N 1
ATOM 2769 C CA . LEU A 1 346 ? 1.336 6.698 -26.961 1.00 95.56 346 LEU A CA 1
ATOM 2770 C C . LEU A 1 346 ? 0.272 7.600 -27.607 1.00 95.56 346 LEU A C 1
ATOM 2772 O O . LEU A 1 346 ? -0.915 7.438 -27.334 1.00 95.56 346 LEU A O 1
ATOM 2776 N N . GLN A 1 347 ? 0.672 8.511 -28.497 1.00 94.38 347 GLN A N 1
ATOM 2777 C CA . GLN A 1 347 ? -0.258 9.348 -29.261 1.00 94.38 347 GLN A CA 1
ATOM 2778 C C . GLN A 1 347 ? -1.158 8.514 -30.176 1.00 94.38 347 GLN A C 1
ATOM 2780 O O . GLN A 1 347 ? -2.356 8.757 -30.237 1.00 94.38 347 GLN A O 1
ATOM 2785 N N . GLN A 1 348 ? -0.616 7.510 -30.863 1.00 94.44 348 GLN A N 1
ATOM 2786 C CA . GLN A 1 348 ? -1.394 6.685 -31.789 1.00 94.44 348 GLN A CA 1
ATOM 2787 C C . GLN A 1 348 ? -2.244 5.645 -31.052 1.00 94.44 348 GLN A C 1
ATOM 2789 O O . GLN A 1 348 ? -3.423 5.484 -31.353 1.00 94.44 348 GLN A O 1
ATOM 2794 N N . ARG A 1 349 ? -1.674 4.972 -30.046 1.00 95.19 349 ARG A N 1
ATOM 2795 C CA . ARG A 1 349 ? -2.327 3.874 -29.323 1.00 95.19 349 ARG A CA 1
ATOM 2796 C C . ARG A 1 349 ? -3.366 4.339 -28.310 1.00 95.19 349 ARG A C 1
ATOM 2798 O O . ARG A 1 349 ? -4.336 3.619 -28.064 1.00 95.19 349 ARG A O 1
ATOM 2805 N N . LEU A 1 350 ? -3.124 5.483 -27.673 1.00 94.88 350 LEU A N 1
ATOM 2806 C CA . LEU A 1 350 ? -3.974 6.029 -26.618 1.00 94.88 350 LEU A CA 1
ATOM 2807 C C . LEU A 1 350 ? -4.613 7.367 -27.015 1.00 94.88 350 LEU A C 1
ATOM 2809 O O . LEU A 1 350 ? -5.382 7.906 -26.232 1.00 94.88 350 LEU A O 1
ATOM 2813 N N . HIS A 1 351 ? -4.343 7.936 -28.190 1.00 94.56 351 HIS A N 1
ATOM 2814 C CA . HIS A 1 351 ? -4.846 9.274 -28.552 1.00 94.56 351 HIS A CA 1
ATOM 2815 C C . HIS A 1 351 ? -4.422 10.368 -27.557 1.00 94.56 351 HIS A C 1
ATOM 2817 O O . HIS A 1 351 ? -5.139 11.342 -27.334 1.00 94.56 351 HIS A O 1
ATOM 2823 N N . TRP A 1 352 ? -3.257 10.202 -26.923 1.00 94.69 352 TRP A N 1
ATOM 2824 C CA . TRP A 1 352 ? -2.699 11.224 -26.040 1.00 94.69 352 TRP A CA 1
ATOM 2825 C C . TRP A 1 352 ? -2.312 12.467 -26.833 1.00 94.69 352 TRP A C 1
ATOM 2827 O O . TRP A 1 352 ? -1.820 12.373 -27.954 1.00 94.69 352 TRP A O 1
ATOM 2837 N N . ASN A 1 353 ? -2.481 13.640 -26.231 1.00 92.88 353 ASN A N 1
ATOM 2838 C CA . ASN A 1 353 ? -1.982 14.884 -26.810 1.00 92.88 353 ASN A CA 1
ATOM 2839 C C . ASN A 1 353 ? -0.525 15.149 -26.370 1.00 92.88 353 ASN A C 1
ATOM 2841 O O . ASN A 1 353 ? 0.057 14.439 -25.545 1.00 92.88 353 ASN A O 1
ATOM 2845 N N . GLN A 1 354 ? 0.079 16.209 -26.910 1.00 90.12 354 GLN A N 1
ATOM 2846 C CA . GLN A 1 354 ? 1.455 16.593 -26.579 1.00 90.12 354 GLN A CA 1
ATOM 2847 C C . GLN A 1 354 ? 1.637 17.025 -25.110 1.00 90.12 354 GLN A C 1
ATOM 2849 O O . GLN A 1 354 ? 2.730 16.906 -24.553 1.00 90.12 354 GLN A O 1
ATOM 2854 N N . ASN A 1 355 ? 0.585 17.532 -24.463 1.00 92.06 355 ASN A N 1
ATOM 2855 C CA . ASN A 1 355 ? 0.632 17.924 -23.055 1.00 92.06 355 ASN A CA 1
ATOM 2856 C C . ASN A 1 355 ? 0.725 16.686 -22.151 1.00 92.06 355 ASN A C 1
ATOM 2858 O O . ASN A 1 355 ? 1.547 16.655 -21.238 1.00 92.06 355 ASN A O 1
ATOM 2862 N N . ASP A 1 356 ? -0.048 15.641 -22.441 1.00 92.06 356 ASP A N 1
ATOM 2863 C CA . ASP A 1 356 ? -0.043 14.384 -21.685 1.00 92.06 356 ASP A CA 1
ATOM 2864 C C . ASP A 1 356 ? 1.319 13.686 -21.763 1.00 92.06 356 ASP A C 1
ATOM 2866 O O . ASP A 1 356 ? 1.885 13.287 -20.741 1.00 92.06 356 ASP A O 1
ATOM 2870 N N . THR A 1 357 ? 1.911 13.616 -22.961 1.00 91.56 357 THR A N 1
ATOM 2871 C CA . THR A 1 357 ? 3.264 13.066 -23.130 1.00 91.56 357 THR A CA 1
ATOM 2872 C C . THR A 1 357 ? 4.306 13.915 -22.400 1.00 91.56 357 THR A C 1
ATOM 2874 O O . THR A 1 357 ? 5.165 13.373 -21.707 1.00 91.56 357 THR A O 1
ATOM 2877 N N . THR A 1 358 ? 4.212 15.245 -22.463 1.00 91.94 358 THR A N 1
ATOM 2878 C CA . THR A 1 358 ? 5.123 16.146 -21.736 1.00 91.94 358 THR A CA 1
ATOM 2879 C C . THR A 1 358 ? 5.013 15.962 -20.218 1.00 91.94 358 THR A C 1
ATOM 2881 O O . THR A 1 358 ? 6.035 15.842 -19.536 1.00 91.94 358 THR A O 1
ATOM 2884 N N . LYS A 1 359 ? 3.791 15.855 -19.679 1.00 92.56 359 LYS A N 1
ATOM 2885 C CA . LYS A 1 359 ? 3.544 15.551 -18.261 1.00 92.56 359 LYS A CA 1
ATOM 2886 C C . LYS A 1 359 ? 4.159 14.216 -17.855 1.00 92.56 359 LYS A C 1
ATOM 2888 O O . LYS A 1 359 ? 4.834 14.162 -16.829 1.00 92.56 359 LYS A O 1
ATOM 2893 N N . LEU A 1 360 ? 3.995 13.169 -18.668 1.00 94.00 360 LEU A N 1
ATOM 2894 C CA . LEU A 1 360 ? 4.619 11.863 -18.440 1.00 94.00 360 LEU A CA 1
ATOM 2895 C C . LEU A 1 360 ? 6.144 11.989 -18.317 1.00 94.00 360 LEU A C 1
ATOM 2897 O O . LEU A 1 360 ? 6.729 11.466 -17.368 1.00 94.00 360 LEU A O 1
ATOM 2901 N N . TRP A 1 361 ? 6.797 12.686 -19.250 1.00 92.50 361 TRP A N 1
ATOM 2902 C CA . TRP A 1 361 ? 8.256 12.821 -19.247 1.00 92.50 361 TRP A CA 1
ATOM 2903 C C . TRP A 1 361 ? 8.780 13.640 -18.065 1.00 92.50 361 TRP A C 1
ATOM 2905 O O . TRP A 1 361 ? 9.843 13.311 -17.529 1.00 92.50 361 TRP A O 1
ATOM 2915 N N . ASN A 1 362 ? 8.033 14.664 -17.648 1.00 91.62 362 ASN A N 1
ATOM 2916 C CA . ASN A 1 362 ? 8.387 15.524 -16.521 1.00 91.62 362 ASN A CA 1
ATOM 2917 C C . ASN A 1 362 ? 8.174 14.816 -15.175 1.00 91.62 362 ASN A C 1
ATOM 2919 O O . ASN A 1 362 ? 9.066 14.813 -14.331 1.00 91.62 362 ASN A O 1
ATOM 2923 N N . ALA A 1 363 ? 7.022 14.168 -14.984 1.00 91.25 363 ALA A N 1
ATOM 2924 C CA . ALA A 1 363 ? 6.684 13.497 -13.731 1.00 91.25 363 ALA A CA 1
ATOM 2925 C C . ALA A 1 363 ? 7.394 12.140 -13.571 1.00 91.25 363 ALA A C 1
ATOM 2927 O O . ALA A 1 363 ? 7.784 11.762 -12.465 1.00 91.25 363 ALA A O 1
ATOM 2928 N N . TYR A 1 364 ? 7.594 11.400 -14.668 1.00 91.00 364 TYR A N 1
ATOM 2929 C CA . TYR A 1 364 ? 8.009 9.994 -14.640 1.00 91.00 364 TYR A CA 1
ATOM 2930 C C . TYR A 1 364 ? 9.198 9.701 -15.561 1.00 91.00 364 TYR A C 1
ATOM 2932 O O . TYR A 1 364 ? 9.192 8.745 -16.336 1.00 91.00 364 TYR A O 1
ATOM 2940 N N . GLY A 1 365 ? 10.294 10.452 -15.419 1.00 86.19 365 GLY A N 1
ATOM 2941 C CA . GLY A 1 365 ? 11.493 10.310 -16.262 1.00 86.19 365 GLY A CA 1
ATOM 2942 C C . GLY A 1 365 ? 12.110 8.899 -16.332 1.00 86.19 365 GLY A C 1
ATOM 2943 O O . GLY A 1 365 ? 12.825 8.586 -17.284 1.00 86.19 365 GLY A O 1
ATOM 2944 N N . ARG A 1 366 ? 11.803 8.003 -15.378 1.00 86.00 366 ARG A N 1
ATOM 2945 C CA . ARG A 1 366 ? 12.235 6.591 -15.408 1.00 86.00 366 ARG A CA 1
ATOM 2946 C C . ARG A 1 366 ? 11.662 5.806 -16.589 1.00 86.00 366 ARG A C 1
ATOM 2948 O O . ARG A 1 366 ? 12.292 4.837 -17.011 1.00 86.00 366 ARG A O 1
ATOM 2955 N N . ILE A 1 367 ? 10.518 6.219 -17.138 1.00 90.38 367 ILE A N 1
ATOM 2956 C CA . ILE A 1 367 ? 9.902 5.544 -18.284 1.00 90.38 367 ILE A CA 1
ATOM 2957 C C . ILE A 1 367 ? 10.782 5.600 -19.540 1.00 90.38 367 ILE A C 1
ATOM 2959 O O . ILE A 1 367 ? 10.741 4.681 -20.351 1.00 90.38 367 ILE A O 1
ATOM 2963 N N . ARG A 1 368 ? 11.697 6.579 -19.644 1.00 88.88 368 ARG A N 1
ATOM 2964 C CA . ARG A 1 368 ? 12.710 6.660 -20.720 1.00 88.88 368 ARG A CA 1
ATOM 2965 C C . ARG A 1 368 ? 13.591 5.419 -20.817 1.00 88.88 368 ARG A C 1
ATOM 2967 O O . ARG A 1 368 ? 14.176 5.139 -21.858 1.00 88.88 368 ARG A O 1
ATOM 2974 N N . HIS A 1 369 ? 13.724 4.696 -19.712 1.00 88.19 369 HIS A N 1
ATOM 2975 C CA . HIS A 1 369 ? 14.535 3.494 -19.641 1.00 88.19 369 HIS A CA 1
ATOM 2976 C C . HIS A 1 369 ? 13.701 2.221 -19.662 1.00 88.19 369 HIS A C 1
ATOM 2978 O O . HIS A 1 369 ? 14.279 1.160 -19.467 1.00 88.19 369 HIS A O 1
ATOM 2984 N N . LYS A 1 370 ? 12.381 2.291 -19.855 1.00 93.56 370 LYS A N 1
ATOM 2985 C CA . LYS A 1 370 ? 11.532 1.111 -20.028 1.00 93.56 370 LYS A CA 1
ATOM 2986 C C . LYS A 1 370 ? 11.617 0.602 -21.465 1.00 93.56 370 LYS A C 1
ATOM 2988 O O . LYS A 1 370 ? 11.729 1.377 -22.418 1.00 93.56 370 LYS A O 1
ATOM 2993 N N . SER A 1 371 ? 11.585 -0.717 -21.600 1.00 95.38 371 SER A N 1
ATOM 2994 C CA . SER A 1 371 ? 11.499 -1.370 -22.900 1.00 95.38 371 SER A CA 1
ATOM 2995 C C . SER A 1 371 ? 10.125 -1.103 -23.531 1.00 95.38 371 SER A C 1
ATOM 2997 O O . SER A 1 371 ? 9.114 -1.057 -22.822 1.00 95.38 371 SER A O 1
ATOM 2999 N N . PHE A 1 372 ? 10.081 -0.931 -24.851 1.00 96.38 372 PHE A N 1
ATOM 3000 C CA . PHE A 1 372 ? 8.835 -0.745 -25.599 1.00 96.38 372 PHE A CA 1
ATOM 3001 C C . PHE A 1 372 ? 7.910 -1.944 -25.428 1.00 96.38 372 PHE A C 1
ATOM 3003 O O . PHE A 1 372 ? 6.715 -1.767 -25.206 1.00 96.38 372 PHE A O 1
ATOM 3010 N N . TYR A 1 373 ? 8.474 -3.154 -25.425 1.00 94.69 373 TYR A N 1
ATOM 3011 C CA . TYR A 1 373 ? 7.724 -4.378 -25.155 1.00 94.69 373 TYR A CA 1
ATOM 3012 C C . TYR A 1 373 ? 6.987 -4.332 -23.807 1.00 94.69 373 TYR A C 1
ATOM 3014 O O . TYR A 1 373 ? 5.806 -4.660 -23.721 1.00 94.69 373 TYR A O 1
ATOM 3022 N N . SER A 1 374 ? 7.668 -3.886 -22.747 1.00 95.06 374 SER A N 1
ATOM 3023 C CA . SER A 1 374 ? 7.082 -3.840 -21.403 1.00 95.06 374 SER A CA 1
ATOM 3024 C C . SER A 1 374 ? 5.942 -2.825 -21.314 1.00 95.06 374 SER A C 1
ATOM 3026 O O . SER A 1 374 ? 4.949 -3.085 -20.640 1.00 95.06 374 SER A O 1
ATOM 3028 N N . VAL A 1 375 ? 6.068 -1.684 -22.000 1.00 96.31 375 VAL A N 1
ATOM 3029 C CA . VAL A 1 375 ? 5.019 -0.653 -22.035 1.00 96.31 375 VAL A CA 1
ATOM 3030 C C . VAL A 1 375 ? 3.824 -1.105 -22.875 1.00 96.31 375 VAL A C 1
ATOM 3032 O O . VAL A 1 375 ? 2.698 -0.950 -22.417 1.00 96.31 375 VAL A O 1
ATOM 3035 N N . GLN A 1 376 ? 4.046 -1.726 -24.040 1.00 96.31 376 GLN A N 1
ATOM 3036 C CA . GLN A 1 376 ? 2.976 -2.328 -24.852 1.00 96.31 376 GLN A CA 1
ATOM 3037 C C . GLN A 1 376 ? 2.175 -3.354 -24.040 1.00 96.31 376 GLN A C 1
ATOM 3039 O O . GLN A 1 376 ? 0.952 -3.269 -23.960 1.00 96.31 376 GLN A O 1
ATOM 3044 N N . LYS A 1 377 ? 2.864 -4.282 -23.360 1.00 96.56 377 LYS A N 1
ATOM 3045 C CA . LYS A 1 377 ? 2.215 -5.276 -22.492 1.00 96.56 377 LYS A CA 1
ATOM 3046 C C . LYS A 1 377 ? 1.455 -4.641 -21.333 1.00 96.56 377 LYS A C 1
ATOM 3048 O O . LY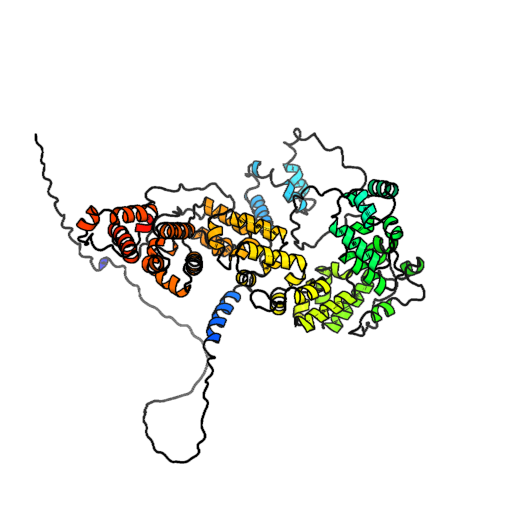S A 1 377 ? 0.343 -5.067 -21.051 1.00 96.56 377 LYS A O 1
ATOM 3053 N N . MET A 1 378 ? 2.016 -3.611 -20.702 1.00 97.06 378 MET A N 1
ATOM 3054 C CA . MET A 1 378 ? 1.325 -2.892 -19.633 1.00 97.06 378 MET A CA 1
ATOM 3055 C C . MET A 1 378 ? 0.058 -2.192 -20.136 1.00 97.06 378 MET A C 1
ATOM 3057 O O . MET A 1 378 ? -0.977 -2.297 -19.496 1.00 97.06 378 MET A O 1
ATOM 3061 N N . ILE A 1 379 ? 0.109 -1.505 -21.281 1.00 97.44 379 ILE A N 1
ATOM 3062 C CA . ILE A 1 379 ? -1.074 -0.846 -21.860 1.00 97.44 379 ILE A CA 1
ATOM 3063 C C . ILE A 1 379 ? -2.143 -1.874 -22.207 1.00 97.44 379 ILE A C 1
ATOM 3065 O O . ILE A 1 379 ? -3.306 -1.666 -21.876 1.00 97.44 379 ILE A O 1
ATOM 3069 N N . LYS A 1 380 ? -1.747 -3.000 -22.810 1.00 97.06 380 LYS A N 1
ATOM 3070 C CA . LYS A 1 380 ? -2.656 -4.110 -23.090 1.00 97.06 380 LYS A CA 1
ATOM 3071 C C . LYS A 1 380 ? -3.356 -4.587 -21.815 1.00 97.06 380 LYS A C 1
ATOM 3073 O O . LYS A 1 380 ? -4.577 -4.649 -21.782 1.00 97.06 380 LYS A O 1
ATOM 3078 N N . LEU A 1 381 ? -2.589 -4.836 -20.754 1.00 97.56 381 LEU A N 1
ATOM 3079 C CA . LEU A 1 381 ? -3.111 -5.273 -19.459 1.00 97.56 381 LEU A CA 1
ATOM 3080 C C . LEU A 1 381 ? -4.074 -4.243 -18.843 1.00 97.56 381 LEU A C 1
ATOM 3082 O O . LEU A 1 381 ? -5.160 -4.594 -18.389 1.00 97.56 381 LEU A O 1
ATOM 3086 N N . LEU A 1 382 ? -3.698 -2.962 -18.867 1.00 97.94 382 LEU A N 1
ATOM 3087 C CA . LEU A 1 382 ? -4.517 -1.872 -18.337 1.00 97.94 382 LEU A CA 1
ATOM 3088 C C . LEU A 1 382 ? -5.835 -1.726 -19.105 1.00 97.94 382 LEU A C 1
ATOM 3090 O O . LEU A 1 382 ? -6.877 -1.559 -18.481 1.00 97.94 382 LEU A O 1
ATOM 3094 N N . SER A 1 383 ? -5.804 -1.776 -20.436 1.00 96.50 383 SER A N 1
ATOM 3095 C CA . SER A 1 383 ? -6.990 -1.561 -21.268 1.00 96.50 383 SER A CA 1
ATOM 3096 C C . SER A 1 383 ? -7.898 -2.786 -21.363 1.00 96.50 383 SER A C 1
ATOM 3098 O O . SER A 1 383 ? -9.111 -2.627 -21.303 1.00 96.50 383 SER A O 1
ATOM 3100 N N . GLU A 1 384 ? -7.340 -3.987 -21.524 1.00 95.56 384 GLU A N 1
ATOM 3101 C CA . GLU A 1 384 ? -8.124 -5.201 -21.791 1.00 95.56 384 GLU A CA 1
ATOM 3102 C C . GLU A 1 384 ? -8.549 -5.917 -20.506 1.00 95.56 384 GLU A C 1
ATOM 3104 O O . GLU A 1 384 ? -9.709 -6.300 -20.383 1.00 95.56 384 GLU A O 1
ATOM 3109 N N . GLU A 1 385 ? -7.647 -6.076 -19.531 1.00 94.94 385 GLU A N 1
ATOM 3110 C CA . GLU A 1 385 ? -7.953 -6.831 -18.306 1.00 94.94 385 GLU A CA 1
ATOM 3111 C C . GLU A 1 385 ? -8.486 -5.948 -17.176 1.00 94.94 385 GLU A C 1
ATOM 3113 O O . GLU A 1 385 ? -9.368 -6.370 -16.431 1.00 94.94 385 GLU A O 1
ATOM 3118 N N . LEU A 1 386 ? -7.967 -4.723 -17.045 1.00 95.88 386 LEU A N 1
ATOM 3119 C CA . LEU A 1 386 ? -8.367 -3.777 -15.993 1.00 95.88 386 LEU A CA 1
ATOM 3120 C C . LEU A 1 386 ? -9.368 -2.713 -16.467 1.00 95.88 386 LEU A C 1
ATOM 3122 O O . LEU A 1 386 ? -9.820 -1.903 -15.659 1.00 95.88 386 LEU A O 1
ATOM 3126 N N . GLN A 1 387 ? -9.707 -2.703 -17.761 1.00 96.50 387 GLN A N 1
ATOM 3127 C CA . GLN A 1 387 ? -10.703 -1.811 -18.369 1.00 96.50 387 GLN A CA 1
ATOM 3128 C C . GLN A 1 387 ? -10.412 -0.306 -18.192 1.00 96.50 387 GLN A C 1
ATOM 3130 O O . GLN A 1 387 ? -11.317 0.527 -18.118 1.00 96.50 387 GLN A O 1
ATOM 3135 N N . PHE A 1 388 ? -9.136 0.087 -18.141 1.00 97.75 388 PHE A N 1
ATOM 3136 C CA . PHE A 1 388 ? -8.759 1.497 -18.073 1.00 97.75 388 PHE A CA 1
ATOM 3137 C C . PHE A 1 388 ? -9.006 2.163 -19.430 1.00 97.75 388 PHE A C 1
ATOM 3139 O O . PHE A 1 388 ? -8.412 1.788 -20.445 1.00 97.75 388 PHE A O 1
ATOM 3146 N N . SER A 1 389 ? -9.811 3.229 -19.428 1.00 96.56 389 SER A N 1
ATOM 3147 C CA . SER A 1 389 ? -9.897 4.139 -20.570 1.00 96.56 389 SER A CA 1
ATOM 3148 C C . SER A 1 389 ? -8.561 4.848 -20.801 1.00 96.56 389 SER A C 1
ATOM 3150 O O . SER A 1 389 ? -7.770 5.033 -19.871 1.00 96.56 389 SER A O 1
ATOM 3152 N N . SER A 1 390 ? -8.318 5.317 -22.027 1.00 95.56 390 SER A N 1
ATOM 3153 C CA . SER A 1 390 ? -7.104 6.086 -22.331 1.00 95.56 390 SER A CA 1
ATOM 3154 C C . SER A 1 390 ? -6.914 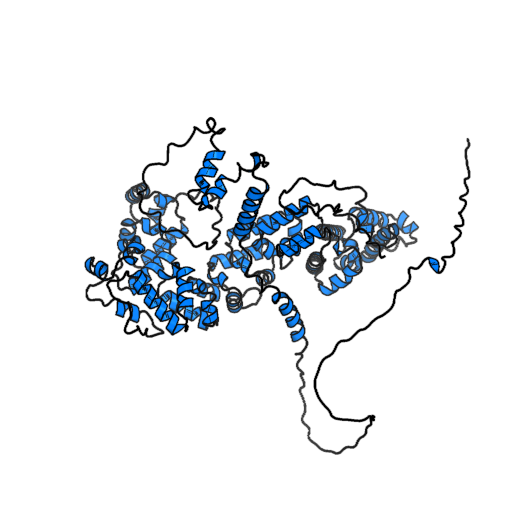7.289 -21.392 1.00 95.56 390 SER A C 1
ATOM 3156 O O . SER A 1 390 ? -5.818 7.510 -20.868 1.00 95.56 390 SER A O 1
ATOM 3158 N N . GLU A 1 391 ? -7.994 8.024 -21.114 1.00 95.31 391 GLU A N 1
ATOM 3159 C CA . GLU A 1 391 ? -7.971 9.163 -20.196 1.00 95.31 391 GLU A CA 1
ATOM 3160 C C . GLU A 1 391 ? -7.551 8.732 -18.783 1.00 95.31 391 GLU A C 1
ATOM 3162 O O . GLU A 1 391 ? -6.758 9.408 -18.124 1.00 95.31 391 GLU A O 1
ATOM 3167 N N . ARG A 1 392 ? -8.027 7.569 -18.318 1.00 95.81 392 ARG A N 1
ATOM 3168 C CA . ARG A 1 392 ? -7.644 7.020 -17.014 1.00 95.81 392 ARG A CA 1
ATOM 3169 C C . ARG A 1 392 ? -6.169 6.633 -16.974 1.00 95.81 392 ARG A C 1
ATOM 3171 O O . ARG A 1 392 ? -5.520 6.904 -15.961 1.00 95.81 392 ARG A O 1
ATOM 3178 N N . ILE A 1 393 ? -5.635 6.043 -18.046 1.00 96.50 393 ILE A N 1
ATOM 3179 C CA . ILE A 1 393 ? -4.199 5.739 -18.162 1.00 96.50 393 ILE A CA 1
ATOM 3180 C C . ILE A 1 393 ? -3.388 7.041 -18.144 1.00 96.50 393 ILE A C 1
ATOM 3182 O O . ILE A 1 393 ? -2.382 7.100 -17.445 1.00 96.50 393 ILE A O 1
ATOM 3186 N N . SER A 1 394 ? -3.846 8.101 -18.822 1.00 94.94 394 SER A N 1
ATOM 3187 C CA . SER A 1 394 ? -3.200 9.426 -18.793 1.00 94.94 394 SER A CA 1
ATOM 3188 C C . SER A 1 394 ? -3.147 10.004 -17.375 1.00 94.94 394 SER A C 1
ATOM 3190 O O . SER A 1 394 ? -2.073 10.340 -16.870 1.00 94.94 394 SER A O 1
ATOM 3192 N N . LYS A 1 395 ? -4.281 10.008 -16.660 1.00 94.38 395 LYS A N 1
ATOM 3193 C CA . LYS A 1 395 ? -4.351 10.461 -15.256 1.00 94.38 395 LYS A CA 1
ATOM 3194 C C . LYS A 1 395 ? -3.494 9.615 -14.309 1.00 94.38 395 LYS A C 1
ATOM 3196 O O . LYS A 1 395 ? -3.001 10.122 -13.308 1.00 94.38 395 LYS A O 1
ATOM 3201 N N . ASN A 1 396 ? -3.284 8.339 -14.634 1.00 95.50 396 ASN A N 1
ATOM 3202 C CA . ASN A 1 396 ? -2.491 7.396 -13.845 1.00 95.50 396 ASN A CA 1
ATOM 3203 C C . ASN A 1 396 ? -1.219 6.959 -14.585 1.00 95.50 396 ASN A C 1
ATOM 3205 O O . ASN A 1 396 ? -0.835 5.791 -14.523 1.00 95.50 396 ASN A O 1
ATOM 3209 N N . ALA A 1 397 ? -0.537 7.883 -15.269 1.00 95.00 397 ALA A N 1
ATOM 3210 C CA . ALA A 1 397 ? 0.600 7.566 -16.138 1.00 95.00 397 ALA A CA 1
ATOM 3211 C C . ALA A 1 397 ? 1.764 6.839 -15.427 1.00 95.00 397 ALA A C 1
ATOM 3213 O O . ALA A 1 397 ? 2.546 6.135 -16.070 1.00 95.00 397 ALA A O 1
ATOM 3214 N N . PHE A 1 398 ? 1.860 6.931 -14.093 1.00 94.88 398 PHE A N 1
ATOM 3215 C CA . PHE A 1 398 ? 2.815 6.148 -13.299 1.00 94.88 398 PHE A CA 1
ATOM 3216 C C . PHE A 1 398 ? 2.646 4.630 -13.465 1.00 94.88 398 PHE A C 1
ATOM 3218 O O . PHE A 1 398 ? 3.616 3.894 -13.290 1.00 94.88 398 PHE A O 1
ATOM 3225 N N . THR A 1 399 ? 1.449 4.152 -13.815 1.00 95.88 399 THR A N 1
ATOM 3226 C CA . THR A 1 399 ? 1.158 2.724 -14.028 1.00 95.88 399 THR A CA 1
ATOM 3227 C C . THR A 1 399 ? 1.970 2.142 -15.184 1.00 95.88 399 THR A C 1
ATOM 3229 O O . THR A 1 399 ? 2.421 1.003 -15.103 1.00 95.88 399 THR A O 1
ATOM 3232 N N . LEU A 1 400 ? 2.315 2.954 -16.190 1.00 95.56 400 LEU A N 1
ATOM 3233 C CA . LEU A 1 400 ? 3.219 2.562 -17.278 1.00 95.56 400 LEU A CA 1
ATOM 3234 C C . LEU A 1 400 ? 4.648 2.260 -16.790 1.00 95.56 400 LEU A C 1
ATOM 3236 O O . LEU A 1 400 ? 5.426 1.590 -17.471 1.00 95.56 400 LEU A O 1
ATOM 3240 N N . CYS A 1 401 ? 5.017 2.739 -15.597 1.00 93.06 401 CYS A N 1
ATOM 3241 C CA . CYS A 1 401 ? 6.295 2.424 -14.963 1.00 93.06 401 CYS A CA 1
ATOM 3242 C C . CYS A 1 401 ? 6.265 1.131 -14.135 1.00 93.06 401 CYS A C 1
ATOM 3244 O O . CYS A 1 401 ? 7.342 0.680 -13.717 1.00 93.06 401 CYS A O 1
ATOM 3246 N N . ALA A 1 402 ? 5.097 0.526 -13.899 1.00 93.12 402 ALA A N 1
ATOM 3247 C CA . ALA A 1 402 ? 4.987 -0.735 -13.173 1.00 93.12 402 ALA A CA 1
ATOM 3248 C C . ALA A 1 402 ? 5.654 -1.894 -13.946 1.00 93.12 402 ALA A C 1
ATOM 3250 O O . ALA A 1 402 ? 6.100 -1.754 -15.092 1.00 93.12 402 ALA A O 1
ATOM 3251 N N . ASP A 1 403 ? 5.823 -3.034 -13.281 1.00 92.62 403 ASP A N 1
ATOM 3252 C CA . ASP A 1 403 ? 6.287 -4.270 -13.914 1.00 92.62 403 ASP A CA 1
ATOM 3253 C C . ASP A 1 403 ? 5.066 -5.107 -14.300 1.00 92.62 403 ASP A C 1
ATOM 3255 O O . ASP A 1 403 ? 4.346 -5.568 -13.417 1.00 92.62 403 ASP A O 1
ATOM 3259 N N . PHE A 1 404 ? 4.820 -5.293 -15.600 1.00 94.81 404 PHE A N 1
ATOM 3260 C CA . PHE A 1 404 ? 3.618 -5.992 -16.071 1.00 94.81 404 PHE A CA 1
ATOM 3261 C C . PHE A 1 404 ? 3.565 -7.429 -15.546 1.00 94.81 404 PHE A C 1
ATOM 3263 O O . PHE A 1 404 ? 2.499 -7.893 -15.169 1.00 94.81 404 PHE A O 1
ATOM 3270 N N . GLN A 1 405 ? 4.720 -8.089 -15.393 1.00 94.25 405 GLN A N 1
ATOM 3271 C CA . GLN A 1 405 ? 4.786 -9.449 -14.853 1.00 94.25 405 GLN A CA 1
ATOM 3272 C C . GLN A 1 405 ? 4.390 -9.502 -13.377 1.00 94.25 405 GLN A C 1
ATOM 3274 O O . GLN A 1 405 ? 3.877 -10.510 -12.897 1.00 94.25 405 GLN A O 1
ATOM 3279 N N . ASN A 1 406 ? 4.660 -8.425 -12.636 1.00 95.38 406 ASN A N 1
ATOM 3280 C CA . ASN A 1 406 ? 4.217 -8.308 -11.256 1.00 95.38 406 ASN A CA 1
ATOM 3281 C C . ASN A 1 406 ? 2.703 -8.103 -11.190 1.00 95.38 406 ASN A C 1
ATOM 3283 O O . ASN A 1 406 ? 2.066 -8.721 -10.350 1.00 95.38 406 ASN A O 1
ATOM 3287 N N . VAL A 1 407 ? 2.131 -7.285 -12.077 1.00 96.94 407 VAL A N 1
ATOM 3288 C CA . VAL A 1 407 ? 0.677 -7.066 -12.126 1.00 96.94 407 VAL A CA 1
ATOM 3289 C C . VAL A 1 407 ? -0.059 -8.338 -12.555 1.00 96.94 407 VAL A C 1
ATOM 3291 O O . VAL A 1 407 ? -0.979 -8.744 -11.859 1.00 96.94 407 VAL A O 1
ATOM 3294 N N . GLU A 1 408 ? 0.402 -9.038 -13.597 1.00 97.19 408 GLU A N 1
ATOM 3295 C CA . GLU A 1 408 ? -0.119 -10.364 -13.987 1.00 97.19 408 GLU A CA 1
ATOM 3296 C C . GLU A 1 408 ? -0.092 -11.345 -12.807 1.00 97.19 408 GLU A C 1
ATOM 3298 O O . GLU A 1 408 ? -1.029 -12.107 -12.574 1.00 97.19 408 GLU A O 1
ATOM 3303 N N . ARG A 1 409 ? 0.990 -11.309 -12.023 1.00 97.31 409 ARG A N 1
ATOM 3304 C CA . ARG A 1 409 ? 1.120 -12.133 -10.827 1.00 97.31 409 ARG A CA 1
ATOM 3305 C C . ARG A 1 409 ? 0.139 -11.727 -9.728 1.00 97.31 409 ARG A C 1
ATOM 3307 O O . ARG A 1 409 ? -0.407 -12.618 -9.098 1.00 97.31 409 ARG A O 1
ATOM 3314 N N . ILE A 1 410 ? -0.110 -10.433 -9.517 1.00 97.88 410 ILE A N 1
ATOM 3315 C CA . ILE A 1 410 ? -1.135 -9.957 -8.573 1.00 97.88 410 ILE A CA 1
ATOM 3316 C C . ILE A 1 410 ? -2.507 -10.496 -8.981 1.00 97.88 410 ILE A C 1
ATOM 3318 O O . ILE A 1 410 ? -3.188 -11.080 -8.147 1.00 97.88 410 ILE A O 1
ATOM 3322 N N . LEU A 1 411 ? -2.871 -10.373 -10.260 1.00 97.12 411 LEU A N 1
ATOM 3323 C CA . LEU A 1 411 ? -4.159 -10.844 -10.780 1.00 97.12 411 LEU A CA 1
ATOM 3324 C C . LEU A 1 411 ? -4.357 -12.357 -10.614 1.00 97.12 411 LEU A C 1
ATOM 3326 O O . LEU A 1 411 ? -5.477 -12.817 -10.409 1.00 97.12 411 LEU A O 1
ATOM 3330 N N . ARG A 1 412 ? -3.273 -13.134 -10.710 1.00 97.25 412 ARG A N 1
ATOM 3331 C CA . ARG A 1 412 ? -3.307 -14.595 -10.574 1.00 97.25 412 ARG A CA 1
ATOM 3332 C C . ARG A 1 412 ? -3.242 -15.067 -9.120 1.00 97.25 412 ARG A C 1
ATOM 3334 O O . ARG A 1 412 ? -3.984 -15.965 -8.742 1.00 97.25 412 ARG A O 1
ATOM 3341 N N . ASP A 1 413 ? -2.312 -14.523 -8.339 1.00 97.56 413 ASP A N 1
ATOM 3342 C CA . ASP A 1 413 ? -1.988 -15.013 -6.996 1.00 97.56 413 ASP A CA 1
ATOM 3343 C C . ASP A 1 413 ? -2.905 -14.385 -5.920 1.00 97.56 413 ASP A C 1
ATOM 3345 O O . ASP A 1 413 ? -3.025 -14.939 -4.829 1.00 97.56 413 ASP A O 1
ATOM 3349 N N . ILE A 1 414 ? -3.555 -13.247 -6.207 1.00 96.75 414 ILE A N 1
ATOM 3350 C CA . ILE A 1 414 ? -4.498 -12.550 -5.315 1.00 96.75 414 ILE A CA 1
ATOM 3351 C C . ILE A 1 414 ? -5.795 -12.270 -6.098 1.00 96.75 414 ILE A C 1
ATOM 3353 O O . ILE A 1 414 ? -5.997 -11.146 -6.540 1.00 96.75 414 ILE A O 1
ATOM 3357 N N . PRO A 1 415 ? -6.672 -13.265 -6.317 1.00 95.38 415 PRO A N 1
ATOM 3358 C CA . PRO A 1 415 ? -7.851 -13.096 -7.174 1.00 95.38 415 PRO A CA 1
ATOM 3359 C C . PRO A 1 415 ? -8.927 -12.180 -6.567 1.00 95.38 415 PRO A C 1
ATOM 3361 O O . PRO A 1 415 ? -9.626 -11.483 -7.299 1.00 95.38 415 PRO A O 1
ATOM 3364 N N . SER A 1 416 ? -9.055 -12.161 -5.239 1.00 96.75 416 SER A N 1
ATOM 3365 C CA . SER A 1 416 ? -10.043 -11.351 -4.524 1.00 96.75 416 SER A CA 1
ATOM 3366 C C . SER A 1 416 ? -9.560 -10.973 -3.125 1.00 96.75 416 SER A C 1
ATOM 3368 O O . SER A 1 416 ? -8.757 -11.700 -2.539 1.00 96.75 416 SER A O 1
ATOM 3370 N N . ILE A 1 417 ? -10.090 -9.882 -2.570 1.00 95.75 417 ILE A N 1
ATOM 3371 C CA . ILE A 1 417 ? -9.923 -9.488 -1.160 1.00 95.75 417 ILE A CA 1
ATOM 3372 C C . ILE A 1 417 ? -11.322 -9.274 -0.583 1.00 95.75 417 ILE A C 1
ATOM 3374 O O . ILE A 1 417 ? -12.077 -8.481 -1.139 1.00 95.75 417 ILE A O 1
ATOM 3378 N N . ASP A 1 418 ? -11.679 -9.993 0.488 1.00 93.50 418 ASP A N 1
ATOM 3379 C CA . ASP A 1 418 ? -13.031 -9.954 1.082 1.00 93.50 418 ASP A CA 1
ATOM 3380 C C . ASP A 1 418 ? -14.168 -10.125 0.043 1.00 93.50 418 ASP A C 1
ATOM 3382 O O . ASP A 1 418 ? -15.188 -9.443 0.056 1.00 93.50 418 ASP A O 1
ATOM 3386 N N . GLY A 1 419 ? -13.959 -11.020 -0.930 1.00 93.88 419 GLY A N 1
ATOM 3387 C CA . GLY A 1 419 ? -14.914 -11.305 -2.008 1.00 93.88 419 GLY A CA 1
ATOM 3388 C C . GLY A 1 419 ? -14.960 -10.284 -3.155 1.00 93.88 419 GLY A C 1
ATOM 3389 O O . GLY A 1 419 ? -15.583 -10.576 -4.173 1.00 93.88 419 GLY A O 1
ATOM 3390 N N . GLU A 1 420 ? -14.286 -9.133 -3.051 1.00 96.25 420 GLU A N 1
ATOM 3391 C CA . GLU A 1 420 ? -14.167 -8.167 -4.153 1.00 96.25 420 GLU A CA 1
ATOM 3392 C C . GLU A 1 420 ? -13.042 -8.578 -5.120 1.00 96.25 420 GLU A C 1
ATOM 3394 O O . GLU A 1 420 ? -11.936 -8.905 -4.680 1.00 96.25 420 GLU A O 1
ATOM 3399 N N . ASP A 1 421 ? -13.308 -8.560 -6.434 1.00 97.31 421 ASP A N 1
ATOM 3400 C CA . ASP A 1 421 ? -12.322 -8.919 -7.464 1.00 97.31 421 ASP A CA 1
ATOM 3401 C C . ASP A 1 421 ? -11.140 -7.939 -7.439 1.00 97.31 421 ASP A C 1
ATOM 3403 O O . ASP A 1 421 ? -11.293 -6.714 -7.392 1.00 97.31 421 ASP A O 1
ATOM 3407 N N . ILE A 1 422 ? -9.923 -8.479 -7.503 1.00 97.44 422 ILE A N 1
ATOM 3408 C CA . ILE A 1 422 ? -8.701 -7.676 -7.497 1.00 97.44 422 ILE A CA 1
ATOM 3409 C C . ILE A 1 422 ? -8.643 -6.669 -8.654 1.00 97.44 422 ILE A C 1
ATOM 3411 O O . ILE A 1 422 ? -8.033 -5.612 -8.509 1.00 97.44 422 ILE A O 1
ATOM 3415 N N . ARG A 1 423 ? -9.290 -6.943 -9.791 1.00 97.62 423 ARG A N 1
ATOM 3416 C CA . ARG A 1 423 ? -9.382 -6.018 -10.930 1.00 97.62 423 ARG A CA 1
ATOM 3417 C C . ARG A 1 423 ? -10.111 -4.744 -10.539 1.00 97.62 423 ARG A C 1
ATOM 3419 O O . ARG A 1 423 ? -9.613 -3.656 -10.829 1.00 97.62 423 ARG A O 1
ATOM 3426 N N . ASP A 1 424 ? -11.219 -4.870 -9.815 1.00 96.94 424 ASP A N 1
ATOM 3427 C CA . ASP A 1 424 ? -11.989 -3.730 -9.319 1.00 96.94 424 ASP A CA 1
ATOM 3428 C C . ASP A 1 424 ? -11.186 -2.939 -8.285 1.00 96.94 424 ASP A C 1
ATOM 3430 O O . ASP A 1 424 ? -11.151 -1.705 -8.322 1.00 96.94 424 ASP A O 1
ATOM 3434 N N . ILE A 1 425 ? -10.447 -3.639 -7.423 1.00 97.00 425 ILE A N 1
ATOM 3435 C CA . ILE A 1 425 ? -9.565 -3.027 -6.425 1.00 97.00 425 ILE A CA 1
ATOM 3436 C C . ILE A 1 425 ? -8.427 -2.247 -7.094 1.00 97.00 425 ILE A C 1
ATOM 3438 O O . ILE A 1 425 ? -8.173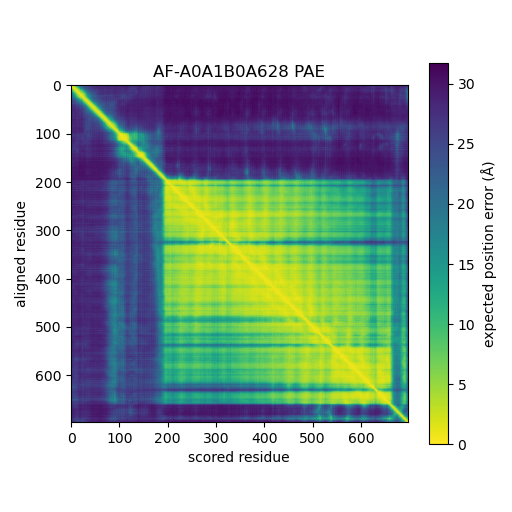 -1.094 -6.737 1.00 97.00 425 ILE A O 1
ATOM 3442 N N . LEU A 1 426 ? -7.747 -2.832 -8.084 1.00 97.19 426 LEU A N 1
ATOM 3443 C CA . LEU A 1 426 ? -6.687 -2.163 -8.845 1.00 97.19 426 LEU A CA 1
ATOM 3444 C C . LEU A 1 426 ? -7.241 -1.021 -9.701 1.00 97.19 426 LEU A C 1
ATOM 3446 O O . LEU A 1 426 ? -6.558 -0.013 -9.898 1.00 97.19 426 LEU A O 1
ATOM 3450 N N . HIS A 1 427 ? -8.484 -1.134 -10.169 1.00 95.44 427 HIS A N 1
ATOM 3451 C CA . HIS A 1 427 ? -9.174 -0.042 -10.833 1.00 95.44 427 HIS A CA 1
ATOM 3452 C C . HIS A 1 427 ? -9.443 1.108 -9.853 1.00 95.44 427 HIS A C 1
ATOM 3454 O O . HIS A 1 427 ? -9.110 2.251 -10.173 1.00 95.44 427 HIS A O 1
ATOM 3460 N N . LYS A 1 428 ? -9.947 0.840 -8.639 1.00 95.38 428 LYS A N 1
ATOM 3461 C CA . LYS A 1 428 ? -10.176 1.845 -7.580 1.00 95.38 428 LYS A CA 1
ATOM 3462 C C . LYS A 1 428 ? -8.875 2.483 -7.081 1.00 95.38 428 LYS A C 1
ATOM 3464 O O . LYS A 1 428 ? -8.818 3.704 -6.951 1.00 95.38 428 LYS A O 1
ATOM 3469 N N . CYS A 1 429 ? -7.830 1.687 -6.848 1.00 96.06 429 CYS A N 1
ATOM 3470 C CA . CYS A 1 429 ? -6.538 2.137 -6.330 1.00 96.06 429 CYS A CA 1
ATOM 3471 C C . CYS A 1 429 ? -5.360 1.634 -7.197 1.00 96.06 429 CYS A C 1
ATOM 3473 O O . CYS A 1 429 ? -4.646 0.697 -6.821 1.00 96.06 429 CYS A O 1
ATOM 3475 N N . PRO A 1 430 ? -5.063 2.298 -8.336 1.00 96.81 430 PRO A N 1
ATOM 3476 C CA . PRO A 1 430 ? -4.034 1.840 -9.280 1.00 96.81 430 PRO A CA 1
ATOM 3477 C C . PRO A 1 430 ? -2.615 1.800 -8.698 1.00 96.81 430 PRO A C 1
ATOM 3479 O O . PRO A 1 430 ? -1.736 1.104 -9.205 1.00 96.81 430 PRO A O 1
ATOM 3482 N N . LYS A 1 431 ? -2.367 2.537 -7.610 1.00 96.50 431 LYS A N 1
ATOM 3483 C CA . LYS A 1 431 ? -1.059 2.604 -6.945 1.00 96.50 431 LYS A CA 1
ATOM 3484 C C . LYS A 1 431 ? -0.612 1.262 -6.359 1.00 96.50 431 LYS A C 1
ATOM 3486 O O . LYS A 1 431 ? 0.592 1.041 -6.249 1.00 96.50 431 LYS A O 1
ATOM 3491 N N . ILE A 1 432 ? -1.543 0.353 -6.061 1.00 97.12 432 ILE A N 1
ATOM 3492 C CA . ILE A 1 432 ? -1.249 -1.002 -5.568 1.00 97.12 432 ILE A CA 1
ATOM 3493 C C . ILE A 1 432 ? -0.393 -1.792 -6.571 1.00 97.12 432 ILE A C 1
ATOM 3495 O O . ILE A 1 432 ? 0.490 -2.541 -6.161 1.00 97.12 432 ILE A O 1
ATOM 3499 N N . MET A 1 433 ? -0.552 -1.555 -7.881 1.00 96.19 433 MET A N 1
ATOM 3500 C CA . MET A 1 433 ? 0.243 -2.214 -8.933 1.00 96.19 433 MET A CA 1
ATOM 3501 C C . MET A 1 433 ? 1.753 -1.950 -8.826 1.00 96.19 433 MET A C 1
ATOM 3503 O O . MET A 1 433 ? 2.564 -2.683 -9.397 1.00 96.19 433 MET A O 1
ATOM 3507 N N . MET A 1 434 ? 2.144 -0.895 -8.105 1.00 94.75 434 MET A N 1
ATOM 3508 C CA . MET A 1 434 ? 3.545 -0.546 -7.872 1.00 94.75 434 MET A CA 1
ATOM 3509 C C . MET A 1 434 ? 4.186 -1.384 -6.756 1.00 94.75 434 MET A C 1
ATOM 3511 O O . MET A 1 434 ? 5.415 -1.406 -6.649 1.00 94.75 434 MET A O 1
ATOM 3515 N N . SER A 1 435 ? 3.380 -2.063 -5.935 1.00 94.75 435 SER A N 1
ATOM 3516 C CA . SER A 1 435 ? 3.840 -2.938 -4.859 1.00 94.75 435 SER A CA 1
ATOM 3517 C C . SER A 1 435 ? 4.174 -4.335 -5.402 1.00 94.75 435 SER A C 1
ATOM 3519 O O . SER A 1 435 ? 3.425 -4.880 -6.215 1.00 94.75 435 SER A O 1
ATOM 3521 N N . PRO A 1 436 ? 5.276 -4.969 -4.962 1.00 93.88 436 PRO A N 1
ATOM 3522 C CA . PRO A 1 436 ? 5.558 -6.359 -5.308 1.00 93.88 436 PRO A CA 1
ATOM 3523 C C . PRO A 1 436 ? 4.448 -7.304 -4.825 1.00 93.88 436 PRO A C 1
ATOM 3525 O O . PRO A 1 436 ? 3.998 -7.181 -3.689 1.00 93.88 436 PRO A O 1
ATOM 3528 N N . CYS A 1 437 ? 4.074 -8.300 -5.629 1.00 96.19 437 CYS A N 1
ATOM 3529 C CA . CYS A 1 437 ? 3.038 -9.271 -5.259 1.00 96.19 437 CYS A CA 1
ATOM 3530 C C . CYS A 1 437 ? 3.350 -9.987 -3.931 1.00 96.19 437 CYS A C 1
ATOM 3532 O O . CYS A 1 437 ? 2.481 -10.116 -3.077 1.00 96.19 437 CYS A O 1
ATOM 3534 N N . ASP A 1 438 ? 4.612 -10.383 -3.714 1.00 94.62 438 ASP A N 1
ATOM 3535 C CA . ASP A 1 438 ? 5.047 -11.017 -2.457 1.00 94.62 438 ASP A CA 1
ATOM 3536 C C . ASP A 1 438 ? 4.830 -10.105 -1.241 1.00 94.62 438 ASP A C 1
ATOM 3538 O O . ASP A 1 438 ? 4.486 -10.571 -0.155 1.00 94.62 438 ASP A O 1
ATOM 3542 N N . ALA A 1 439 ? 5.026 -8.796 -1.423 1.00 95.25 439 ALA A N 1
ATOM 3543 C CA . ALA A 1 439 ? 4.817 -7.814 -0.370 1.00 95.25 439 ALA A CA 1
ATOM 3544 C C . ALA A 1 439 ? 3.328 -7.684 -0.035 1.00 95.25 439 ALA A C 1
ATOM 3546 O O . ALA A 1 439 ? 2.989 -7.663 1.141 1.00 95.25 439 ALA A O 1
ATOM 3547 N N . LEU A 1 440 ? 2.450 -7.674 -1.043 1.00 96.88 440 LEU A N 1
ATOM 3548 C CA . LEU A 1 440 ? 0.999 -7.638 -0.846 1.00 96.88 440 LEU A CA 1
ATOM 3549 C C . LEU A 1 440 ? 0.493 -8.870 -0.090 1.00 96.88 440 LEU A C 1
ATOM 3551 O O . LEU A 1 440 ? -0.203 -8.717 0.909 1.00 96.88 440 LEU A O 1
ATOM 3555 N N . ILE A 1 441 ? 0.911 -10.072 -0.503 1.00 96.88 441 ILE A N 1
ATOM 3556 C CA . ILE A 1 441 ? 0.563 -11.330 0.182 1.00 96.88 441 ILE A CA 1
ATOM 3557 C C . ILE A 1 441 ? 1.020 -11.284 1.645 1.00 96.88 441 ILE A C 1
ATOM 3559 O O . ILE A 1 441 ? 0.270 -11.638 2.550 1.00 96.88 441 ILE A O 1
ATOM 3563 N N . THR A 1 442 ? 2.245 -10.810 1.885 1.00 97.25 442 THR A N 1
ATOM 3564 C CA . THR A 1 442 ? 2.798 -10.695 3.241 1.00 97.25 442 THR A CA 1
ATOM 3565 C C . THR A 1 442 ? 2.020 -9.680 4.083 1.00 97.25 442 THR A C 1
ATOM 3567 O O . THR A 1 442 ? 1.707 -9.960 5.235 1.00 97.25 442 THR A O 1
ATOM 3570 N N . THR A 1 443 ? 1.665 -8.525 3.516 1.00 96.81 443 THR A N 1
ATOM 3571 C CA . THR A 1 443 ? 0.860 -7.499 4.192 1.00 96.81 443 THR A CA 1
ATOM 3572 C C . THR A 1 443 ? -0.525 -8.025 4.564 1.00 96.81 443 THR A C 1
ATOM 3574 O O . THR A 1 443 ? -0.942 -7.860 5.707 1.00 96.81 443 THR A O 1
ATOM 3577 N N . LEU A 1 444 ? -1.221 -8.693 3.637 1.00 96.44 444 LEU A N 1
ATOM 3578 C CA . LEU A 1 444 ? -2.528 -9.306 3.903 1.00 96.44 444 LEU A CA 1
ATOM 3579 C C . LEU A 1 444 ? -2.432 -10.365 5.005 1.00 96.44 444 LEU A C 1
ATOM 3581 O O . LEU A 1 444 ? -3.264 -10.392 5.912 1.00 96.44 444 LEU A O 1
ATOM 3585 N N . LYS A 1 445 ? -1.370 -11.179 4.978 1.00 96.25 445 LYS A N 1
ATOM 3586 C CA . LYS A 1 445 ? -1.084 -12.141 6.041 1.00 96.25 445 LYS A CA 1
ATOM 3587 C C . LYS A 1 445 ? -0.913 -11.450 7.397 1.00 96.25 445 LYS A C 1
ATOM 3589 O O . LYS A 1 445 ? -1.563 -11.860 8.346 1.00 96.25 445 LYS A O 1
ATOM 3594 N N . TYR A 1 446 ? -0.107 -10.391 7.493 1.00 95.94 446 TYR A N 1
ATOM 3595 C CA . TYR A 1 446 ? 0.071 -9.668 8.757 1.00 95.94 446 TYR A CA 1
ATOM 3596 C C . TYR A 1 446 ? -1.234 -9.069 9.284 1.00 95.94 446 TYR A C 1
ATOM 3598 O O . TYR A 1 446 ? -1.505 -9.175 10.471 1.00 95.94 446 TYR A O 1
ATOM 3606 N N . ILE A 1 447 ? -2.066 -8.483 8.422 1.00 93.56 447 ILE A N 1
ATOM 3607 C CA . ILE A 1 447 ? -3.370 -7.940 8.835 1.00 93.56 447 ILE A CA 1
ATOM 3608 C C . ILE A 1 447 ? -4.241 -9.050 9.447 1.00 93.56 447 ILE A C 1
ATOM 3610 O O . ILE A 1 447 ? -4.788 -8.875 10.536 1.00 93.56 447 ILE A O 1
ATOM 3614 N N . LYS A 1 448 ? -4.289 -10.217 8.796 1.00 92.69 448 LYS A N 1
ATOM 3615 C CA . LYS A 1 448 ? -5.030 -11.388 9.277 1.00 92.69 448 LYS A CA 1
ATOM 3616 C C . LYS A 1 448 ? -4.459 -11.967 10.575 1.00 92.69 448 LYS A C 1
ATOM 3618 O O . LYS A 1 448 ? -5.226 -12.289 11.478 1.00 92.69 448 LYS A O 1
ATOM 3623 N N . ASP A 1 449 ? -3.135 -12.070 10.687 1.00 93.31 449 ASP A N 1
ATOM 3624 C CA . ASP A 1 449 ? -2.443 -12.589 11.877 1.00 93.31 449 ASP A CA 1
ATOM 3625 C C . ASP A 1 449 ? -2.719 -11.718 13.123 1.00 93.31 449 ASP A C 1
ATOM 3627 O O . ASP A 1 449 ? -2.722 -12.225 14.242 1.00 93.31 449 ASP A O 1
ATOM 3631 N N . TYR A 1 450 ? -3.011 -10.425 12.936 1.00 90.69 450 TYR A N 1
ATOM 3632 C CA . TYR A 1 450 ? -3.417 -9.492 13.999 1.00 90.69 450 TYR A CA 1
ATOM 3633 C C . TYR A 1 450 ? -4.929 -9.506 14.297 1.00 90.69 450 TYR A C 1
ATOM 3635 O O . TYR A 1 450 ? -5.420 -8.663 15.046 1.00 90.69 450 TYR A O 1
ATOM 3643 N N . GLY A 1 451 ? -5.684 -10.447 13.723 1.00 87.88 451 GLY A N 1
ATOM 3644 C CA . GLY A 1 451 ? -7.122 -10.595 13.963 1.00 87.88 451 GLY A CA 1
ATOM 3645 C C . GLY A 1 451 ? -7.991 -9.525 13.296 1.00 87.88 451 GLY A C 1
ATOM 3646 O O . GLY A 1 451 ? -9.177 -9.422 13.605 1.00 87.88 451 GLY A O 1
ATOM 3647 N N . ILE A 1 452 ? -7.429 -8.731 12.379 1.00 90.38 452 ILE A N 1
ATOM 3648 C CA . ILE A 1 452 ? -8.178 -7.728 11.621 1.00 90.38 452 ILE A CA 1
ATOM 3649 C C . ILE A 1 452 ? -8.841 -8.425 10.431 1.00 90.38 452 ILE A C 1
ATOM 3651 O O . ILE A 1 452 ? -8.188 -9.120 9.649 1.00 90.38 452 ILE A O 1
ATOM 3655 N N . LYS A 1 453 ? -10.154 -8.236 10.295 1.00 87.94 453 LYS A N 1
ATOM 3656 C CA . LYS A 1 453 ? -10.946 -8.797 9.197 1.00 87.94 453 LYS A CA 1
ATOM 3657 C C . LYS A 1 453 ? -10.551 -8.182 7.847 1.00 87.94 453 LYS A C 1
ATOM 3659 O O . LYS A 1 453 ? -10.149 -7.021 7.771 1.00 87.94 453 LYS A O 1
ATOM 3664 N N . GLU A 1 454 ? -10.682 -8.961 6.774 1.00 88.88 454 GLU A N 1
ATOM 3665 C CA . GLU A 1 454 ? -10.307 -8.516 5.423 1.00 88.88 454 GLU A CA 1
ATOM 3666 C C . GLU A 1 454 ? -11.185 -7.361 4.907 1.00 88.88 454 GLU A C 1
ATOM 3668 O O . GLU A 1 454 ? -10.685 -6.510 4.171 1.00 88.88 454 GLU A O 1
ATOM 3673 N N . ASP A 1 455 ? -12.434 -7.237 5.371 1.00 89.69 455 ASP A N 1
ATOM 3674 C CA . ASP A 1 455 ? -13.329 -6.113 5.050 1.00 89.69 455 ASP A CA 1
ATOM 3675 C C . ASP A 1 455 ? -12.732 -4.748 5.441 1.00 89.69 455 ASP A C 1
ATOM 3677 O O . ASP A 1 455 ? -12.956 -3.731 4.776 1.00 89.69 455 ASP A O 1
ATOM 3681 N N . ALA A 1 456 ? -11.896 -4.716 6.485 1.00 91.06 456 ALA A N 1
ATOM 3682 C CA . ALA A 1 456 ? -11.151 -3.528 6.886 1.00 91.06 456 ALA A CA 1
ATOM 3683 C C . ALA A 1 456 ? -10.189 -3.052 5.786 1.00 91.06 456 ALA A C 1
ATOM 3685 O O . ALA A 1 456 ? -9.992 -1.844 5.615 1.00 91.06 456 ALA A O 1
ATOM 3686 N N . VAL A 1 457 ? -9.611 -3.979 5.013 1.00 94.19 457 VAL A N 1
ATOM 3687 C CA . VAL A 1 457 ? -8.704 -3.663 3.899 1.00 94.19 457 VAL A CA 1
ATOM 3688 C C . VAL A 1 457 ? -9.464 -2.923 2.805 1.00 94.19 457 VAL A C 1
ATOM 3690 O O . VAL A 1 457 ? -8.984 -1.897 2.325 1.00 94.19 457 VAL A O 1
ATOM 3693 N N . LEU A 1 458 ? -10.688 -3.352 2.478 1.00 93.31 458 LEU A N 1
ATOM 3694 C CA . LEU A 1 458 ? -11.534 -2.666 1.493 1.00 93.31 458 LEU A CA 1
ATOM 3695 C C . LEU A 1 458 ? -11.907 -1.236 1.922 1.00 93.31 458 LEU A C 1
ATOM 3697 O O . LEU A 1 458 ? -12.146 -0.369 1.081 1.00 93.31 458 LEU A O 1
ATOM 3701 N N . ARG A 1 459 ? -11.915 -0.944 3.231 1.00 90.69 459 ARG A N 1
ATOM 3702 C CA . ARG A 1 459 ? -12.133 0.413 3.771 1.00 90.69 459 ARG A CA 1
ATOM 3703 C C . ARG A 1 459 ? -10.878 1.296 3.761 1.00 90.69 459 ARG A C 1
ATOM 3705 O O . ARG A 1 459 ? -11.004 2.508 3.980 1.00 90.69 459 ARG A O 1
ATOM 3712 N N . CYS A 1 460 ? -9.694 0.718 3.546 1.00 93.06 460 CYS A N 1
ATOM 3713 C CA . CYS A 1 460 ? -8.413 1.423 3.478 1.00 93.06 460 CYS A CA 1
ATOM 3714 C C . CYS A 1 460 ? -7.419 0.694 2.558 1.00 93.06 460 CYS A C 1
ATOM 3716 O O . CYS A 1 460 ? -6.424 0.120 3.006 1.00 93.06 460 CYS A O 1
ATOM 3718 N N . LEU A 1 461 ? -7.674 0.746 1.249 1.00 95.00 461 LEU A N 1
ATOM 3719 C CA . LEU A 1 461 ? -6.826 0.117 0.230 1.00 95.00 461 LEU A CA 1
ATOM 3720 C C . LEU A 1 461 ? -5.392 0.675 0.224 1.00 95.00 461 LEU A C 1
ATOM 3722 O O . LEU A 1 461 ? -4.448 -0.009 -0.172 1.00 95.00 461 LEU A O 1
ATOM 3726 N N . GLU A 1 462 ? -5.201 1.906 0.699 1.00 93.94 462 GLU A N 1
ATOM 3727 C CA . GLU A 1 462 ? -3.908 2.588 0.753 1.00 93.94 462 GLU A CA 1
ATOM 3728 C C . GLU A 1 462 ? -2.891 1.854 1.633 1.00 93.94 462 GLU A C 1
ATOM 3730 O O . GLU A 1 462 ? -1.684 1.984 1.407 1.00 93.94 462 GLU A O 1
ATOM 3735 N N . VAL A 1 463 ? -3.347 1.034 2.587 1.00 95.12 463 VAL A N 1
ATOM 3736 C CA . VAL A 1 463 ? -2.464 0.205 3.419 1.00 95.12 463 VAL A CA 1
ATOM 3737 C C . VAL A 1 463 ? -1.622 -0.760 2.574 1.00 95.12 463 VAL A C 1
ATOM 3739 O O . VAL A 1 463 ? -0.462 -1.012 2.896 1.00 95.12 463 VAL A O 1
ATOM 3742 N N . LEU A 1 464 ? -2.150 -1.219 1.433 1.00 96.00 464 LEU A N 1
ATOM 3743 C CA . LEU A 1 464 ? -1.470 -2.120 0.494 1.00 96.00 464 LEU A CA 1
ATOM 3744 C C . LEU A 1 464 ? -0.355 -1.423 -0.309 1.00 96.00 464 LEU A C 1
ATOM 3746 O O . LEU A 1 464 ? 0.448 -2.069 -0.985 1.00 96.00 464 LEU A O 1
ATOM 3750 N N . THR A 1 465 ? -0.272 -0.093 -0.231 1.00 95.00 465 THR A N 1
ATOM 3751 C CA . THR A 1 465 ? 0.815 0.689 -0.843 1.00 95.00 465 THR A CA 1
ATOM 3752 C C . THR A 1 465 ? 2.027 0.851 0.080 1.00 95.00 465 THR A C 1
ATOM 3754 O O . THR A 1 465 ? 3.062 1.370 -0.347 1.00 95.00 465 THR A O 1
ATOM 3757 N N . LEU A 1 466 ? 1.921 0.410 1.339 1.00 94.75 466 LEU A N 1
ATOM 3758 C CA . LEU A 1 466 ? 3.009 0.431 2.313 1.00 94.75 466 LEU A CA 1
ATOM 3759 C C . LEU A 1 466 ? 3.887 -0.822 2.203 1.00 94.75 466 LEU A C 1
ATOM 3761 O O . LEU A 1 466 ? 3.465 -1.876 1.731 1.00 94.75 466 LEU A O 1
ATOM 3765 N N . GLY A 1 467 ? 5.132 -0.709 2.671 1.00 93.25 467 GLY A N 1
ATOM 3766 C CA . GLY A 1 467 ? 6.012 -1.868 2.806 1.00 93.25 467 GLY A CA 1
ATOM 3767 C C . GLY A 1 467 ? 5.520 -2.817 3.911 1.00 93.25 467 GLY A C 1
ATOM 3768 O O . GLY A 1 467 ? 5.051 -2.331 4.941 1.00 93.25 467 GLY A O 1
ATOM 3769 N N . PRO A 1 468 ? 5.673 -4.145 3.752 1.00 95.50 468 PRO A N 1
ATOM 3770 C CA . PRO A 1 468 ? 5.158 -5.130 4.706 1.00 95.50 468 PRO A CA 1
ATOM 3771 C C . PRO A 1 468 ? 5.802 -4.979 6.088 1.00 95.50 468 PRO A C 1
ATOM 3773 O O . PRO A 1 468 ? 5.106 -5.053 7.093 1.00 95.50 468 PRO A O 1
ATOM 3776 N N . ASP A 1 469 ? 7.104 -4.677 6.143 1.00 93.94 469 ASP A N 1
ATOM 3777 C CA . ASP A 1 469 ? 7.816 -4.393 7.398 1.00 93.94 469 ASP A CA 1
ATOM 3778 C C . ASP A 1 469 ? 7.211 -3.186 8.126 1.00 93.94 469 ASP A C 1
ATOM 3780 O O . ASP A 1 469 ? 7.020 -3.223 9.336 1.00 93.94 469 ASP A O 1
ATOM 3784 N N . THR A 1 470 ? 6.873 -2.126 7.382 1.00 94.94 470 THR A N 1
ATOM 3785 C CA . THR A 1 470 ? 6.239 -0.928 7.943 1.00 94.94 470 THR A CA 1
ATOM 3786 C C . THR A 1 470 ? 4.843 -1.246 8.452 1.00 94.94 470 THR A C 1
ATOM 3788 O O . THR A 1 470 ? 4.482 -0.790 9.524 1.00 94.94 470 THR A O 1
ATOM 3791 N N . VAL A 1 471 ? 4.050 -2.034 7.723 1.00 95.38 471 VAL A N 1
ATOM 3792 C CA . VAL A 1 471 ? 2.730 -2.450 8.216 1.00 95.38 471 VAL A CA 1
ATOM 3793 C C . VAL A 1 471 ? 2.873 -3.256 9.506 1.00 95.38 471 VAL A C 1
ATOM 3795 O O . VAL A 1 471 ? 2.186 -2.954 10.474 1.00 95.38 471 VAL A O 1
ATOM 3798 N N . LEU A 1 472 ? 3.803 -4.213 9.553 1.00 95.31 472 LEU A N 1
ATOM 3799 C CA . LEU A 1 472 ? 4.042 -5.033 10.739 1.00 95.31 472 LEU A CA 1
ATOM 3800 C C . LEU A 1 472 ? 4.483 -4.206 11.951 1.00 95.31 472 LEU A C 1
ATOM 3802 O O . LEU A 1 472 ? 3.933 -4.383 13.031 1.00 95.31 472 LEU A O 1
ATOM 3806 N N . GLU A 1 473 ? 5.466 -3.320 11.784 1.00 94.00 473 GLU A N 1
ATOM 3807 C CA . GLU A 1 473 ? 5.939 -2.417 12.843 1.00 94.00 473 GLU A CA 1
ATOM 3808 C C . GLU A 1 473 ? 4.780 -1.578 13.387 1.00 94.00 473 GLU A C 1
ATOM 3810 O O . GLU A 1 473 ? 4.511 -1.576 14.581 1.00 94.00 473 GLU A O 1
ATOM 3815 N N . ARG A 1 474 ? 3.995 -0.974 12.495 1.00 92.75 474 ARG A N 1
ATOM 3816 C CA . ARG A 1 474 ? 2.858 -0.141 12.890 1.00 92.75 474 ARG A CA 1
ATOM 3817 C C . ARG A 1 474 ? 1.737 -0.920 13.567 1.00 92.75 474 ARG A C 1
ATOM 3819 O O . ARG A 1 474 ? 1.087 -0.380 14.454 1.00 92.75 474 ARG A O 1
ATOM 3826 N N . LEU A 1 475 ? 1.494 -2.164 13.158 1.00 92.44 475 LEU A N 1
ATOM 3827 C CA . LEU A 1 475 ? 0.540 -3.050 13.827 1.00 92.44 475 LEU A CA 1
ATOM 3828 C C . LEU A 1 475 ? 1.021 -3.433 15.233 1.00 92.44 475 LEU A C 1
ATOM 3830 O O . LEU A 1 475 ? 0.202 -3.486 16.148 1.00 92.44 475 LEU A O 1
ATOM 3834 N N . LYS A 1 476 ? 2.331 -3.649 15.431 1.00 91.81 476 LYS A N 1
ATOM 3835 C CA . LYS A 1 476 ? 2.915 -3.855 16.769 1.00 91.81 476 LYS A CA 1
ATOM 3836 C C . LYS A 1 476 ? 2.694 -2.639 17.652 1.00 91.81 476 LYS A C 1
ATOM 3838 O O . LYS A 1 476 ? 2.093 -2.792 18.707 1.00 91.81 476 LYS A O 1
ATOM 3843 N N . ASP A 1 477 ? 3.083 -1.459 17.176 1.00 87.81 477 ASP A N 1
ATOM 3844 C CA . ASP A 1 477 ? 2.942 -0.207 17.924 1.00 87.81 477 ASP A CA 1
ATOM 3845 C C . ASP A 1 477 ? 1.479 0.066 18.307 1.00 87.81 477 ASP A C 1
ATOM 3847 O O . ASP A 1 477 ? 1.187 0.506 19.415 1.00 87.81 477 ASP A O 1
ATOM 3851 N N . LEU A 1 478 ? 0.529 -0.202 17.400 1.00 86.12 478 LEU A N 1
ATOM 3852 C CA . LEU A 1 478 ? -0.896 -0.058 17.709 1.00 86.12 478 LEU A CA 1
ATOM 3853 C C . LEU A 1 478 ? -1.347 -1.025 18.803 1.00 86.12 478 LEU A C 1
ATOM 3855 O O . LEU A 1 478 ? -2.168 -0.653 19.632 1.00 86.12 478 LEU A O 1
ATOM 3859 N N . ASN A 1 479 ? -0.810 -2.243 18.828 1.00 85.88 479 ASN A N 1
ATOM 3860 C CA . ASN A 1 479 ? -1.170 -3.232 19.834 1.00 85.88 479 ASN A CA 1
ATOM 3861 C C . ASN A 1 479 ? -0.559 -2.937 21.218 1.00 85.88 479 ASN A C 1
ATOM 3863 O O . ASN A 1 479 ? -0.994 -3.532 22.199 1.00 85.88 479 ASN A O 1
ATOM 3867 N N . GLU A 1 480 ? 0.418 -2.030 21.327 1.00 86.38 480 GLU A N 1
ATOM 3868 C CA . GLU A 1 480 ? 0.973 -1.582 22.616 1.00 86.38 480 GLU A CA 1
ATOM 3869 C C . GLU A 1 480 ? 0.045 -0.604 23.357 1.00 86.38 480 GLU A C 1
ATOM 3871 O O . GLU A 1 480 ? 0.120 -0.488 24.579 1.00 86.38 480 GLU A O 1
ATOM 3876 N N . VAL A 1 481 ? -0.849 0.082 22.639 1.00 81.19 481 VAL A N 1
ATOM 3877 C CA . VAL A 1 481 ? -1.760 1.092 23.195 1.00 81.19 481 VAL A CA 1
ATOM 3878 C C . VAL A 1 481 ? -3.117 0.453 23.506 1.00 81.19 481 VAL A C 1
ATOM 3880 O O . VAL A 1 481 ? -3.811 -0.015 22.599 1.00 81.19 481 VAL A O 1
ATOM 3883 N N . GLU A 1 482 ? -3.523 0.448 24.779 1.00 77.56 482 GLU A N 1
ATOM 3884 C CA . GLU A 1 482 ? -4.752 -0.220 25.248 1.00 77.56 482 GLU A CA 1
ATOM 3885 C C . GLU A 1 482 ? -6.006 0.295 24.522 1.00 77.56 482 GLU A C 1
ATOM 3887 O O . GLU A 1 482 ? -6.852 -0.499 24.104 1.00 77.56 482 GLU A O 1
ATOM 3892 N N . GLU A 1 483 ? -6.096 1.608 24.278 1.00 74.38 483 GLU A N 1
ATOM 3893 C CA . GLU A 1 483 ? -7.198 2.237 23.544 1.00 74.38 483 GLU A CA 1
ATOM 3894 C C . GLU A 1 483 ? -7.379 1.638 22.146 1.00 74.38 483 GLU A C 1
ATOM 3896 O O . GLU A 1 483 ? -8.506 1.490 21.674 1.00 74.38 483 GLU A O 1
ATOM 3901 N N . PHE A 1 484 ? -6.285 1.270 21.478 1.00 77.75 484 PHE A N 1
ATOM 3902 C CA . PHE A 1 484 ? -6.321 0.723 20.124 1.00 77.75 484 PHE A CA 1
ATOM 3903 C C . PHE A 1 484 ? -6.580 -0.775 20.096 1.00 77.75 484 PHE A C 1
ATOM 3905 O O . PHE A 1 484 ? -7.241 -1.238 19.167 1.00 77.75 484 PHE A O 1
ATOM 3912 N N . GLN A 1 485 ? -6.187 -1.513 21.136 1.00 81.19 485 GLN A N 1
ATOM 3913 C CA . GLN A 1 485 ? -6.532 -2.930 21.258 1.00 81.19 485 GLN A CA 1
ATOM 3914 C C . GLN A 1 485 ? -8.050 -3.148 21.207 1.00 81.19 485 GLN A C 1
ATOM 3916 O O . GLN A 1 485 ? -8.526 -4.062 20.533 1.00 81.19 485 GLN A O 1
ATOM 3921 N N . VAL A 1 486 ? -8.830 -2.279 21.866 1.00 77.88 486 VAL A N 1
ATOM 3922 C CA . VAL A 1 486 ? -10.309 -2.346 21.849 1.00 77.88 486 VAL A CA 1
ATOM 3923 C C . VAL A 1 486 ? -10.874 -2.102 20.446 1.00 77.88 486 VAL A C 1
ATOM 3925 O O . VAL A 1 486 ? -11.947 -2.586 20.087 1.00 77.88 486 VAL A O 1
ATOM 3928 N N . LEU A 1 487 ? -10.131 -1.360 19.632 1.00 78.75 487 LEU A N 1
ATOM 3929 C CA . LEU A 1 487 ? -10.539 -0.884 18.320 1.00 78.75 487 LEU A CA 1
ATOM 3930 C C . LEU A 1 487 ? -10.050 -1.785 17.178 1.00 78.75 487 LEU A C 1
ATOM 3932 O O . LEU A 1 487 ? -10.396 -1.515 16.029 1.00 78.75 487 LEU A O 1
ATOM 3936 N N . ASN A 1 488 ? -9.330 -2.876 17.466 1.00 81.19 488 ASN A N 1
ATOM 3937 C CA . ASN A 1 488 ? -8.868 -3.846 16.461 1.00 81.19 488 ASN A CA 1
ATOM 3938 C C . ASN A 1 488 ? -10.016 -4.464 15.647 1.00 81.19 488 ASN A C 1
ATOM 3940 O O . ASN A 1 488 ? -9.843 -4.800 14.479 1.00 81.19 488 ASN A O 1
ATOM 3944 N N . CYS A 1 489 ? -11.211 -4.551 16.233 1.00 78.50 489 CYS A N 1
ATOM 3945 C CA . CYS A 1 489 ? -12.407 -5.069 15.565 1.00 78.50 489 CYS A CA 1
ATOM 3946 C C . CYS A 1 489 ? -13.062 -4.045 14.621 1.00 78.50 489 CYS A C 1
ATOM 3948 O O . CYS A 1 489 ? -14.006 -4.373 13.904 1.00 78.50 489 CYS A O 1
ATOM 3950 N N . ASN A 1 490 ? -12.607 -2.788 14.636 1.00 83.81 490 ASN A N 1
ATOM 3951 C CA . ASN A 1 490 ? -13.183 -1.720 13.835 1.00 83.81 490 ASN A CA 1
ATOM 3952 C C . ASN A 1 490 ? -12.534 -1.686 12.441 1.00 83.81 490 ASN A C 1
ATOM 3954 O O . ASN A 1 490 ? -11.319 -1.506 12.347 1.00 83.81 490 ASN A O 1
ATOM 3958 N N . PRO A 1 491 ? -13.315 -1.713 11.344 1.00 80.19 491 PRO A N 1
ATOM 3959 C CA . PRO A 1 491 ? -12.774 -1.673 9.982 1.00 80.19 491 PRO A CA 1
ATOM 3960 C C . PRO A 1 491 ? -11.892 -0.450 9.677 1.00 80.19 491 PRO A C 1
ATOM 3962 O O . PRO A 1 491 ? -11.117 -0.447 8.725 1.00 80.19 491 PRO A O 1
ATOM 3965 N N . ARG A 1 492 ? -11.997 0.625 10.471 1.00 85.06 492 ARG A N 1
ATOM 3966 C CA . ARG A 1 492 ? -11.176 1.837 10.320 1.00 85.06 492 ARG A CA 1
ATOM 3967 C C . ARG A 1 492 ? -9.807 1.747 10.990 1.00 85.06 492 ARG A C 1
ATOM 3969 O O . ARG A 1 492 ? -9.018 2.671 10.803 1.00 85.06 492 ARG A O 1
ATOM 3976 N N . VAL A 1 493 ? -9.497 0.680 11.728 1.00 88.94 493 VAL A N 1
ATOM 3977 C CA . VAL A 1 493 ? -8.213 0.533 12.435 1.00 88.94 493 VAL A CA 1
ATOM 3978 C C . VAL A 1 493 ? -7.017 0.644 11.481 1.00 88.94 493 VAL A C 1
ATOM 3980 O O . VAL A 1 493 ? -6.028 1.306 11.794 1.00 88.94 493 VAL A O 1
ATOM 3983 N N . LEU A 1 494 ? -7.144 0.138 10.248 1.00 91.75 494 LEU A N 1
ATOM 3984 C CA . LEU A 1 494 ? -6.088 0.226 9.232 1.00 91.75 494 LEU A CA 1
ATOM 3985 C C . LEU A 1 494 ? -5.790 1.666 8.782 1.00 91.75 494 LEU A C 1
ATOM 3987 O O . LEU A 1 494 ? -4.679 1.950 8.334 1.00 91.75 494 LEU A O 1
ATOM 3991 N N . ARG A 1 495 ? -6.711 2.620 8.981 1.00 90.75 495 ARG A N 1
ATOM 3992 C CA . ARG A 1 495 ? -6.405 4.043 8.754 1.00 90.75 495 ARG A CA 1
ATOM 3993 C C . ARG A 1 495 ? -5.394 4.575 9.763 1.00 90.75 495 ARG A C 1
ATOM 3995 O O . ARG A 1 495 ? -4.610 5.453 9.407 1.00 90.75 495 ARG A O 1
ATOM 4002 N N . LEU A 1 496 ? -5.369 4.045 10.989 1.00 88.56 496 LEU A N 1
ATOM 4003 C CA . LEU A 1 496 ? -4.319 4.384 11.950 1.00 88.56 496 LEU A CA 1
ATOM 4004 C C . LEU A 1 496 ? -2.974 3.804 11.525 1.00 88.56 496 LEU A C 1
ATOM 4006 O O . LEU A 1 496 ? -1.963 4.482 11.660 1.00 88.56 496 LEU A O 1
ATOM 4010 N N . VAL A 1 497 ? -2.956 2.605 10.935 1.00 91.12 497 VAL A N 1
ATOM 4011 C CA . VAL A 1 497 ? -1.735 2.041 10.338 1.00 91.12 497 VAL A CA 1
ATOM 4012 C C . VAL A 1 497 ? -1.240 2.944 9.212 1.00 91.12 497 VAL A C 1
ATOM 4014 O O . VAL A 1 497 ? -0.054 3.268 9.147 1.00 91.12 497 VAL A O 1
ATOM 4017 N N . HIS A 1 498 ? -2.128 3.410 8.332 1.00 91.00 498 HIS A N 1
ATOM 4018 C CA . HIS A 1 498 ? -1.725 4.275 7.227 1.00 91.00 498 HIS A CA 1
ATOM 4019 C C . HIS A 1 498 ? -1.214 5.647 7.707 1.00 91.00 498 HIS A C 1
ATOM 4021 O O . HIS A 1 498 ? -0.111 6.062 7.331 1.00 91.00 498 HIS A O 1
ATOM 4027 N N . TYR A 1 499 ? -1.954 6.301 8.607 1.00 87.75 499 TYR A N 1
ATOM 4028 C CA . TYR A 1 499 ? -1.680 7.652 9.112 1.00 87.75 499 TYR A CA 1
ATOM 4029 C C . TYR A 1 499 ? -1.031 7.689 10.506 1.00 87.75 499 TYR A C 1
ATOM 4031 O O . TYR A 1 499 ? -1.210 8.657 11.246 1.00 87.75 499 TYR A O 1
ATOM 4039 N N . GLN A 1 500 ? -0.244 6.674 10.863 1.00 87.81 500 GLN A N 1
ATOM 4040 C CA . GLN A 1 500 ? 0.248 6.463 12.232 1.00 87.81 500 GLN A CA 1
ATOM 4041 C C . GLN A 1 500 ? 0.939 7.685 12.850 1.00 87.81 500 GLN A C 1
ATOM 4043 O O . GLN A 1 500 ? 0.600 8.075 13.961 1.00 87.81 500 GLN A O 1
ATOM 4048 N N . ASN A 1 501 ? 1.855 8.346 12.131 1.00 86.56 501 ASN A N 1
ATOM 4049 C CA . ASN A 1 501 ? 2.539 9.539 12.651 1.00 86.56 501 ASN A CA 1
ATOM 4050 C C . ASN A 1 501 ? 1.552 10.649 13.042 1.00 86.56 501 ASN A C 1
ATOM 4052 O O . ASN A 1 501 ? 1.704 11.273 14.088 1.00 86.56 501 ASN A O 1
ATOM 4056 N N . LYS A 1 502 ? 0.523 10.865 12.215 1.00 88.19 502 LYS A N 1
ATOM 4057 C CA . LYS A 1 502 ? -0.529 11.853 12.469 1.00 88.19 502 LYS A CA 1
ATOM 4058 C C . LYS A 1 502 ? -1.388 11.432 13.660 1.00 88.19 502 LYS A C 1
ATOM 4060 O O . LYS A 1 502 ? -1.653 12.252 14.531 1.00 88.19 502 LYS A O 1
ATOM 4065 N N . ALA A 1 503 ? -1.787 10.162 13.714 1.00 88.06 503 ALA A N 1
ATOM 4066 C CA . ALA A 1 503 ? -2.572 9.614 14.816 1.00 88.06 503 ALA A CA 1
ATOM 4067 C C . ALA A 1 503 ? -1.824 9.709 16.155 1.00 88.06 503 ALA A C 1
ATOM 4069 O O . ALA A 1 503 ? -2.412 10.130 17.143 1.00 88.06 503 ALA A O 1
ATOM 4070 N N . ARG A 1 504 ? -0.520 9.406 16.175 1.00 85.62 504 ARG A N 1
ATOM 4071 C CA . ARG A 1 504 ? 0.327 9.470 17.373 1.00 85.62 504 ARG A CA 1
ATOM 4072 C C . ARG A 1 504 ? 0.457 10.890 17.917 1.00 85.62 504 ARG A C 1
ATOM 4074 O O . ARG A 1 504 ? 0.206 11.099 19.094 1.00 85.62 504 ARG A O 1
ATOM 4081 N N . LEU A 1 505 ? 0.773 11.865 17.059 1.00 88.19 505 LEU A N 1
ATOM 4082 C CA . LEU A 1 505 ? 0.861 13.277 17.464 1.00 88.19 505 LEU A CA 1
ATOM 4083 C C . LEU A 1 505 ? -0.472 13.800 18.013 1.00 88.19 505 LEU A C 1
ATOM 4085 O O . LEU A 1 505 ? -0.505 14.558 18.976 1.00 88.19 505 LEU A O 1
ATOM 4089 N N . ARG A 1 506 ? -1.587 13.376 17.410 1.00 90.06 506 ARG A N 1
ATOM 4090 C CA . ARG A 1 506 ? -2.928 13.736 17.879 1.00 90.06 506 ARG A CA 1
ATOM 4091 C C . ARG A 1 506 ? -3.272 13.089 19.207 1.00 90.06 506 ARG A C 1
ATOM 4093 O O . ARG A 1 506 ? -3.838 13.762 20.056 1.00 90.06 506 ARG A O 1
ATOM 4100 N N . LEU A 1 507 ? -2.942 11.814 19.382 1.00 87.38 507 LEU A N 1
ATOM 4101 C CA . LEU A 1 507 ? -3.145 11.117 20.645 1.00 87.38 507 LEU A CA 1
ATOM 4102 C C . LEU A 1 507 ? -2.330 11.781 21.759 1.00 87.38 507 LEU A C 1
ATOM 4104 O O . LEU A 1 507 ? -2.877 12.079 22.811 1.00 87.38 507 LEU A O 1
ATOM 4108 N N . GLU A 1 508 ? -1.058 12.088 21.505 1.00 86.50 508 GLU A N 1
ATOM 4109 C CA . GLU A 1 508 ? -0.193 12.793 22.455 1.00 86.50 508 GLU A CA 1
ATOM 4110 C C . GLU A 1 508 ? -0.778 14.157 22.849 1.00 86.50 508 GLU A C 1
ATOM 4112 O O . GLU A 1 508 ? -0.858 14.477 24.033 1.00 86.50 508 GLU A O 1
ATOM 4117 N N . TYR A 1 509 ? -1.280 14.920 21.876 1.00 88.19 509 TYR A N 1
ATOM 4118 C CA . TYR A 1 509 ? -1.967 16.185 22.128 1.00 88.19 509 TYR A CA 1
ATOM 4119 C C . TYR A 1 509 ? -3.250 16.017 22.961 1.00 88.19 509 TYR A C 1
ATOM 4121 O O . TYR A 1 509 ? -3.468 16.746 23.926 1.00 88.19 509 TYR A O 1
ATOM 4129 N N . LEU A 1 510 ? -4.098 15.039 22.631 1.00 87.25 510 LEU A N 1
ATOM 4130 C CA . LEU A 1 510 ? -5.325 14.762 23.388 1.00 87.25 510 LEU A CA 1
ATOM 4131 C C . LEU A 1 510 ? -5.021 14.300 24.821 1.00 87.25 510 LEU A C 1
ATOM 4133 O O . LEU A 1 510 ? -5.711 14.708 25.754 1.00 87.25 510 LEU A O 1
ATOM 4137 N N . ASN A 1 511 ? -3.949 13.530 25.008 1.00 85.25 511 ASN A N 1
ATOM 4138 C CA . ASN A 1 511 ? -3.475 13.109 26.323 1.00 85.25 511 ASN A CA 1
ATOM 4139 C C . ASN A 1 511 ? -2.982 14.300 27.154 1.00 85.25 511 ASN A C 1
ATOM 4141 O O . ASN A 1 511 ? -3.282 14.377 28.345 1.00 85.25 511 ASN A O 1
ATOM 4145 N N . GLN A 1 512 ? -2.291 15.266 26.537 1.00 85.19 512 GLN A N 1
ATOM 4146 C CA . GLN A 1 512 ? -1.901 16.517 27.204 1.00 85.19 512 GLN A CA 1
ATOM 4147 C C . GLN A 1 512 ? -3.122 17.330 27.656 1.00 85.19 512 GLN A C 1
ATOM 4149 O O . GLN A 1 512 ? -3.115 17.903 28.744 1.00 85.19 512 GLN A O 1
ATOM 4154 N N . LEU A 1 513 ? -4.196 17.325 26.862 1.00 83.00 513 LEU A N 1
ATOM 4155 C CA . LEU A 1 513 ? -5.481 17.928 27.222 1.00 83.00 513 LEU A CA 1
ATOM 4156 C C . LEU A 1 513 ? -6.301 17.088 28.217 1.00 83.00 513 LEU A C 1
ATOM 4158 O O . LEU A 1 513 ? -7.349 17.540 28.669 1.00 83.00 513 LEU A O 1
ATOM 4162 N N . LYS A 1 514 ? -5.833 15.886 28.582 1.00 83.44 514 LYS A N 1
ATOM 4163 C CA . LYS A 1 514 ? -6.549 14.912 29.422 1.00 83.44 514 LYS A CA 1
ATOM 4164 C C . LYS A 1 514 ? -7.932 14.535 28.870 1.00 83.44 514 LYS A C 1
ATOM 4166 O O . LYS A 1 514 ? -8.843 14.237 29.643 1.00 83.44 514 LYS A O 1
ATOM 4171 N N . VAL A 1 515 ? -8.089 14.533 27.543 1.00 83.00 515 VAL A N 1
ATOM 4172 C CA . VAL A 1 515 ? -9.300 14.022 26.882 1.00 83.00 515 VAL A CA 1
ATOM 4173 C C . VAL A 1 515 ? -9.370 12.520 27.116 1.00 83.00 515 VAL A C 1
ATOM 4175 O O . VAL A 1 515 ? -8.436 11.798 26.773 1.00 83.00 515 VAL A O 1
ATOM 4178 N N . ARG A 1 516 ? -10.468 12.031 27.692 1.00 79.38 516 ARG A N 1
ATOM 4179 C CA . ARG A 1 516 ? -10.616 10.599 27.986 1.00 79.38 516 ARG A CA 1
ATOM 4180 C C . ARG A 1 516 ? -11.211 9.840 26.809 1.00 79.38 516 ARG A C 1
ATOM 4182 O O . ARG A 1 516 ? -10.898 8.674 26.584 1.00 79.38 516 ARG A O 1
ATOM 4189 N N . CYS A 1 517 ? -12.100 10.490 26.068 1.00 80.69 517 CYS A N 1
ATOM 4190 C CA . CYS A 1 517 ? -12.869 9.890 24.991 1.00 80.69 517 CYS A CA 1
ATOM 4191 C C . CYS A 1 517 ? -12.157 10.028 23.642 1.00 80.69 517 CYS A C 1
ATOM 4193 O O . CYS A 1 517 ? -12.605 10.747 22.745 1.00 80.69 517 CYS A O 1
ATOM 4195 N N . VAL A 1 518 ? -11.049 9.307 23.469 1.00 82.69 518 VAL A N 1
ATOM 4196 C CA . VAL A 1 518 ? -10.355 9.257 22.179 1.00 82.69 518 VAL A CA 1
ATOM 4197 C C . VAL A 1 518 ? -11.064 8.276 21.241 1.00 82.69 518 VAL A C 1
ATOM 4199 O O . VAL A 1 518 ? -11.306 7.125 21.590 1.00 82.69 518 VAL A O 1
ATOM 4202 N N . SER A 1 519 ? -11.401 8.733 20.031 1.00 84.38 519 SER A N 1
ATOM 4203 C CA . SER A 1 519 ? -12.051 7.910 19.000 1.00 84.38 519 SER A CA 1
ATOM 4204 C C . SER A 1 519 ? -11.173 7.749 17.762 1.00 84.38 519 SER A C 1
ATOM 4206 O O . SER A 1 519 ? -10.430 8.666 17.387 1.00 84.38 519 SER A O 1
ATOM 4208 N N . LEU A 1 520 ? -11.316 6.621 17.055 1.00 84.69 520 LEU A N 1
ATOM 4209 C CA . LEU A 1 520 ? -10.592 6.370 15.799 1.00 84.69 520 LEU A CA 1
ATOM 4210 C C . LEU A 1 520 ? -10.839 7.474 14.773 1.00 84.69 520 LEU A C 1
ATOM 4212 O O . LEU A 1 520 ? -9.954 7.832 13.992 1.00 84.69 520 LEU A O 1
ATOM 4216 N N . HIS A 1 521 ? -12.064 8.002 14.749 1.00 84.19 521 HIS A N 1
ATOM 4217 C CA . HIS A 1 521 ? -12.451 9.045 13.813 1.00 84.19 521 HIS A CA 1
ATOM 4218 C C . HIS A 1 521 ? -11.632 10.321 14.018 1.00 84.19 521 HIS A C 1
ATOM 4220 O O . HIS A 1 521 ? -11.108 10.847 13.043 1.00 84.19 521 HIS A O 1
ATOM 4226 N N . ILE A 1 522 ? -11.474 10.779 15.262 1.00 86.88 522 ILE A N 1
ATOM 4227 C CA . ILE A 1 522 ? -10.718 11.999 15.575 1.00 86.88 522 ILE A CA 1
ATOM 4228 C C . ILE A 1 522 ? -9.224 11.818 15.284 1.00 86.88 522 ILE A C 1
ATOM 4230 O O . ILE A 1 522 ? -8.566 12.724 14.775 1.00 86.88 522 ILE A O 1
ATOM 4234 N N . LEU A 1 523 ? -8.684 10.623 15.514 1.00 87.25 523 LEU A N 1
ATOM 4235 C CA . LEU A 1 523 ? -7.279 10.350 15.220 1.00 87.25 523 LEU A CA 1
ATOM 4236 C C . LEU A 1 523 ? -6.990 10.279 13.715 1.00 87.25 523 LEU A C 1
ATOM 4238 O O . LEU A 1 523 ? -5.935 10.737 13.272 1.00 87.25 523 LEU A O 1
ATOM 4242 N N . SER A 1 524 ? -7.938 9.783 12.917 1.00 86.94 524 SER A N 1
ATOM 4243 C CA . SER A 1 524 ? -7.774 9.570 11.470 1.00 86.94 524 SER A CA 1
ATOM 4244 C C . SER A 1 524 ? -8.381 10.654 10.564 1.00 86.94 524 SER A C 1
ATOM 4246 O O . SER A 1 524 ? -8.203 10.579 9.351 1.00 86.94 524 SER A O 1
ATOM 4248 N N . CYS A 1 525 ? -9.076 11.669 11.095 1.00 85.88 525 CYS A N 1
ATOM 4249 C CA . CYS A 1 525 ? -9.763 12.688 10.282 1.00 85.88 525 CYS A CA 1
ATOM 4250 C C . CYS A 1 525 ? -8.823 13.724 9.624 1.00 85.88 525 CYS A C 1
ATOM 4252 O O . CYS A 1 525 ? -7.599 13.732 9.831 1.00 85.88 525 CYS A O 1
ATOM 4254 N N . SER A 1 526 ? -9.390 14.646 8.839 1.00 87.00 526 SER A N 1
ATOM 4255 C CA . SER A 1 526 ? -8.663 15.800 8.295 1.00 87.00 526 SER A CA 1
ATOM 4256 C C . SER A 1 526 ? -8.149 16.718 9.411 1.00 87.00 526 SER A C 1
ATOM 4258 O O . SER A 1 526 ? -8.534 16.597 10.579 1.00 87.00 526 SER A O 1
ATOM 4260 N N . SER A 1 527 ? -7.193 17.586 9.086 1.00 87.38 527 SER A N 1
ATOM 4261 C CA . SER A 1 527 ? -6.606 18.508 10.066 1.00 87.38 527 SER A CA 1
ATOM 4262 C C . SER A 1 527 ? -7.638 19.511 10.587 1.00 87.38 527 SER A C 1
ATOM 4264 O O . SER A 1 527 ? -7.694 19.730 11.795 1.00 87.38 527 SER A O 1
ATOM 4266 N N . ASP A 1 528 ? -8.537 19.988 9.725 1.00 87.31 528 ASP A N 1
ATOM 4267 C CA . ASP A 1 528 ? -9.598 20.928 10.101 1.00 87.31 528 ASP A CA 1
ATOM 4268 C C . ASP A 1 528 ? -10.633 20.321 11.040 1.00 87.31 528 ASP A C 1
ATOM 4270 O O . ASP A 1 528 ? -11.027 20.949 12.023 1.00 87.31 528 ASP A O 1
ATOM 4274 N N . THR A 1 529 ? -11.069 19.083 10.776 1.00 87.12 529 THR A N 1
ATOM 4275 C CA . THR A 1 529 ? -12.020 18.393 11.659 1.00 87.12 529 THR A CA 1
ATOM 4276 C C . THR A 1 529 ? -11.412 18.165 13.040 1.00 87.12 529 THR A C 1
ATOM 4278 O O . THR A 1 529 ? -12.090 18.362 14.045 1.00 87.12 529 THR A O 1
ATOM 4281 N N . PHE A 1 530 ? -10.128 17.803 13.100 1.00 89.81 530 PHE A N 1
ATOM 4282 C CA . PHE A 1 530 ? -9.417 17.658 14.367 1.00 89.81 530 PHE A CA 1
ATOM 4283 C C . PHE A 1 530 ? -9.286 18.994 15.109 1.00 89.81 530 PHE A C 1
ATOM 4285 O O . PHE A 1 530 ? -9.561 19.055 16.301 1.00 89.81 530 PHE A O 1
ATOM 4292 N N . ALA A 1 531 ? -8.925 20.073 14.409 1.00 85.56 531 ALA A N 1
ATOM 4293 C CA . ALA A 1 531 ? -8.802 21.401 15.005 1.00 85.56 531 ALA A CA 1
ATOM 4294 C C . ALA A 1 531 ? -10.150 21.952 15.498 1.00 85.56 531 ALA A C 1
ATOM 4296 O O . ALA A 1 531 ? -10.198 22.649 16.505 1.00 85.56 531 ALA A O 1
ATOM 4297 N N . ARG A 1 532 ? -11.259 21.649 14.811 1.00 86.12 532 ARG A N 1
ATOM 4298 C CA . ARG A 1 532 ? -12.613 21.946 15.308 1.00 86.12 532 ARG A CA 1
ATOM 4299 C C . ARG A 1 532 ? -12.894 21.190 16.604 1.00 86.12 532 ARG A C 1
ATOM 4301 O O . ARG A 1 532 ? -13.145 21.836 17.609 1.00 86.12 532 ARG A O 1
ATOM 4308 N N . PHE A 1 533 ? -12.702 19.872 16.612 1.00 85.75 533 PHE A N 1
ATOM 4309 C CA . PHE A 1 533 ? -12.894 19.051 17.811 1.00 85.75 533 PHE A CA 1
ATOM 4310 C C . PHE A 1 533 ? -12.066 19.544 19.011 1.00 85.75 533 PHE A C 1
ATOM 4312 O O . PHE A 1 533 ? -12.595 19.710 20.105 1.00 85.75 533 PHE A O 1
ATOM 4319 N N . ALA A 1 534 ? -10.781 19.840 18.798 1.00 85.56 534 ALA A N 1
ATOM 4320 C CA . ALA A 1 534 ? -9.900 20.356 19.844 1.00 85.56 534 ALA A CA 1
ATOM 4321 C C . ALA A 1 534 ? -10.344 21.728 20.389 1.00 85.56 534 ALA A C 1
ATOM 4323 O O . ALA A 1 534 ? -10.129 22.014 21.563 1.00 85.56 534 ALA A O 1
ATOM 4324 N N . ARG A 1 535 ? -10.962 22.575 19.550 1.00 83.44 535 ARG A N 1
ATOM 4325 C CA . ARG A 1 535 ? -11.497 23.885 19.960 1.00 83.44 535 ARG A CA 1
ATOM 4326 C C . ARG A 1 535 ? -12.821 23.781 20.703 1.00 83.44 535 ARG A C 1
ATOM 4328 O O . ARG A 1 535 ? -13.052 24.578 21.607 1.00 83.44 535 ARG A O 1
ATOM 4335 N N . ASP A 1 536 ? -13.670 22.834 20.316 1.00 82.56 536 ASP A N 1
ATOM 4336 C CA . ASP A 1 536 ? -14.980 22.638 20.939 1.00 82.56 536 ASP A CA 1
ATOM 4337 C C . ASP A 1 536 ? -14.828 22.195 22.403 1.00 82.56 536 ASP A C 1
ATOM 4339 O O . ASP A 1 536 ? -15.654 22.534 23.248 1.00 82.56 536 ASP A O 1
ATOM 4343 N N . GLY A 1 537 ? -13.735 21.490 22.724 1.00 74.44 537 GLY A N 1
ATOM 4344 C CA . GLY A 1 537 ? -13.387 21.112 24.094 1.00 74.44 537 GLY A CA 1
ATOM 4345 C C . GLY A 1 537 ? -14.321 20.071 24.712 1.00 74.44 537 GLY A C 1
ATOM 4346 O O . GLY A 1 537 ? -14.284 19.834 25.919 1.00 74.44 537 GLY A O 1
ATOM 4347 N N . GLU A 1 538 ? -15.175 19.454 23.897 1.00 74.81 538 GLU A N 1
ATOM 4348 C CA . GLU A 1 538 ? -16.130 18.450 24.340 1.00 74.81 538 GLU A CA 1
ATOM 4349 C C . GLU A 1 538 ? -15.450 17.080 24.450 1.00 74.81 538 GLU A C 1
ATOM 4351 O O . GLU A 1 538 ? -15.049 16.481 23.451 1.00 74.81 538 GLU A O 1
ATOM 4356 N N . ASP A 1 539 ? -15.376 16.536 25.667 1.00 78.56 539 ASP A N 1
ATOM 4357 C CA . ASP A 1 539 ? -14.946 15.153 25.916 1.00 78.56 539 ASP A CA 1
ATOM 4358 C C . ASP A 1 539 ? -16.086 14.175 25.576 1.00 78.56 539 ASP A C 1
ATOM 4360 O O . ASP A 1 539 ? -16.692 13.550 26.451 1.00 78.56 539 ASP A O 1
ATOM 4364 N N . ARG A 1 540 ? -16.473 14.126 24.295 1.00 80.75 540 ARG A N 1
ATOM 4365 C CA . ARG A 1 540 ? -17.521 13.231 23.793 1.00 80.75 540 ARG A CA 1
ATOM 4366 C C . ARG A 1 540 ? -17.135 12.591 22.475 1.00 80.75 540 ARG A C 1
ATOM 4368 O O . ARG A 1 540 ? -16.617 13.235 21.564 1.00 80.75 540 ARG A O 1
ATOM 4375 N N . THR A 1 541 ? -17.461 11.314 22.340 1.00 83.44 541 THR A N 1
ATOM 4376 C CA . THR A 1 541 ? -17.422 10.632 21.048 1.00 83.44 541 THR A CA 1
ATOM 4377 C C . THR A 1 541 ? -18.776 10.741 20.342 1.00 83.44 541 THR A C 1
ATOM 4379 O O . THR A 1 541 ? -19.766 11.207 20.896 1.00 83.44 541 THR A O 1
ATOM 4382 N N . ARG A 1 542 ? -18.852 10.247 19.101 1.00 84.00 542 ARG A N 1
ATOM 4383 C CA . ARG A 1 542 ? -20.140 9.972 18.436 1.00 84.00 542 ARG A CA 1
ATOM 4384 C C . ARG A 1 542 ? -20.727 8.603 18.818 1.00 84.00 542 ARG A C 1
ATOM 4386 O O . ARG A 1 542 ? -21.643 8.139 18.144 1.00 84.00 542 ARG A O 1
ATOM 4393 N N . GLY A 1 543 ? -20.119 7.895 19.773 1.00 86.81 543 GLY A N 1
ATOM 4394 C CA . GLY A 1 543 ? -20.523 6.561 20.225 1.00 86.81 543 GLY A CA 1
ATOM 4395 C C . GLY A 1 543 ? -20.300 5.417 19.226 1.00 86.81 543 GLY A C 1
ATOM 4396 O O . GLY A 1 543 ? -20.464 4.251 19.569 1.00 86.81 543 GLY A O 1
ATOM 4397 N N . ARG A 1 544 ? -19.878 5.718 17.989 1.00 88.69 544 ARG A N 1
ATOM 4398 C CA . ARG A 1 544 ? -19.673 4.721 16.925 1.00 88.69 544 ARG A CA 1
ATOM 4399 C C . ARG A 1 544 ? -18.690 3.623 17.321 1.00 88.69 544 ARG A C 1
ATOM 4401 O O . ARG A 1 544 ? -18.931 2.468 16.999 1.00 88.69 544 ARG A O 1
ATOM 4408 N N . ASP A 1 545 ? -17.604 3.985 17.992 1.00 89.00 545 ASP A N 1
ATOM 4409 C CA . ASP A 1 545 ? -16.570 3.022 18.367 1.00 89.00 545 ASP A CA 1
ATOM 4410 C C . ASP A 1 545 ? -17.091 2.037 19.429 1.00 89.00 545 ASP A C 1
ATOM 4412 O O . ASP A 1 545 ? -16.878 0.836 19.286 1.00 89.00 545 ASP A O 1
ATOM 4416 N N . ILE A 1 546 ? -17.873 2.519 20.408 1.00 91.38 546 ILE A N 1
ATOM 4417 C CA . ILE A 1 546 ? -18.562 1.681 21.407 1.00 91.38 546 ILE A CA 1
ATOM 4418 C C . ILE A 1 546 ? -19.530 0.716 20.720 1.00 91.38 546 ILE A C 1
ATOM 4420 O O . ILE A 1 546 ? -19.488 -0.481 20.980 1.00 91.38 546 ILE A O 1
ATOM 4424 N N . VAL A 1 547 ? -20.372 1.221 19.812 1.00 93.38 547 VAL A N 1
ATOM 4425 C CA . VAL A 1 547 ? -21.352 0.395 19.088 1.00 93.38 547 VAL A CA 1
ATOM 4426 C C . VAL A 1 547 ? -20.661 -0.700 18.278 1.00 93.38 547 VAL A C 1
ATOM 4428 O O . VAL A 1 547 ? -21.085 -1.847 18.331 1.00 93.38 547 VAL A O 1
ATOM 4431 N N . VAL A 1 548 ? -19.589 -0.369 17.551 1.00 91.00 548 VAL A N 1
ATOM 4432 C CA . VAL A 1 548 ? -18.839 -1.350 16.747 1.00 91.00 548 VAL A CA 1
ATOM 4433 C C . VAL A 1 548 ? -18.196 -2.417 17.633 1.00 91.00 548 VAL A C 1
ATOM 4435 O O . VAL A 1 548 ? -18.249 -3.598 17.297 1.00 91.00 548 VAL A O 1
ATOM 4438 N N . TYR A 1 549 ? -17.620 -2.020 18.769 1.00 91.88 549 TYR A N 1
ATOM 4439 C CA . TYR A 1 549 ? -17.054 -2.962 19.729 1.00 91.88 549 TYR A CA 1
ATOM 4440 C C . TYR A 1 549 ? -18.124 -3.894 20.313 1.00 91.88 549 TYR A C 1
ATOM 4442 O O . TYR A 1 549 ? -17.963 -5.111 20.254 1.00 91.88 549 TYR A O 1
ATOM 4450 N N . LEU A 1 550 ? -19.241 -3.345 20.801 1.00 93.56 550 LEU A N 1
ATOM 4451 C CA . LEU A 1 550 ? -20.340 -4.132 21.370 1.00 93.56 550 LEU A CA 1
ATOM 4452 C C . LEU A 1 550 ? -20.981 -5.064 20.336 1.00 93.56 550 LEU A C 1
ATOM 4454 O O . LEU A 1 550 ? -21.252 -6.216 20.661 1.00 93.56 550 LEU A O 1
ATOM 4458 N N . ALA A 1 551 ? -21.151 -4.609 19.090 1.00 93.06 551 ALA A N 1
ATOM 4459 C CA . ALA A 1 551 ? -21.652 -5.433 17.987 1.00 93.06 551 ALA A CA 1
ATOM 4460 C C . ALA A 1 551 ? -20.774 -6.662 17.773 1.00 93.06 551 ALA A C 1
ATOM 4462 O O . ALA A 1 551 ? -21.280 -7.770 17.612 1.00 93.06 551 ALA A O 1
ATOM 4463 N N . HIS A 1 552 ? -19.455 -6.473 17.845 1.00 90.56 552 HIS A N 1
ATOM 4464 C CA . HIS A 1 552 ? -18.500 -7.559 17.719 1.00 90.56 552 HIS A CA 1
ATOM 4465 C C . HIS A 1 552 ? -18.550 -8.535 18.902 1.00 90.56 552 HIS A C 1
ATOM 4467 O O . HIS A 1 552 ? -18.613 -9.743 18.689 1.00 90.56 552 HIS A O 1
ATOM 4473 N N . VAL A 1 553 ? -18.520 -8.045 20.147 1.00 92.19 553 VAL A N 1
ATOM 4474 C CA . VAL A 1 553 ? -18.418 -8.941 21.315 1.00 92.19 553 VAL A CA 1
ATOM 4475 C C . VAL A 1 553 ? -19.737 -9.635 21.669 1.00 92.19 553 VAL A C 1
ATOM 4477 O O . VAL A 1 553 ? -19.705 -10.779 22.140 1.00 92.19 553 VAL A O 1
ATOM 4480 N N . LEU A 1 554 ? -20.881 -8.990 21.411 1.00 92.56 554 LEU A N 1
ATOM 4481 C CA . LEU A 1 554 ? -22.223 -9.527 21.675 1.00 92.56 554 LEU A CA 1
ATOM 4482 C C . LEU A 1 554 ? -22.828 -10.279 20.482 1.00 92.56 554 LEU A C 1
ATOM 4484 O O . LEU A 1 554 ? -23.834 -10.957 20.677 1.00 92.56 554 LEU A O 1
ATOM 4488 N N . ASP A 1 555 ? -22.225 -10.179 19.293 1.00 92.25 555 ASP A N 1
ATOM 4489 C CA . ASP A 1 555 ? -22.747 -10.738 18.036 1.00 92.25 555 ASP A CA 1
ATOM 4490 C C . ASP A 1 555 ? -24.178 -10.244 17.740 1.00 92.25 555 ASP A C 1
ATOM 4492 O O . ASP A 1 555 ? -25.137 -11.006 17.598 1.00 92.25 555 ASP A O 1
ATOM 4496 N N . LYS A 1 556 ? -24.338 -8.915 17.752 1.00 93.62 556 LYS A N 1
ATOM 4497 C CA . LYS A 1 556 ? -25.619 -8.212 17.571 1.00 93.62 556 LYS A CA 1
ATOM 4498 C C . LYS A 1 556 ? -25.504 -7.127 16.513 1.00 93.62 556 LYS A C 1
ATOM 4500 O O . LYS A 1 556 ? -24.417 -6.608 16.259 1.00 93.62 556 LYS A O 1
ATOM 4505 N N . ASP A 1 557 ? -26.641 -6.760 15.929 1.00 93.69 557 ASP A N 1
ATOM 4506 C CA . ASP A 1 557 ? -26.686 -5.690 14.941 1.00 93.69 557 ASP A CA 1
ATOM 4507 C C . ASP A 1 557 ? -26.319 -4.327 15.553 1.00 93.69 557 ASP A C 1
ATOM 4509 O O . ASP A 1 557 ? -26.705 -3.972 16.671 1.00 93.69 557 ASP A O 1
ATOM 4513 N N . ALA A 1 558 ? -25.548 -3.543 14.801 1.00 92.62 558 ALA A N 1
ATOM 4514 C CA . ALA A 1 558 ? -25.041 -2.257 15.259 1.00 92.62 558 ALA A CA 1
ATOM 4515 C C . ALA A 1 558 ? -26.146 -1.193 15.405 1.00 92.62 558 ALA A C 1
ATOM 4517 O O . ALA A 1 558 ? -26.019 -0.301 16.249 1.00 92.62 558 ALA A O 1
ATOM 4518 N N . ALA A 1 559 ? -27.209 -1.245 14.595 1.00 93.75 559 ALA A N 1
ATOM 4519 C CA . ALA A 1 559 ? -28.320 -0.302 14.690 1.00 93.75 559 ALA A CA 1
ATOM 4520 C C . ALA A 1 559 ? -29.143 -0.560 15.957 1.00 93.75 559 ALA A C 1
ATOM 4522 O O . ALA A 1 559 ? -29.435 0.386 16.693 1.00 93.75 559 ALA A O 1
ATOM 4523 N N . ASP A 1 560 ? -29.414 -1.828 16.268 1.00 94.25 560 ASP A N 1
ATOM 4524 C CA . ASP A 1 560 ? -30.112 -2.225 17.495 1.00 94.25 560 ASP A CA 1
ATOM 4525 C C . ASP A 1 560 ? -29.353 -1.775 18.745 1.00 94.25 560 ASP A C 1
ATOM 4527 O O . ASP A 1 560 ? -29.911 -1.108 19.620 1.00 94.25 560 ASP A O 1
ATOM 4531 N N . LEU A 1 561 ? -28.047 -2.045 18.796 1.00 94.38 561 LEU A N 1
ATOM 4532 C CA . LEU A 1 561 ? -27.189 -1.622 19.904 1.00 94.38 561 LEU A CA 1
ATOM 4533 C C . LEU A 1 561 ? -27.162 -0.106 20.075 1.00 94.38 561 LEU A C 1
ATOM 4535 O O . LEU A 1 561 ? -27.201 0.400 21.196 1.00 94.38 561 LEU A O 1
ATOM 4539 N N . ARG A 1 562 ? -27.125 0.639 18.967 1.00 94.94 562 ARG A N 1
ATOM 4540 C CA . ARG A 1 562 ? -27.180 2.099 19.015 1.00 94.94 562 ARG A CA 1
ATOM 4541 C C . ARG A 1 562 ? -28.500 2.589 19.602 1.00 94.94 562 ARG A C 1
ATOM 4543 O O . ARG A 1 562 ? -28.480 3.506 20.420 1.00 94.94 562 ARG A O 1
ATOM 4550 N N . ASN A 1 563 ? -29.619 1.982 19.211 1.00 94.25 563 ASN A N 1
ATOM 4551 C CA . ASN A 1 563 ? -30.939 2.337 19.726 1.00 94.25 563 ASN A CA 1
ATOM 4552 C C . ASN A 1 563 ? -31.037 2.073 21.232 1.00 94.25 563 ASN A C 1
ATOM 4554 O O . ASN A 1 563 ? -31.534 2.929 21.963 1.00 94.25 563 ASN A O 1
ATOM 4558 N N . VAL A 1 564 ? -30.511 0.939 21.706 1.00 94.06 564 VAL A N 1
ATOM 4559 C CA . VAL A 1 564 ? -30.449 0.624 23.140 1.00 94.06 564 VAL A CA 1
ATOM 4560 C C . VAL A 1 564 ? -29.591 1.655 23.871 1.00 94.06 564 VAL A C 1
ATOM 4562 O O . VAL A 1 564 ? -30.115 2.365 24.721 1.00 94.06 564 VAL A O 1
ATOM 4565 N N . MET A 1 565 ? -28.323 1.820 23.482 1.00 94.00 565 MET A N 1
ATOM 4566 C CA . MET A 1 565 ? -27.374 2.705 24.173 1.00 94.00 565 MET A CA 1
ATOM 4567 C C . MET A 1 565 ? -27.811 4.172 24.194 1.00 94.00 565 MET A C 1
ATOM 4569 O O . MET A 1 565 ? -27.547 4.880 25.163 1.00 94.00 565 MET A O 1
ATOM 4573 N N . SER A 1 566 ? -28.510 4.626 23.147 1.00 93.62 566 SER A N 1
ATOM 4574 C CA . SER A 1 566 ? -28.986 6.010 23.039 1.00 93.62 566 SER A CA 1
ATOM 4575 C C . SER A 1 566 ? -29.996 6.421 24.113 1.00 93.62 566 SER A C 1
ATOM 4577 O O . SER A 1 566 ? -30.211 7.616 24.304 1.00 93.62 566 SER A O 1
ATOM 4579 N N . ARG A 1 567 ? -30.583 5.459 24.838 1.00 92.88 567 ARG A N 1
ATOM 4580 C CA . ARG A 1 567 ? -31.502 5.724 25.954 1.00 92.88 567 ARG A CA 1
ATOM 4581 C C . ARG A 1 567 ? -30.797 6.324 27.169 1.00 92.88 567 ARG A C 1
ATOM 4583 O O . ARG A 1 567 ? -31.448 6.991 27.964 1.00 92.88 567 ARG A O 1
ATOM 4590 N N . HIS A 1 568 ? -29.492 6.107 27.317 1.00 93.00 568 HIS A N 1
ATOM 4591 C CA . HIS A 1 568 ? -28.725 6.685 28.413 1.00 93.00 568 HIS A CA 1
ATOM 4592 C C . HIS A 1 568 ? -28.120 8.034 27.997 1.00 93.00 568 HIS A C 1
ATOM 4594 O O . HIS A 1 568 ? -27.369 8.071 27.026 1.00 93.00 568 HIS A O 1
ATOM 4600 N N . PRO A 1 569 ? -28.336 9.141 28.728 1.00 90.38 569 PRO A N 1
ATOM 4601 C CA . PRO A 1 569 ? -27.946 10.484 28.278 1.00 90.38 569 PRO A CA 1
ATOM 4602 C C . PRO A 1 569 ? -26.431 10.647 28.074 1.00 90.38 569 PRO A C 1
ATOM 4604 O O . PRO A 1 569 ? -25.988 11.329 27.153 1.00 90.38 569 PRO A O 1
ATOM 4607 N N . ASN A 1 570 ? -25.626 9.967 28.895 1.00 90.19 570 ASN A N 1
ATOM 4608 C CA . ASN A 1 570 ? -24.171 10.145 28.923 1.00 90.19 570 ASN A CA 1
ATOM 4609 C C . ASN A 1 570 ? -23.373 9.084 28.138 1.00 90.19 570 ASN A C 1
ATOM 4611 O O . ASN A 1 570 ? -22.149 9.061 28.228 1.00 90.19 570 ASN A O 1
ATOM 4615 N N . TRP A 1 571 ? -24.012 8.204 27.356 1.00 91.62 571 TRP A N 1
ATOM 4616 C CA . TRP A 1 571 ? -23.328 7.050 26.737 1.00 91.62 571 TRP A CA 1
ATOM 4617 C C . TRP A 1 571 ? -22.162 7.421 25.797 1.00 91.62 571 TRP A C 1
ATOM 4619 O O . TRP A 1 571 ? -21.182 6.687 25.694 1.00 91.62 571 TRP A O 1
ATOM 4629 N N . CYS A 1 572 ? -22.232 8.586 25.144 1.00 90.75 572 CYS A N 1
ATOM 4630 C CA . CYS A 1 572 ? -21.176 9.111 24.268 1.00 90.75 572 CYS A CA 1
ATOM 4631 C C . CYS A 1 572 ? -19.963 9.692 25.015 1.00 90.75 572 CYS A C 1
ATOM 4633 O O . CYS A 1 572 ? -18.938 9.956 24.381 1.00 90.75 572 CYS A O 1
ATOM 4635 N N . HIS A 1 573 ? -20.082 9.916 26.324 1.00 88.94 573 HIS A N 1
ATOM 4636 C CA . HIS A 1 573 ? -19.060 10.531 27.173 1.00 88.94 573 HIS A CA 1
ATOM 4637 C C . HIS A 1 573 ? -18.241 9.506 27.970 1.00 88.94 573 HIS A C 1
ATOM 4639 O O . HIS A 1 573 ? -17.411 9.881 28.800 1.00 88.94 573 HIS A O 1
ATOM 4645 N N . ILE A 1 574 ? -18.477 8.213 27.737 1.00 89.38 574 ILE A N 1
ATOM 4646 C CA . ILE A 1 574 ? -17.758 7.133 28.406 1.00 89.38 574 ILE A CA 1
ATOM 4647 C C . ILE A 1 574 ? -16.654 6.602 27.481 1.00 89.38 574 ILE A C 1
ATOM 4649 O O . ILE A 1 574 ? -16.939 6.239 26.336 1.00 89.38 574 ILE A O 1
ATOM 4653 N N . PRO A 1 575 ? -15.389 6.531 27.939 1.00 88.50 575 PRO A N 1
ATOM 4654 C CA . PRO A 1 575 ? -14.304 5.957 27.151 1.00 88.50 575 PRO A CA 1
ATOM 4655 C C . PRO A 1 575 ? -14.552 4.482 26.834 1.00 88.50 575 PRO A C 1
ATOM 4657 O O . PRO A 1 575 ? -14.911 3.698 27.713 1.00 88.50 575 PRO A O 1
ATOM 4660 N N . ILE A 1 576 ? -14.274 4.073 25.595 1.00 90.06 576 ILE A N 1
ATOM 4661 C CA . ILE A 1 576 ? -14.496 2.692 25.144 1.00 90.06 576 ILE A CA 1
ATOM 4662 C C . ILE A 1 576 ? -13.706 1.656 25.960 1.00 90.06 576 ILE A C 1
ATOM 4664 O O . ILE A 1 576 ? -14.197 0.557 26.204 1.00 90.06 576 ILE A O 1
ATOM 4668 N N . VAL A 1 577 ? -12.516 2.025 26.443 1.00 89.44 577 VAL A N 1
ATOM 4669 C CA . VAL A 1 577 ? -11.690 1.169 27.308 1.00 89.44 577 VAL A CA 1
ATOM 4670 C C . VAL A 1 577 ? -12.444 0.789 28.583 1.00 89.44 577 VAL A C 1
ATOM 4672 O O . VAL A 1 577 ? -12.421 -0.370 28.983 1.00 89.44 577 VAL A O 1
ATOM 4675 N N . ARG A 1 578 ? -13.201 1.723 29.176 1.00 89.81 578 ARG A N 1
ATOM 4676 C CA . ARG A 1 578 ? -14.018 1.450 30.369 1.00 89.81 578 ARG A CA 1
ATOM 4677 C C . ARG A 1 578 ? -15.173 0.506 30.067 1.00 89.81 578 ARG A C 1
ATOM 4679 O O . ARG A 1 578 ? -15.425 -0.399 30.855 1.00 89.81 578 ARG A O 1
ATOM 4686 N N . VAL A 1 579 ? -15.815 0.673 28.911 1.00 93.38 579 VAL A N 1
ATOM 4687 C CA . VAL A 1 579 ? -16.880 -0.232 28.453 1.00 93.38 579 VAL A CA 1
ATOM 4688 C C . VAL A 1 579 ? -16.342 -1.658 28.294 1.00 93.38 579 VAL A C 1
ATOM 4690 O O . VAL A 1 579 ? -16.966 -2.595 28.785 1.00 93.38 579 VAL A O 1
ATOM 4693 N N . LYS A 1 580 ? -15.162 -1.828 27.676 1.00 92.94 580 LYS A N 1
ATOM 4694 C CA . LYS A 1 580 ? -14.485 -3.133 27.564 1.00 92.94 580 LYS A CA 1
ATOM 4695 C C . LYS A 1 580 ? -14.176 -3.730 28.935 1.00 92.94 580 LYS A C 1
ATOM 4697 O O . LYS A 1 580 ? -14.549 -4.869 29.191 1.00 92.94 580 LYS A O 1
ATOM 4702 N N . GLN A 1 581 ? -13.523 -2.969 29.812 1.00 93.25 581 GLN A N 1
ATOM 4703 C CA . GLN A 1 581 ? -13.144 -3.447 31.145 1.00 93.25 581 GLN A CA 1
ATOM 4704 C C . GLN A 1 581 ? -14.374 -3.871 31.961 1.00 93.25 581 GLN A C 1
ATOM 4706 O O . GLN A 1 581 ? -14.342 -4.893 32.640 1.00 93.25 581 GLN A O 1
ATOM 4711 N N . CYS A 1 582 ? -15.475 -3.117 31.870 1.00 94.94 582 CYS A N 1
ATOM 4712 C CA . CYS A 1 582 ? -16.728 -3.462 32.537 1.00 94.94 582 CYS A CA 1
ATOM 4713 C C . CYS A 1 582 ? -17.360 -4.730 31.944 1.00 94.94 582 CYS A C 1
ATOM 4715 O O . CYS A 1 582 ? -17.775 -5.622 32.680 1.00 94.94 582 CYS A O 1
ATOM 4717 N N . TYR A 1 583 ? -17.363 -4.860 30.617 1.00 95.75 583 TYR A N 1
ATOM 4718 C CA . TYR A 1 583 ? -17.834 -6.064 29.937 1.00 95.75 583 TYR A CA 1
ATOM 4719 C C . TYR A 1 583 ? -17.042 -7.315 30.355 1.00 95.75 583 TYR A C 1
ATOM 4721 O O . TYR A 1 583 ? -17.634 -8.333 30.710 1.00 95.75 583 TYR A O 1
ATOM 4729 N N . GLU A 1 584 ? -15.710 -7.229 30.378 1.00 94.81 584 GLU A N 1
ATOM 4730 C CA . GLU A 1 584 ? -14.827 -8.316 30.823 1.00 94.81 584 GLU A CA 1
ATOM 4731 C C . GLU A 1 584 ? -15.026 -8.642 32.310 1.00 94.81 584 GLU A C 1
ATOM 4733 O O . GLU A 1 584 ? -15.080 -9.814 32.678 1.00 94.81 584 GLU A O 1
ATOM 4738 N N . PHE A 1 585 ? -15.209 -7.627 33.160 1.00 96.81 585 PHE A N 1
ATOM 4739 C CA . PHE A 1 585 ? -15.529 -7.814 34.575 1.00 96.81 585 PHE A CA 1
ATOM 4740 C C . PHE A 1 585 ? -16.830 -8.606 34.774 1.00 96.81 585 PHE A C 1
ATOM 4742 O O . PHE A 1 585 ? -16.853 -9.545 35.568 1.00 96.81 585 PHE A O 1
ATOM 4749 N N . LEU A 1 586 ? -17.899 -8.278 34.041 1.00 96.06 586 LEU A N 1
ATOM 4750 C CA . LEU A 1 586 ? -19.169 -9.003 34.142 1.00 96.06 586 LEU A CA 1
ATOM 4751 C C . LEU A 1 586 ? -19.042 -10.449 33.638 1.00 96.06 586 LEU A C 1
ATOM 4753 O O . LEU A 1 586 ? -19.543 -11.365 34.285 1.00 96.06 586 LEU A O 1
ATOM 4757 N N . LEU A 1 587 ? -18.322 -10.687 32.539 1.00 95.25 587 LEU A N 1
ATOM 4758 C CA . LEU A 1 587 ? -18.060 -12.054 32.074 1.00 95.25 587 LEU A CA 1
ATOM 4759 C C . LEU A 1 587 ? -17.281 -12.881 33.108 1.00 95.25 587 LEU A C 1
ATOM 4761 O O . LEU A 1 587 ? -17.602 -14.049 33.326 1.00 95.25 587 LEU A O 1
ATOM 4765 N N . ASN A 1 588 ? -16.292 -12.276 33.772 1.00 95.62 588 ASN A N 1
ATOM 4766 C CA . ASN A 1 588 ? -15.502 -12.936 34.814 1.00 95.62 588 ASN A CA 1
ATOM 4767 C C . ASN A 1 588 ? -16.322 -13.253 36.077 1.00 95.62 588 ASN A C 1
ATOM 4769 O O . ASN A 1 588 ? -15.980 -14.185 36.796 1.00 95.62 588 ASN A O 1
ATOM 4773 N N . ASN A 1 589 ? -17.419 -12.528 36.315 1.00 92.94 589 ASN A N 1
ATOM 4774 C CA . ASN A 1 589 ? -18.406 -12.820 37.362 1.00 92.94 589 ASN A CA 1
ATOM 4775 C C . ASN A 1 589 ? -19.536 -13.745 36.862 1.00 92.94 589 ASN A C 1
ATOM 4777 O O . ASN A 1 589 ? -20.649 -13.736 37.383 1.00 92.94 589 ASN A O 1
ATOM 4781 N N . GLU A 1 590 ? -19.254 -14.548 35.832 1.00 92.75 590 GLU A N 1
ATOM 4782 C CA . GLU A 1 590 ? -20.137 -15.575 35.274 1.00 92.75 590 GLU A CA 1
ATOM 4783 C C . GLU A 1 590 ? -21.471 -15.070 34.693 1.00 92.75 590 GLU A C 1
ATOM 4785 O O . GLU A 1 590 ? -22.425 -15.850 34.563 1.00 92.75 590 GLU A O 1
ATOM 4790 N N . PHE A 1 591 ? -21.582 -13.792 34.332 1.00 95.44 591 PHE A N 1
ATOM 4791 C CA . PHE A 1 591 ? -22.751 -13.298 33.606 1.00 95.44 591 PHE A CA 1
ATOM 4792 C C . PHE A 1 591 ? -22.674 -13.708 32.133 1.00 95.44 591 PHE A C 1
ATOM 4794 O O . PHE A 1 591 ? -21.619 -13.627 31.502 1.00 95.44 591 PHE A O 1
ATOM 4801 N N . SER A 1 592 ? -23.791 -14.160 31.557 1.00 95.25 592 SER A N 1
ATOM 4802 C CA . SER A 1 592 ? -23.817 -14.525 30.140 1.00 95.25 592 SER A CA 1
ATOM 4803 C C . SER A 1 592 ? -23.888 -13.280 29.249 1.00 95.25 592 SER A C 1
ATOM 4805 O O . SER A 1 592 ? -24.361 -12.218 29.659 1.00 95.25 592 SER A O 1
ATOM 4807 N N . LYS A 1 593 ? -23.491 -13.410 27.975 1.00 95.56 593 LYS A N 1
ATOM 4808 C CA . LYS A 1 593 ? -23.641 -12.324 26.987 1.00 95.56 593 LYS A CA 1
ATOM 4809 C C . LYS A 1 593 ? -25.092 -11.845 26.852 1.00 95.56 593 LYS A C 1
ATOM 4811 O O . LYS A 1 593 ? -25.316 -10.667 26.591 1.00 95.56 593 LYS A O 1
ATOM 4816 N N . ALA A 1 594 ? -26.062 -12.746 27.028 1.00 94.88 594 ALA A N 1
ATOM 4817 C CA . ALA A 1 594 ? -27.483 -12.417 26.979 1.00 94.88 594 ALA A CA 1
ATOM 4818 C C . ALA A 1 594 ? -27.908 -11.569 28.189 1.00 94.88 594 ALA A C 1
ATOM 4820 O O . ALA A 1 594 ? -28.570 -10.550 28.005 1.00 94.88 594 ALA A O 1
ATOM 4821 N N . ASP A 1 595 ? -27.452 -11.925 29.396 1.00 94.88 595 ASP A N 1
ATOM 4822 C CA . ASP A 1 595 ? -27.732 -11.151 30.616 1.00 94.88 595 ASP A CA 1
ATOM 4823 C C . ASP A 1 595 ? -27.174 -9.723 30.516 1.00 94.88 595 ASP A C 1
ATOM 4825 O O . ASP A 1 595 ? -27.836 -8.756 30.905 1.00 94.88 595 ASP A O 1
ATOM 4829 N N . ILE A 1 596 ? -25.962 -9.594 29.961 1.00 95.75 596 ILE A N 1
ATOM 4830 C CA . ILE A 1 596 ? -25.291 -8.307 29.745 1.00 95.75 596 ILE A CA 1
ATOM 4831 C C . ILE A 1 596 ? -26.015 -7.488 28.671 1.00 95.75 596 ILE A C 1
ATOM 4833 O O . ILE A 1 596 ? -26.193 -6.285 28.845 1.00 95.75 596 ILE A O 1
ATOM 4837 N N . TYR A 1 597 ? -26.450 -8.115 27.574 1.00 95.19 597 TYR A N 1
ATOM 4838 C CA . TYR A 1 597 ? -27.194 -7.431 26.513 1.00 95.19 597 TYR A CA 1
ATOM 4839 C C . TYR A 1 597 ? -28.496 -6.813 27.040 1.00 95.19 597 TYR A C 1
ATOM 4841 O O . TYR A 1 597 ? -28.787 -5.653 26.751 1.00 95.19 597 TYR A O 1
ATOM 4849 N N . ASP A 1 598 ? -29.235 -7.551 27.870 1.00 94.19 598 ASP A N 1
ATOM 4850 C CA . ASP A 1 598 ? -30.485 -7.073 28.470 1.00 94.19 598 ASP A CA 1
ATOM 4851 C C . ASP A 1 598 ? -30.272 -5.901 29.447 1.00 94.19 598 ASP A C 1
ATOM 4853 O O . ASP A 1 598 ? -31.179 -5.093 29.649 1.00 94.19 598 ASP A O 1
ATOM 4857 N N . ASN A 1 599 ? -29.068 -5.772 30.017 1.00 94.88 599 ASN A N 1
ATOM 4858 C CA . ASN A 1 599 ? -28.697 -4.744 30.995 1.00 94.88 599 ASN A CA 1
ATOM 4859 C C . ASN A 1 599 ? -27.532 -3.857 30.518 1.00 94.88 599 ASN A C 1
ATOM 4861 O O . ASN A 1 599 ? -26.718 -3.389 31.312 1.00 94.88 599 ASN A O 1
ATOM 4865 N N . MET A 1 600 ? -27.455 -3.597 29.211 1.00 94.00 600 MET A N 1
ATOM 4866 C CA . MET A 1 600 ? -26.287 -2.993 28.551 1.00 94.00 600 MET A CA 1
ATOM 4867 C C . MET A 1 600 ? -25.819 -1.658 29.132 1.00 94.00 600 MET A C 1
ATOM 4869 O O . MET A 1 600 ? -24.626 -1.361 29.126 1.00 94.00 600 MET A O 1
ATOM 4873 N N . HIS A 1 601 ? -26.747 -0.846 29.642 1.00 94.94 601 HIS A N 1
ATOM 4874 C CA . HIS A 1 601 ? -26.429 0.453 30.232 1.00 94.94 601 HIS A CA 1
ATOM 4875 C C . HIS A 1 601 ? -25.485 0.337 31.428 1.00 94.94 601 HIS A C 1
ATOM 4877 O O . HIS A 1 601 ? -24.708 1.257 31.661 1.00 94.94 601 HIS A O 1
ATOM 4883 N N . LEU A 1 602 ? -25.481 -0.803 32.129 1.00 95.19 602 LEU A N 1
ATOM 4884 C CA . LEU A 1 602 ? -24.569 -1.066 33.240 1.00 95.19 602 LEU A CA 1
ATOM 4885 C C . LEU A 1 602 ? -23.092 -0.964 32.816 1.00 95.19 602 LEU A C 1
ATOM 4887 O O . LEU A 1 602 ? -22.253 -0.552 33.610 1.00 95.19 602 LEU A O 1
ATOM 4891 N N . LEU A 1 603 ? -22.778 -1.230 31.541 1.00 95.69 603 LEU A N 1
ATOM 4892 C CA . LEU A 1 603 ? -21.422 -1.114 30.990 1.00 95.69 603 LEU A CA 1
ATOM 4893 C C . LEU A 1 603 ? -20.859 0.317 31.014 1.00 95.69 603 LEU A C 1
ATOM 4895 O O . LEU A 1 603 ? -19.658 0.510 30.831 1.00 95.69 603 LEU A O 1
ATOM 4899 N N . LEU A 1 604 ? -21.717 1.322 31.213 1.00 94.31 604 LEU A N 1
ATOM 4900 C CA . LEU A 1 604 ? -21.338 2.733 31.284 1.00 94.31 604 LEU A CA 1
ATOM 4901 C C . LEU A 1 604 ? -20.877 3.163 32.684 1.00 94.31 604 LEU A C 1
ATOM 4903 O O . LEU A 1 604 ? -20.333 4.258 32.830 1.00 94.31 604 LEU A O 1
ATOM 4907 N N . TYR A 1 605 ? -21.095 2.328 33.703 1.00 93.69 605 TYR A N 1
ATOM 4908 C CA . TYR A 1 605 ? -20.876 2.682 35.102 1.00 93.69 605 TYR A CA 1
ATOM 4909 C C . TYR A 1 605 ? -19.507 2.222 35.622 1.00 93.69 605 TYR A C 1
ATOM 4911 O O . TYR A 1 605 ? -18.924 1.267 35.100 1.00 93.69 605 TYR A O 1
ATOM 4919 N N . PRO A 1 606 ? -18.971 2.875 36.672 1.00 92.56 606 PRO A N 1
ATOM 4920 C CA . PRO A 1 606 ? -17.707 2.475 37.277 1.00 92.56 606 PRO A CA 1
ATOM 4921 C C . PRO A 1 606 ? -17.765 1.068 37.887 1.00 92.56 606 PRO A C 1
ATOM 4923 O O . PRO A 1 606 ? -18.624 0.779 38.719 1.00 92.56 606 PRO A O 1
ATOM 4926 N N . ILE A 1 607 ? -16.785 0.225 37.540 1.00 94.12 607 ILE A N 1
ATOM 4927 C CA . ILE A 1 607 ? -16.692 -1.179 37.985 1.00 94.12 607 ILE A CA 1
ATOM 4928 C C . ILE A 1 607 ? -16.760 -1.307 39.509 1.00 94.12 607 ILE A C 1
ATOM 4930 O O . ILE A 1 607 ? -17.449 -2.185 40.009 1.00 94.12 607 ILE A O 1
ATOM 4934 N N . LYS A 1 608 ? -16.109 -0.404 40.255 1.00 92.56 608 LYS A N 1
ATOM 4935 C CA . LYS A 1 608 ? -16.118 -0.438 41.725 1.00 92.56 608 LYS A CA 1
ATOM 4936 C C . LYS A 1 608 ? -17.529 -0.354 42.300 1.00 92.56 608 LYS A C 1
ATOM 4938 O O . LYS A 1 608 ? -17.861 -1.097 43.210 1.00 92.56 608 LYS A O 1
ATOM 4943 N N . ARG A 1 609 ? -18.375 0.514 41.738 1.00 91.81 609 ARG A N 1
ATOM 4944 C CA . ARG A 1 609 ? -19.764 0.670 42.190 1.00 91.81 609 ARG A CA 1
ATOM 4945 C C . ARG A 1 609 ? -20.619 -0.527 41.811 1.00 91.81 609 ARG A C 1
ATOM 4947 O O . ARG A 1 609 ? -21.460 -0.943 42.598 1.00 91.81 609 ARG A O 1
ATOM 4954 N N . ILE A 1 610 ? -20.387 -1.082 40.625 1.00 94.50 610 ILE A N 1
ATOM 4955 C CA . ILE A 1 610 ? -21.047 -2.314 40.192 1.00 94.50 610 ILE A CA 1
ATOM 4956 C C . ILE A 1 610 ? -20.709 -3.439 41.175 1.00 94.50 610 ILE A C 1
ATOM 4958 O O . ILE A 1 610 ? -21.622 -4.069 41.693 1.00 94.50 610 ILE A O 1
ATOM 4962 N N . ASP A 1 611 ? -19.428 -3.630 41.493 1.00 94.56 611 ASP A N 1
ATOM 4963 C CA . ASP A 1 611 ? -18.962 -4.647 42.439 1.00 94.56 611 ASP A CA 1
ATOM 4964 C C . ASP A 1 611 ? -19.534 -4.431 43.849 1.00 94.56 611 ASP A C 1
ATOM 4966 O O . ASP A 1 611 ? -20.158 -5.331 44.399 1.00 94.56 611 ASP A O 1
ATOM 4970 N N . GLU A 1 612 ? -19.452 -3.212 44.396 1.00 93.62 612 GLU A N 1
ATOM 4971 C CA . GLU A 1 612 ? -20.060 -2.859 45.690 1.00 93.62 612 GLU A CA 1
ATOM 4972 C C . GLU A 1 612 ? -21.544 -3.255 45.758 1.00 93.62 612 GLU A C 1
ATOM 4974 O O . GLU A 1 612 ? -21.991 -3.853 46.738 1.00 93.62 612 GLU A O 1
ATOM 4979 N N . LYS A 1 613 ? -22.323 -2.939 44.716 1.00 93.75 613 LYS A N 1
ATOM 4980 C CA . LYS A 1 613 ? -23.754 -3.267 44.671 1.00 93.75 613 LYS A CA 1
ATOM 4981 C C . LYS A 1 613 ? -24.016 -4.752 44.427 1.00 93.75 613 LYS A C 1
ATOM 4983 O O . LYS A 1 613 ? -24.987 -5.270 44.970 1.00 93.75 613 LYS A O 1
ATOM 4988 N N . LEU A 1 614 ? -23.171 -5.443 43.664 1.00 93.56 614 LEU A N 1
ATOM 4989 C CA . LEU A 1 614 ? -23.248 -6.896 43.513 1.00 93.56 614 LEU A CA 1
ATOM 4990 C C . LEU A 1 614 ? -22.993 -7.598 44.853 1.00 93.56 614 LEU A C 1
ATOM 4992 O O . LEU A 1 614 ? -23.800 -8.431 45.254 1.00 93.56 614 LEU A O 1
ATOM 4996 N N . GLN A 1 615 ? -21.954 -7.205 45.596 1.00 91.88 615 GLN A N 1
ATOM 4997 C CA . GLN A 1 615 ? -21.663 -7.757 46.926 1.00 91.88 615 GLN A CA 1
ATOM 4998 C C . GLN A 1 615 ? -22.808 -7.515 47.917 1.00 91.88 615 GLN A C 1
ATOM 5000 O O . GLN A 1 615 ? -23.168 -8.413 48.677 1.00 91.88 615 GLN A O 1
ATOM 5005 N N . LEU A 1 616 ? -23.438 -6.335 47.878 1.00 90.44 616 LEU A N 1
ATOM 5006 C CA . LEU A 1 616 ? -24.630 -6.060 48.686 1.00 90.44 616 LEU A CA 1
ATOM 5007 C C . LEU A 1 616 ? -25.798 -6.983 48.325 1.00 90.44 616 LEU A C 1
ATOM 5009 O O . LEU A 1 616 ? -26.455 -7.503 49.218 1.00 90.44 616 LEU A O 1
ATOM 5013 N N . LEU A 1 617 ? -26.041 -7.235 47.037 1.00 88.75 617 LEU A N 1
ATOM 5014 C CA . LEU A 1 617 ? -27.093 -8.155 46.591 1.00 88.75 617 LEU A CA 1
ATOM 5015 C C . LEU A 1 617 ? -26.793 -9.628 46.918 1.00 88.75 617 LEU A C 1
ATOM 5017 O O . LEU A 1 617 ? -27.713 -10.442 46.920 1.00 88.75 617 LEU A O 1
ATOM 5021 N N . HIS A 1 618 ? -25.542 -9.970 47.228 1.00 85.88 618 HIS A N 1
ATOM 5022 C CA . HIS A 1 618 ? -25.171 -11.282 47.759 1.00 85.88 618 HIS A CA 1
ATOM 5023 C C . HIS A 1 618 ? -25.383 -11.410 49.278 1.00 85.88 618 HIS A C 1
ATOM 5025 O O . HIS A 1 618 ? -25.405 -12.533 49.784 1.00 85.88 618 HIS A O 1
ATOM 5031 N N . SER A 1 619 ? -25.567 -10.304 50.011 1.00 87.50 619 SER A N 1
ATOM 5032 C CA . SER A 1 619 ? -25.858 -10.338 51.450 1.00 87.50 619 SER A CA 1
ATOM 5033 C C . SER A 1 619 ? -27.325 -10.728 51.701 1.00 87.50 619 SER A C 1
ATOM 5035 O O . SER A 1 619 ? -28.241 -10.035 51.241 1.00 87.50 619 SER A O 1
ATOM 5037 N N . PRO A 1 620 ? -27.585 -11.805 52.467 1.00 82.00 620 PRO A N 1
ATOM 5038 C CA . PRO A 1 620 ? -28.946 -12.227 52.786 1.00 82.00 620 PRO A CA 1
ATOM 5039 C C . PRO A 1 620 ? -29.688 -11.193 53.644 1.00 82.00 620 PRO A C 1
ATOM 5041 O O . PRO A 1 620 ? -30.898 -11.030 53.491 1.00 82.00 620 PRO A O 1
ATOM 5044 N N . GLU A 1 621 ? -28.978 -10.450 54.501 1.00 84.50 621 GLU A N 1
ATOM 5045 C CA . GLU A 1 621 ? -29.559 -9.376 55.312 1.00 84.50 621 GLU A CA 1
ATOM 5046 C C . GLU A 1 621 ? -30.120 -8.257 54.431 1.00 84.50 621 GLU A C 1
ATOM 5048 O O . GLU A 1 621 ? -31.203 -7.731 54.690 1.00 84.50 621 GLU A O 1
ATOM 5053 N N . PHE A 1 622 ? -29.401 -7.907 53.364 1.00 85.12 622 PHE A N 1
ATOM 5054 C CA . PHE A 1 622 ? -29.820 -6.860 52.442 1.00 85.12 622 PHE A CA 1
ATOM 5055 C C . PHE A 1 622 ? -30.992 -7.304 51.556 1.00 85.12 622 PHE A C 1
ATOM 5057 O O . PHE A 1 622 ? -31.939 -6.543 51.355 1.00 85.12 622 PHE A O 1
ATOM 5064 N N . LEU A 1 623 ? -30.998 -8.558 51.092 1.00 83.44 623 LEU A N 1
ATOM 5065 C CA . LEU A 1 623 ? -32.146 -9.119 50.367 1.00 83.44 623 LEU A CA 1
ATOM 5066 C C . LEU A 1 623 ? -33.419 -9.120 51.224 1.00 83.44 623 LEU A C 1
ATOM 5068 O O . LEU A 1 623 ? -34.496 -8.779 50.732 1.00 83.44 623 LEU A O 1
ATOM 5072 N N . GLN A 1 624 ? -33.287 -9.412 52.522 1.00 81.56 624 GLN A N 1
ATOM 5073 C CA . GLN A 1 624 ? -34.400 -9.341 53.465 1.00 81.56 624 GLN A CA 1
ATOM 5074 C C . GLN A 1 624 ? -34.909 -7.902 53.654 1.00 81.56 624 GLN A C 1
ATOM 5076 O O . GLN A 1 624 ? -36.120 -7.691 53.725 1.00 81.56 624 GLN A O 1
ATOM 5081 N N . GLN A 1 625 ? -34.017 -6.904 53.680 1.00 83.56 625 GLN A N 1
ATOM 5082 C CA . GLN A 1 625 ? -34.401 -5.483 53.714 1.00 83.56 625 GLN A CA 1
ATOM 5083 C C . GLN A 1 625 ? -35.173 -5.058 52.460 1.00 83.56 625 GLN A C 1
ATOM 5085 O O . GLN A 1 625 ? -36.115 -4.272 52.555 1.00 83.56 625 GLN A O 1
ATOM 5090 N N . LEU A 1 626 ? -34.813 -5.610 51.300 1.00 81.25 626 LEU A N 1
ATOM 5091 C CA . LEU A 1 626 ? -35.523 -5.406 50.036 1.00 81.25 626 LEU A CA 1
ATOM 5092 C C . LEU A 1 626 ? -36.828 -6.215 49.926 1.00 81.25 626 LEU A C 1
ATOM 5094 O O . LEU A 1 626 ? -37.511 -6.113 48.910 1.00 81.25 626 LEU A O 1
ATOM 5098 N N . GLN A 1 627 ? -37.189 -6.990 50.958 1.00 82.50 627 GLN A N 1
ATOM 5099 C CA . GLN A 1 627 ? -38.365 -7.868 50.984 1.00 82.50 627 GLN A CA 1
ATOM 5100 C C . GLN A 1 627 ? -38.366 -8.914 49.855 1.00 82.50 627 GLN A C 1
ATOM 5102 O O . GLN A 1 627 ? -39.424 -9.338 49.391 1.00 82.50 627 GLN A O 1
ATOM 5107 N N . LEU A 1 628 ? -37.180 -9.335 49.408 1.00 79.31 628 LEU A N 1
ATOM 5108 C CA . LEU A 1 628 ? -37.016 -10.398 48.420 1.00 79.31 628 LEU A CA 1
ATOM 5109 C C . LEU A 1 628 ? -36.855 -11.744 49.135 1.00 79.31 628 LEU A C 1
ATOM 5111 O O . LEU A 1 628 ? -36.173 -11.834 50.160 1.00 79.31 628 LEU A O 1
ATOM 5115 N N . ASP A 1 629 ? -37.490 -12.793 48.607 1.00 71.44 629 ASP A N 1
ATOM 5116 C CA . ASP A 1 629 ? -37.367 -14.134 49.181 1.00 71.44 629 ASP A CA 1
ATOM 5117 C C . ASP A 1 629 ? -35.958 -14.678 48.919 1.00 71.44 629 ASP A C 1
ATOM 5119 O O . ASP A 1 629 ? -35.601 -15.014 47.794 1.00 71.44 629 ASP A O 1
ATOM 5123 N N . TYR A 1 630 ? -35.147 -14.769 49.972 1.00 67.88 630 TYR A N 1
ATOM 5124 C CA . TYR A 1 630 ? -33.783 -15.294 49.900 1.00 67.88 630 TYR A CA 1
ATOM 5125 C C . TYR A 1 630 ? -33.736 -16.795 49.559 1.00 67.88 630 TYR A C 1
ATOM 5127 O O . TYR A 1 630 ? -32.656 -17.324 49.293 1.00 67.88 630 TYR A O 1
ATOM 5135 N N . LYS A 1 631 ? -34.880 -17.499 49.605 1.00 67.00 631 LYS A N 1
ATOM 5136 C CA . LYS A 1 631 ? -34.982 -18.927 49.276 1.00 67.00 631 LYS A CA 1
ATOM 5137 C C . LYS A 1 631 ? -35.054 -19.192 47.774 1.00 67.00 631 LYS A C 1
ATOM 5139 O O . LYS A 1 631 ? -34.648 -20.278 47.364 1.00 67.00 631 LYS A O 1
ATOM 5144 N N . ASP A 1 632 ? -35.505 -18.218 46.983 1.00 70.81 632 ASP A N 1
ATOM 5145 C CA . ASP A 1 632 ? -35.500 -18.288 45.522 1.00 70.81 632 ASP A CA 1
ATOM 5146 C C . ASP A 1 632 ? -34.366 -17.411 44.963 1.00 70.81 632 ASP A C 1
ATOM 5148 O O . ASP A 1 632 ? -34.426 -16.181 45.039 1.00 70.81 632 ASP A O 1
ATOM 5152 N N . PRO A 1 633 ? -33.302 -18.006 44.394 1.00 70.62 633 PRO A N 1
ATOM 5153 C CA . PRO A 1 633 ? -32.182 -17.233 43.883 1.00 70.62 633 PRO A CA 1
ATOM 5154 C C . PRO A 1 633 ? -32.628 -16.363 42.703 1.00 70.62 633 PRO A C 1
ATOM 5156 O O . PRO A 1 633 ? -33.176 -16.849 41.710 1.00 70.62 633 PRO A O 1
ATOM 5159 N N . LEU A 1 634 ? -32.355 -15.059 42.797 1.00 82.12 634 LEU A N 1
ATOM 5160 C CA . LEU A 1 634 ? -32.573 -14.116 41.703 1.00 82.12 634 LEU A CA 1
ATOM 5161 C C . LEU A 1 634 ? -31.849 -14.596 40.440 1.00 82.12 634 LEU A C 1
ATOM 5163 O O . LEU A 1 634 ? -30.684 -14.997 40.479 1.00 82.12 634 LEU A O 1
ATOM 5167 N N . SER A 1 635 ? -32.523 -14.501 39.292 1.00 88.88 635 SER A N 1
ATOM 5168 C CA . SER A 1 635 ? -31.865 -14.754 38.010 1.00 88.88 635 SER A CA 1
ATOM 5169 C C . SER A 1 635 ? -30.704 -13.774 37.801 1.00 88.88 635 SER A C 1
ATOM 5171 O O . SER A 1 635 ? -30.787 -12.610 38.201 1.00 88.88 635 SER A O 1
ATOM 5173 N N . LYS A 1 636 ? -29.637 -14.215 37.122 1.00 90.00 636 LYS A N 1
ATOM 5174 C CA . LYS A 1 636 ? -28.465 -13.374 36.812 1.00 90.00 636 LYS A CA 1
ATOM 5175 C C . LYS A 1 636 ? -28.864 -12.061 36.120 1.00 90.00 636 LYS A C 1
ATOM 5177 O O . LYS A 1 636 ? -28.386 -10.994 36.496 1.00 90.00 636 LYS A O 1
ATOM 5182 N N . LYS A 1 637 ? -29.829 -12.120 35.198 1.00 92.62 637 LYS A N 1
ATOM 5183 C CA . LYS A 1 637 ? -30.464 -10.948 34.579 1.00 92.62 637 LYS A CA 1
ATOM 5184 C C . LYS A 1 637 ? -31.071 -9.973 35.593 1.00 92.62 637 LYS A C 1
ATOM 5186 O O . LYS A 1 637 ? -30.855 -8.768 35.472 1.00 92.62 637 LYS A O 1
ATOM 5191 N N . ASN A 1 638 ? -31.836 -10.474 36.564 1.00 91.12 638 ASN A N 1
ATOM 5192 C CA . ASN A 1 638 ? -32.485 -9.635 37.574 1.00 91.12 638 ASN A CA 1
ATOM 5193 C C . ASN A 1 638 ? -31.469 -9.029 38.541 1.00 91.12 638 ASN A C 1
ATOM 5195 O O . ASN A 1 638 ? -31.649 -7.888 38.953 1.00 91.12 638 ASN A O 1
ATOM 5199 N N . ILE A 1 639 ? -30.395 -9.756 38.863 1.00 93.19 639 ILE A N 1
ATOM 5200 C CA . ILE A 1 639 ? -29.290 -9.229 39.672 1.00 93.19 639 ILE A CA 1
ATOM 5201 C C . ILE A 1 639 ? -28.697 -7.996 38.984 1.00 93.19 639 ILE A C 1
ATOM 5203 O O . ILE A 1 639 ? -28.670 -6.935 39.595 1.00 93.19 639 ILE A O 1
ATOM 5207 N N . LEU A 1 640 ? -28.324 -8.088 37.701 1.00 95.25 640 LEU A N 1
ATOM 5208 C CA . LEU A 1 640 ? -27.773 -6.943 36.960 1.00 95.25 640 LEU A CA 1
ATOM 5209 C C . LEU A 1 640 ? -28.752 -5.761 36.870 1.00 95.25 640 LEU A C 1
ATOM 5211 O O . LEU A 1 640 ? -28.340 -4.608 37.010 1.00 95.25 640 LEU A O 1
ATOM 5215 N N . ALA A 1 641 ? -30.043 -6.037 36.670 1.00 94.38 641 ALA A N 1
ATOM 5216 C CA . ALA A 1 641 ? -31.076 -5.003 36.637 1.00 94.38 641 ALA A CA 1
ATOM 5217 C C . ALA A 1 641 ? -31.205 -4.283 37.991 1.00 94.38 641 ALA A C 1
ATOM 5219 O O . ALA A 1 641 ? -31.266 -3.053 38.039 1.00 94.38 641 ALA A O 1
ATOM 5220 N N . LEU A 1 642 ? -31.197 -5.039 39.095 1.00 93.19 642 LEU A N 1
ATOM 5221 C CA . LEU A 1 642 ? -31.226 -4.496 40.453 1.00 93.19 642 LEU A CA 1
ATOM 5222 C C . LEU A 1 642 ? -29.947 -3.724 40.778 1.00 93.19 642 LEU A C 1
ATOM 5224 O O . LEU A 1 642 ? -30.027 -2.660 41.382 1.00 93.19 642 LEU A O 1
ATOM 5228 N N . THR A 1 643 ? -28.781 -4.197 40.337 1.00 94.75 643 THR A N 1
ATOM 5229 C CA . THR A 1 643 ? -27.515 -3.468 40.468 1.00 94.75 643 THR A CA 1
ATOM 5230 C C . THR A 1 643 ? -27.615 -2.091 39.819 1.00 94.75 643 THR A C 1
ATOM 5232 O O . THR A 1 643 ? -27.318 -1.089 40.468 1.00 94.75 643 THR A O 1
ATOM 5235 N N . LEU A 1 644 ? -28.086 -2.022 38.568 1.00 94.12 644 LEU A N 1
ATOM 5236 C CA . LEU A 1 644 ? -28.274 -0.754 37.863 1.00 94.12 644 LEU A CA 1
ATOM 5237 C C . LEU A 1 644 ? -29.281 0.151 38.585 1.00 94.12 644 LEU A C 1
ATOM 5239 O O . LEU A 1 644 ? -29.021 1.339 38.762 1.00 94.12 644 LEU A O 1
ATOM 5243 N N . TYR A 1 645 ? -30.401 -0.417 39.039 1.00 94.62 645 TYR A N 1
ATOM 5244 C CA . TYR A 1 645 ? -31.421 0.308 39.795 1.00 94.62 645 TYR A CA 1
ATOM 5245 C C . TYR A 1 645 ? -30.862 0.908 41.089 1.00 94.62 645 TYR A C 1
ATOM 5247 O O . TYR A 1 645 ? -31.085 2.084 41.361 1.00 94.62 645 TYR A O 1
ATOM 5255 N N . LEU A 1 646 ? -30.113 0.130 41.875 1.00 93.00 646 LEU A N 1
ATOM 5256 C CA . LEU A 1 646 ? -29.524 0.590 43.132 1.00 93.00 646 LEU A CA 1
ATOM 5257 C C . LEU A 1 646 ? -28.536 1.731 42.898 1.00 93.00 646 LEU A C 1
ATOM 5259 O O . LEU A 1 646 ? -28.561 2.703 43.648 1.00 93.00 646 LEU A O 1
ATOM 5263 N N . ILE A 1 647 ? -27.713 1.645 41.850 1.00 93.50 647 ILE A N 1
ATOM 5264 C CA . ILE A 1 647 ? -26.812 2.739 41.474 1.00 93.50 647 ILE A CA 1
ATOM 5265 C C . ILE A 1 647 ? -27.627 3.983 41.113 1.00 93.50 647 ILE A C 1
ATOM 5267 O O . ILE A 1 647 ? -27.436 5.030 41.718 1.00 93.50 647 ILE A O 1
ATOM 5271 N N . GLU A 1 648 ? -28.567 3.884 40.172 1.00 92.94 648 GLU A N 1
ATOM 5272 C CA . GLU A 1 648 ? -29.328 5.051 39.705 1.00 92.94 648 GLU A CA 1
ATOM 5273 C C . GLU A 1 648 ? -30.268 5.643 40.762 1.00 92.94 648 GLU A C 1
ATOM 5275 O O . GLU A 1 648 ? -30.534 6.846 40.733 1.00 92.94 648 GLU A O 1
ATOM 5280 N N . SER A 1 649 ? -30.720 4.849 41.735 1.00 92.75 649 SER A N 1
ATOM 5281 C CA . SER A 1 649 ? -31.542 5.335 42.846 1.00 92.75 649 SER A CA 1
ATOM 5282 C C . SER A 1 649 ? -30.811 6.371 43.710 1.00 92.75 649 SER A C 1
ATOM 5284 O O . SER A 1 649 ? -31.433 7.334 44.157 1.00 92.75 649 SER A O 1
ATOM 5286 N N . GLU A 1 650 ? -29.485 6.246 43.861 1.00 91.31 650 GLU A N 1
ATOM 5287 C CA . GLU A 1 650 ? -28.640 7.228 44.562 1.00 91.31 650 GLU A CA 1
ATOM 5288 C C . GLU A 1 650 ? -28.508 8.549 43.787 1.00 91.31 650 GLU A C 1
ATOM 5290 O O . GLU A 1 650 ? -28.184 9.582 44.371 1.00 91.31 650 GLU A O 1
ATOM 5295 N N . TYR A 1 651 ? -28.781 8.527 42.479 1.00 89.44 651 TYR A N 1
ATOM 5296 C CA . TYR A 1 651 ? -28.630 9.658 41.558 1.00 89.44 651 TYR A CA 1
ATOM 5297 C C . TYR A 1 651 ? -29.959 10.095 40.931 1.00 89.44 651 TYR A C 1
ATOM 5299 O O . TYR A 1 651 ? -29.967 10.793 39.913 1.00 89.44 651 TYR A O 1
ATOM 5307 N N . HIS A 1 652 ? -31.087 9.698 41.525 1.00 91.00 652 HIS A N 1
ATOM 5308 C CA . HIS A 1 652 ? -32.435 10.043 41.067 1.00 91.00 652 HIS A CA 1
ATOM 5309 C C . HIS A 1 652 ? -32.697 9.730 39.582 1.00 91.00 652 HIS A C 1
ATOM 5311 O O . HIS A 1 652 ? -33.415 10.472 38.914 1.00 91.00 652 HIS A O 1
ATOM 5317 N N . PHE A 1 653 ? -32.122 8.642 39.059 1.00 89.25 653 PHE A N 1
ATOM 5318 C CA . PHE A 1 653 ? -32.314 8.189 37.674 1.00 89.25 653 PHE A CA 1
ATOM 5319 C C . PHE A 1 653 ? -31.905 9.215 36.601 1.00 89.25 653 PHE A C 1
ATOM 5321 O O . PHE A 1 653 ? -32.445 9.236 35.494 1.00 89.25 653 PHE A O 1
ATOM 5328 N N . THR A 1 654 ? -30.962 10.100 36.927 1.00 88.56 654 THR A N 1
ATOM 5329 C CA . THR A 1 654 ? -30.461 11.136 36.009 1.00 88.56 654 THR A CA 1
ATOM 5330 C C . THR A 1 654 ? -29.434 10.604 35.004 1.00 88.56 654 THR A C 1
ATOM 5332 O O . THR A 1 654 ? -29.091 11.307 34.051 1.00 88.56 654 THR A O 1
ATOM 5335 N N . GLY A 1 655 ? -28.911 9.388 35.203 1.00 87.06 655 GLY A N 1
ATOM 5336 C CA . GLY A 1 655 ? -27.757 8.871 34.467 1.00 87.06 655 GLY A CA 1
ATOM 5337 C C . GLY A 1 655 ? -26.428 9.500 34.897 1.00 87.06 655 GLY A C 1
ATOM 5338 O O . GLY A 1 655 ? -25.408 9.292 34.232 1.00 87.06 655 GLY A O 1
ATOM 5339 N N . ASP A 1 656 ? -26.412 10.295 35.976 1.00 88.31 656 ASP A N 1
ATOM 5340 C CA . ASP A 1 656 ? -25.194 10.893 36.536 1.00 88.31 656 ASP A CA 1
ATOM 5341 C C . ASP A 1 656 ? -24.378 9.900 37.377 1.00 88.31 656 ASP A C 1
ATOM 5343 O O . ASP A 1 656 ? -23.223 10.187 37.705 1.00 88.31 656 ASP A O 1
ATOM 5347 N N . GLY A 1 657 ? -24.919 8.711 37.673 1.00 85.50 657 GLY A N 1
ATOM 5348 C CA . GLY A 1 657 ? -24.195 7.662 38.398 1.00 85.50 657 GLY A CA 1
ATOM 5349 C C . GLY A 1 657 ? -22.915 7.203 37.688 1.00 85.50 657 GLY A C 1
ATOM 5350 O O . GLY A 1 657 ? -21.987 6.709 38.329 1.00 85.50 657 GLY A O 1
ATOM 5351 N N . VAL A 1 658 ? -22.791 7.459 36.380 1.00 87.69 658 VAL A N 1
ATOM 5352 C CA . VAL A 1 658 ? -21.553 7.231 35.614 1.00 87.69 658 VAL A CA 1
ATOM 5353 C C . VAL A 1 658 ? -20.379 8.115 36.076 1.00 87.69 658 VAL A C 1
ATOM 5355 O O . VAL A 1 658 ? -19.218 7.787 35.830 1.00 87.69 658 VAL A O 1
ATOM 5358 N N . TRP A 1 659 ? -20.657 9.223 36.775 1.00 85.44 659 TRP A N 1
ATOM 5359 C CA . TRP A 1 659 ? -19.671 10.203 37.248 1.00 85.44 659 TRP A CA 1
ATOM 5360 C C . TRP A 1 659 ? -19.284 10.044 38.723 1.00 85.44 659 TRP A C 1
ATOM 5362 O O . TRP A 1 659 ? -18.532 10.868 39.247 1.00 85.44 659 TRP A O 1
ATOM 5372 N N . ALA A 1 660 ? -19.751 8.986 39.392 1.00 73.56 660 ALA A N 1
ATOM 5373 C CA . ALA A 1 660 ? -19.617 8.785 40.837 1.00 73.56 660 ALA A CA 1
ATOM 5374 C C . ALA A 1 660 ? -18.175 8.883 41.390 1.00 73.56 660 ALA A C 1
ATOM 5376 O O . ALA A 1 660 ? -17.994 9.188 42.566 1.00 73.56 660 ALA A O 1
ATOM 5377 N N . GLU A 1 661 ? -17.146 8.652 40.565 1.00 66.94 661 GLU A N 1
ATOM 5378 C CA . GLU A 1 661 ? -15.729 8.691 40.967 1.00 66.94 661 GLU A CA 1
ATOM 5379 C C . GLU A 1 661 ? -15.043 10.069 40.789 1.00 66.94 661 GLU A C 1
ATOM 5381 O O . GLU A 1 661 ? -13.867 10.208 41.116 1.00 66.94 661 GLU A O 1
ATOM 5386 N N . GLN A 1 662 ? -15.718 11.098 40.251 1.00 56.94 662 GLN A N 1
ATOM 5387 C CA . GLN A 1 662 ? -15.047 12.291 39.683 1.00 56.94 662 GLN A CA 1
ATOM 5388 C C . GLN A 1 662 ? -15.125 13.578 40.520 1.00 56.94 662 GLN A C 1
ATOM 5390 O O . GLN A 1 662 ? -14.777 14.661 40.040 1.00 56.94 662 GLN A O 1
ATOM 5395 N N . VAL A 1 663 ? -15.523 13.490 41.788 1.00 38.53 663 VAL A N 1
ATOM 5396 C CA . VAL A 1 663 ? -15.526 14.645 42.697 1.00 38.53 663 VAL A CA 1
ATOM 5397 C C . VAL A 1 663 ? -14.084 14.948 43.140 1.00 38.53 663 VAL A C 1
ATOM 5399 O O . VAL A 1 663 ? -13.649 14.457 44.174 1.00 38.53 663 VAL A O 1
ATOM 5402 N N . GLY A 1 664 ? -13.312 15.733 42.367 1.00 39.22 664 GLY A N 1
ATOM 5403 C CA . GLY A 1 664 ? -12.067 16.311 42.910 1.00 39.22 664 GLY A CA 1
ATOM 5404 C C . GLY A 1 664 ? -10.899 16.723 42.004 1.00 39.22 664 GLY A C 1
ATOM 5405 O O . GLY A 1 664 ? -9.866 17.082 42.559 1.00 39.22 664 GLY A O 1
ATOM 5406 N N . GLN A 1 665 ? -10.971 16.717 40.668 1.00 34.03 665 GLN A N 1
ATOM 5407 C CA . GLN A 1 665 ? -9.833 17.184 39.844 1.00 34.03 665 GLN A CA 1
ATOM 5408 C C . GLN A 1 665 ? -10.172 18.440 39.034 1.00 34.03 665 GLN A C 1
ATOM 5410 O O . GLN A 1 665 ? -10.736 18.364 37.946 1.00 34.03 665 GLN A O 1
ATOM 5415 N N . GLN A 1 666 ? -9.799 19.611 39.563 1.00 32.78 666 GLN A N 1
ATOM 5416 C CA . GLN A 1 666 ? -9.683 20.832 38.763 1.00 32.78 666 GLN A CA 1
ATOM 5417 C C . GLN A 1 666 ? -8.389 20.780 37.941 1.00 32.78 666 GLN A C 1
ATOM 5419 O O . GLN A 1 666 ? -7.334 20.405 38.449 1.00 32.78 666 GLN A O 1
ATOM 5424 N N . VAL A 1 667 ? -8.470 21.138 36.660 1.00 39.09 667 VAL A N 1
ATOM 5425 C CA . VAL A 1 667 ? -7.311 21.254 35.767 1.00 39.09 667 VAL A CA 1
ATOM 5426 C C . VAL A 1 667 ? -6.894 22.725 35.725 1.00 39.09 667 VAL A C 1
ATOM 5428 O O . VAL A 1 667 ? -7.717 23.586 35.415 1.00 39.09 667 VAL A O 1
ATOM 5431 N N . GLU A 1 668 ? -5.639 23.015 36.074 1.00 36.88 668 GLU A N 1
ATOM 5432 C CA . GLU A 1 668 ? -5.064 24.363 36.013 1.00 36.88 668 GLU A CA 1
ATOM 5433 C C . GLU A 1 668 ? -4.926 24.865 34.562 1.00 36.88 668 GLU A C 1
ATOM 5435 O O . GLU A 1 668 ? -4.692 24.096 33.630 1.00 36.88 668 GLU A O 1
ATOM 5440 N N . ASN A 1 669 ? -5.094 26.177 34.374 1.00 38.25 669 ASN A N 1
ATOM 5441 C CA . ASN A 1 669 ? -5.013 26.867 33.083 1.00 38.25 669 ASN A CA 1
ATOM 5442 C C . ASN A 1 669 ? -3.569 26.904 32.550 1.00 38.25 669 ASN A C 1
ATOM 5444 O O . ASN A 1 669 ? -2.701 27.531 33.157 1.00 38.25 669 ASN A O 1
ATOM 5448 N N . PHE A 1 670 ? -3.323 26.344 31.362 1.00 44.69 670 PHE A N 1
ATOM 5449 C CA . PHE A 1 670 ? -2.001 26.354 30.724 1.00 44.69 670 PHE A CA 1
ATOM 5450 C C . PHE A 1 670 ? -1.922 27.376 29.581 1.00 44.69 670 PHE A C 1
ATOM 5452 O O . PHE A 1 670 ? -2.419 27.141 28.484 1.00 44.69 670 PHE A O 1
ATOM 5459 N N . LYS A 1 671 ? -1.246 28.506 29.832 1.00 37.28 671 LYS A N 1
ATOM 5460 C CA . LYS A 1 671 ? -0.974 29.575 28.847 1.00 37.28 671 LYS A CA 1
ATOM 5461 C C . LYS A 1 671 ? 0.348 29.425 28.070 1.00 37.28 671 LYS A C 1
ATOM 5463 O O . LYS A 1 671 ? 0.619 30.248 27.208 1.00 37.28 671 LYS A O 1
ATOM 5468 N N . ASN A 1 672 ? 1.174 28.408 28.343 1.00 39.38 672 ASN A N 1
ATOM 5469 C CA . ASN A 1 672 ? 2.613 28.496 28.030 1.00 39.38 672 ASN A CA 1
ATOM 5470 C C . ASN A 1 672 ? 3.197 27.445 27.066 1.00 39.38 672 ASN A C 1
ATOM 5472 O O . ASN A 1 672 ? 4.418 27.351 26.995 1.00 39.38 672 ASN A O 1
ATOM 5476 N N . LEU A 1 673 ? 2.406 26.646 26.336 1.00 42.19 673 LEU A N 1
ATOM 5477 C CA . LEU A 1 673 ? 2.984 25.478 25.641 1.00 42.19 673 LEU A CA 1
ATOM 5478 C C . LEU A 1 673 ? 3.136 25.544 24.114 1.00 42.19 673 LEU A C 1
ATOM 5480 O O . LEU A 1 673 ? 3.876 24.712 23.599 1.00 42.19 673 LEU A O 1
ATOM 5484 N N . LEU A 1 674 ? 2.577 26.519 23.382 1.00 45.03 674 LEU A N 1
ATOM 5485 C CA . LEU A 1 674 ? 2.853 26.677 21.938 1.00 45.03 674 LEU A CA 1
ATOM 5486 C C . LEU A 1 674 ? 2.726 28.150 21.477 1.00 45.03 674 LEU A C 1
ATOM 5488 O O . LEU A 1 674 ? 1.651 28.721 21.639 1.00 45.03 674 LEU A O 1
ATOM 5492 N N . PRO A 1 675 ? 3.765 28.766 20.873 1.00 41.06 675 PRO A N 1
ATOM 5493 C CA . PRO A 1 675 ? 3.743 30.171 20.441 1.00 41.06 675 PRO A CA 1
ATOM 5494 C C . PRO A 1 675 ? 3.017 30.456 19.106 1.00 41.06 675 PRO A C 1
ATOM 5496 O O . PRO A 1 675 ? 2.943 31.615 18.715 1.00 41.06 675 PRO A O 1
ATOM 5499 N N . ASP A 1 676 ? 2.447 29.451 18.426 1.00 42.19 676 ASP A N 1
ATOM 5500 C CA . ASP A 1 676 ? 1.900 29.600 17.060 1.00 42.19 676 ASP A CA 1
ATOM 5501 C C . ASP A 1 676 ? 0.366 29.438 16.939 1.00 42.19 676 ASP A C 1
ATOM 5503 O O . ASP A 1 676 ? -0.147 29.160 15.855 1.00 42.19 676 ASP A O 1
ATOM 5507 N N . PHE A 1 677 ? -0.406 29.623 18.017 1.00 41.53 677 PHE A N 1
ATOM 5508 C CA . PHE A 1 677 ? -1.879 29.642 17.942 1.00 41.53 677 PHE A CA 1
ATOM 5509 C C . PHE A 1 677 ? -2.467 31.005 18.347 1.00 41.53 677 PHE A C 1
ATOM 5511 O O . PHE A 1 677 ? -1.983 31.617 19.297 1.00 41.53 677 PHE A O 1
ATOM 5518 N N . PRO A 1 678 ? -3.520 31.493 17.655 1.00 40.16 678 PRO A N 1
ATOM 5519 C CA . PRO A 1 678 ? -4.129 32.791 17.935 1.00 40.16 678 PRO A CA 1
ATOM 5520 C C . PRO A 1 678 ? -4.720 32.851 19.351 1.00 40.16 678 PRO A C 1
ATOM 5522 O O . PRO A 1 678 ? -5.370 31.911 19.807 1.00 40.16 678 PRO A O 1
ATOM 5525 N N . GLU A 1 679 ? -4.528 33.994 20.014 1.00 37.19 679 GLU A N 1
ATOM 5526 C CA . GLU A 1 679 ? -4.752 34.275 21.447 1.00 37.19 679 GLU A CA 1
ATOM 5527 C C . GLU A 1 679 ? -6.217 34.175 21.948 1.00 37.19 679 GLU A C 1
ATOM 5529 O O . GLU A 1 679 ? -6.537 34.615 23.049 1.00 37.19 679 GLU A O 1
ATOM 5534 N N . GLY A 1 680 ? -7.128 33.563 21.187 1.00 39.69 680 GLY A N 1
ATOM 5535 C CA . GLY A 1 680 ? -8.558 33.456 21.515 1.00 39.69 680 GLY A CA 1
ATOM 5536 C C . GLY A 1 680 ? -8.972 32.275 22.412 1.00 39.69 680 GLY A C 1
ATOM 5537 O O . GLY A 1 680 ? -10.167 32.058 22.596 1.00 39.69 680 GLY A O 1
ATOM 5538 N N . LEU A 1 681 ? -8.036 31.480 22.944 1.00 43.16 681 LEU A N 1
ATOM 5539 C CA . LEU A 1 681 ? -8.301 30.188 23.613 1.00 43.16 681 LEU A CA 1
ATOM 5540 C C . LEU A 1 681 ? -8.332 30.250 25.157 1.00 43.16 681 LEU A C 1
ATOM 5542 O O . LEU A 1 681 ? -7.830 29.362 25.839 1.00 43.16 681 LEU A O 1
ATOM 5546 N N . THR A 1 682 ? -8.953 31.271 25.749 1.00 34.53 682 THR A N 1
ATOM 5547 C CA . THR A 1 682 ? -9.172 31.364 27.210 1.00 34.53 682 THR A CA 1
ATOM 5548 C C . THR A 1 682 ? -10.542 30.829 27.640 1.00 34.53 682 THR A C 1
ATOM 5550 O O . THR A 1 682 ? -11.301 31.502 28.335 1.00 34.53 682 THR A O 1
ATOM 5553 N N . LYS A 1 683 ? -10.867 29.584 27.274 1.00 42.94 683 LYS A N 1
ATOM 5554 C CA . LYS A 1 683 ? -11.922 28.825 27.966 1.00 42.94 683 LYS A CA 1
ATOM 5555 C C . LYS A 1 683 ? -11.275 27.723 28.797 1.00 42.94 683 LYS A C 1
ATOM 5557 O O . LYS A 1 683 ? -10.526 26.907 28.268 1.00 42.94 683 LYS A O 1
ATOM 5562 N N . VAL A 1 684 ? -11.577 27.714 30.097 1.00 40.19 684 VAL A N 1
ATOM 5563 C CA . VAL A 1 684 ? -11.214 26.636 31.027 1.00 40.19 684 VAL A CA 1
ATOM 5564 C C . VAL A 1 684 ? -11.850 25.349 30.502 1.00 40.19 684 VAL A C 1
ATOM 5566 O O . VAL A 1 684 ? -13.047 25.127 30.680 1.00 40.19 684 VAL A O 1
ATOM 5569 N N . CYS A 1 685 ? -11.076 24.527 29.799 1.00 40.75 685 CYS A N 1
ATOM 5570 C CA . CYS A 1 685 ? -11.565 23.261 29.272 1.00 40.75 685 CYS A CA 1
ATOM 5571 C C . CYS A 1 685 ? -11.637 22.255 30.422 1.00 40.75 685 CYS A C 1
ATOM 5573 O O . CYS A 1 685 ? -10.611 21.801 30.928 1.00 40.75 685 CYS A O 1
ATOM 5575 N N . ARG A 1 686 ? -12.853 21.924 30.867 1.00 46.06 686 ARG A N 1
ATOM 5576 C CA . ARG A 1 686 ? -13.067 20.892 31.885 1.00 46.06 686 ARG A CA 1
ATOM 5577 C C . ARG A 1 686 ? -13.278 19.535 31.215 1.00 46.06 686 ARG A C 1
ATOM 5579 O O . ARG A 1 686 ? -14.405 19.053 31.114 1.00 46.06 686 ARG A O 1
ATOM 5586 N N . TYR A 1 687 ? -12.195 18.930 30.737 1.00 47.66 687 TYR A N 1
ATOM 5587 C CA . TYR A 1 687 ? -12.245 17.561 30.228 1.00 47.66 687 TYR A CA 1
ATOM 5588 C C . TYR A 1 687 ? -12.582 16.600 31.369 1.00 47.66 687 TYR A C 1
ATOM 5590 O O . TYR A 1 687 ? -11.973 16.640 32.441 1.00 47.66 687 TYR A O 1
ATOM 5598 N N . GLY A 1 688 ? -13.599 15.765 31.154 1.00 47.69 688 GLY A N 1
ATOM 5599 C CA . GLY A 1 688 ? -13.968 14.743 32.116 1.00 47.69 688 GLY A CA 1
ATOM 5600 C C . GLY A 1 688 ? -14.694 15.217 33.384 1.00 47.69 688 GLY A C 1
ATOM 5601 O O . GLY A 1 688 ? -14.668 14.531 34.399 1.00 47.69 688 GLY A O 1
ATOM 5602 N N . THR A 1 689 ? -15.346 16.372 33.369 1.00 51.75 689 THR A N 1
ATOM 5603 C CA . THR A 1 689 ? -16.379 16.682 34.377 1.00 51.75 689 THR A CA 1
ATOM 5604 C C . THR A 1 689 ? -17.742 16.652 33.706 1.00 51.75 689 THR A C 1
ATOM 5606 O O . THR A 1 689 ? -17.799 16.792 32.482 1.00 51.75 689 THR A O 1
ATOM 5609 N N . LYS A 1 690 ? -18.823 16.481 34.482 1.00 58.16 690 LYS A N 1
ATOM 5610 C CA . LYS A 1 690 ? -20.198 16.595 33.974 1.00 58.16 690 LYS A CA 1
ATOM 5611 C C . LYS A 1 690 ? -20.279 17.788 33.003 1.00 58.16 690 LYS A C 1
ATOM 5613 O O . LYS A 1 690 ? -19.870 18.886 33.400 1.00 58.16 690 LYS A O 1
ATOM 5618 N N . PRO A 1 691 ? -20.732 17.593 31.748 1.00 53.25 691 PRO A N 1
ATOM 5619 C CA . PRO A 1 691 ? -20.812 18.680 30.782 1.00 53.25 691 PRO A CA 1
ATOM 5620 C C . PRO A 1 691 ? -21.643 19.814 31.382 1.00 53.25 691 PRO A C 1
ATOM 5622 O O . PRO A 1 691 ? -22.704 19.574 31.962 1.00 53.25 691 PRO A O 1
ATOM 5625 N N . ALA A 1 692 ? -21.129 21.043 31.309 1.00 50.56 692 ALA A N 1
ATOM 5626 C CA . ALA A 1 692 ? -21.842 22.199 31.830 1.00 50.56 692 ALA A CA 1
ATOM 5627 C C . ALA A 1 692 ? -23.194 22.289 31.113 1.00 50.56 692 ALA A C 1
ATOM 5629 O O . ALA A 1 692 ? -23.238 22.359 29.885 1.00 50.56 692 ALA A O 1
ATOM 5630 N N . THR A 1 693 ? -24.291 22.263 31.869 1.00 46.34 693 THR A N 1
ATOM 5631 C CA . THR A 1 693 ? -25.623 22.538 31.331 1.00 46.34 693 THR A CA 1
ATOM 5632 C C . THR A 1 693 ? -25.582 23.921 30.698 1.00 46.34 693 THR A C 1
ATOM 5634 O O . THR A 1 693 ? -25.403 24.913 31.406 1.00 46.34 693 THR A O 1
ATOM 5637 N N . ALA A 1 694 ? -25.698 23.993 29.371 1.00 35.53 694 ALA A N 1
ATOM 5638 C CA . ALA A 1 694 ? -25.964 25.257 28.709 1.00 35.53 694 ALA A CA 1
ATOM 5639 C C . ALA A 1 694 ? -27.267 25.792 29.310 1.00 35.53 694 ALA A C 1
ATOM 5641 O O . ALA A 1 694 ? -28.286 25.101 29.273 1.00 35.53 694 ALA A O 1
ATOM 5642 N N . ALA A 1 695 ? -27.207 26.965 29.939 1.00 29.78 695 ALA A N 1
ATOM 5643 C CA . ALA A 1 695 ? -28.402 27.648 30.398 1.00 29.78 695 ALA A CA 1
ATOM 5644 C C . ALA A 1 695 ? -29.304 27.845 29.176 1.00 29.78 695 ALA A C 1
ATOM 5646 O O . ALA A 1 695 ? -28.926 28.529 28.225 1.00 29.78 695 ALA A O 1
ATOM 5647 N N . ILE A 1 696 ? -30.446 27.162 29.178 1.00 30.20 696 ILE A N 1
ATOM 5648 C CA . ILE A 1 696 ? -31.533 27.428 28.247 1.00 30.20 696 ILE A CA 1
ATOM 5649 C C . ILE A 1 696 ? -32.111 28.762 28.719 1.00 30.20 696 ILE A C 1
ATOM 5651 O O . ILE A 1 696 ? -32.823 28.793 29.720 1.00 30.20 696 ILE A O 1
ATOM 5655 N N . ASN A 1 697 ? -31.710 29.844 28.054 1.00 28.81 697 ASN A N 1
ATOM 5656 C CA . ASN A 1 697 ? -32.381 31.139 28.122 1.00 28.81 697 ASN A CA 1
ATOM 5657 C C . ASN A 1 697 ? -33.248 31.301 26.882 1.00 28.81 697 ASN A C 1
ATOM 5659 O O . ASN A 1 697 ? -32.720 31.019 25.778 1.00 28.81 697 ASN A O 1
#

Secondary structure (DSSP, 8-state):
---------PPP-PPPPPP-GGGS---------------------------------------------------SSHHHHHHHHHHHTTTTTT---PPPHHHHHHHHHHHHHHHHTTT--GGGTTTTHHHHGGG----TTHHHHHHHHSTTS-SSS--S---S--S---TTSSSS----------------------HHHHHHHH-S-HHHHHHHHHH-GGGGGS-HHHHHHHHHHHHHTT--HHHHHHSGGGGGG-HHHHHHHHHHHHHTT----HHHHHTHHHHHTSBHHHHHHTTSS-TT--HHHHHHTT-SS------TT----TTSBHHHHHHHHHHHHHHHHH---HHHHHHHHHH-GGGGGS-HHHHHHHHHIIIIIS---HHHHHHTGGGGGS-HHHHHHHHHH--EETTEEHHHHHHH-GGGGGS-HHHHHHHHHHHHHTT--THHHHT-GGGGGS-HHHHHHHHHHHHHSHHHHTTTTSTTHHHHHHTHHHHHHHHHHHHHTT-----HHHHHS-HHHHHHHHHH------SHHHHHHHHHHHT--HHHHHHHHTTSTTGGGS-HHHHHHHHHHHHHTT--HHHHHHTGGGGGS-HHHHHHHHHHHH-HHHHHHTT--TTSPPPHHHHHHHHHHHHHHTTTTSSGGGGTT-TT-PPPP---S-TTS-S-------TTS--------

Nearest PDB structures (foldseek):
  3n7q-assembly1_A  TM=4.289E-01  e=2.739E-03  Homo sapiens
  3mva-assembly1_O  TM=4.416E-01  e=1.702E-02  Homo sapiens
  3n6s-assembly1_A  TM=3.193E-01  e=3.687E-03  Homo sapiens
  5cky-assembly1_O  TM=3.557E-01  e=1.319E-02  Homo sapiens
  5crk-assembly1_O  TM=3.236E-01  e=8.267E-03  Homo sapiens

Radius of gyration: 38.24 Å; Cα contacts (8 Å, |Δi|>4): 557; chains: 1; bounding box: 112×74×124 Å

Organism: Glossina pallidipes (NCBI:txid7398)

Foldseek 3Di:
DDDDDDDDDDDDDDDDDDDDPVVDDDDDDDDDDDDDDDDDDDDDDDDDDDDDDDDDDDDDDDDDDDDDDDDDDPDDPVVVVVVVVVVVVPVVVVPPPDDPPVVVVVVVVVVCCVPQVPPDDPPVCPPCVVVCVVVDPDDPVVVVVVVVVPPPPDPDPDPDDDPDPDDDDDDDDPDPDDDDDPPPPPPPDPDDQQQFDALVLCCVQLNDDSVLSVVVCVVVVVNRRDDSVQLNLQSVLCVVVVHHSVLCSVPVCSSVCGNVLLNFLVLQLVLQAFPDGSVCSVVSVVLQQAFQVVCCVVVRHPVPDDRLVSNQVQDDPDRQDADPPHPQDRRGRNLVNLLVSVVSCLCVVLVDDPVLSVCCCNNPVVLSSGRPVQLNLQVCCCCPVLVQHSVNCSVVVCSSVAGSVQVVCCCVVPQDFPPHGVSVLCNVPVLLSNDGSVQLVLQCVLLVVLVAHSLLCVVPVCLSNDGSVLLNVQSVVLCVDLLSVLQSLPSLSVLCSVVVVQLVVLVVVCVVVVQQADDSDLSNDDPVVVVVVVQVLDSFAPCQSLLSSLCVVLVDDSVVSCVVQVVQPCSRNAHSSQLVVLVVLCVVVVDDSVLCSLLVLLSLAHPVLLVVLLVLVVDPVSCVVVVHDPVDDDDSSVSSVVSVVVLCVVVVVNSCSSLVPPPDDQDDDDPDDDPPDDPPRPDRNPRRDDPPPDPPD

Sequence (697 aa):
MSLMINYGVMVPVIQTAKLTEDDFPPLGSKNHNTESLQNSAILEGNVEEVNTATGHREDDNLNNKYNTISVNPVNEEISNNFSQIRAINKDEKDIENELAPESILKEAFLAALKNNGKSLQLPLLTINAEKLLPLFKLRSSDLRAFKASFSNSFIDSCNFTANAFVTDLNRNYLQLFGHHTLVLCRNYRKETPAENLGVTFFVKNIGSNVNKWRAILKKYPALKTLKEKEVINTVEVLKKLNFNMDDIISKPTILGTGKHSLKNRYYVLKECGFNISISLLSRYLVAMNKDVGTLKSFNHIPYDLDVIEKLRQTFTDVDIQLPKDSLCNENIELKVLRQYFMSYYLQQRLHWNQNDTTKLWNAYGRIRHKSFYSVQKMIKLLSEELQFSSERISKNAFTLCADFQNVERILRDIPSIDGEDIRDILHKCPKIMMSPCDALITTLKYIKDYGIKEDAVLRCLEVLTLGPDTVLERLKDLNEVEEFQVLNCNPRVLRLVHYQNKARLRLEYLNQLKVRCVSLHILSCSSDTFARFARDGEDRTRGRDIVVYLAHVLDKDAADLRNVMSRHPNWCHIPIVRVKQCYEFLLNNEFSKADIYDNMHLLLYPIKRIDEKLQLLHSPEFLQQLQLDYKDPLSKKNILALTLYLIESEYHFTGDGVWAEQVGQQVENFKNLLPDFPEGLTKVCRYGTKPATAAIN

InterPro domains:
  IPR003690 Transcription termination factor, mitochondrial/chloroplastic [PTHR15437] (262-657)
  IPR003690 Transcription termination factor, mitochondrial/chloroplastic [SM00733] (214-244)
  IPR003690 Transcription termination factor, mitochondrial/chloroplastic [SM00733] (245-275)
  IPR003690 Transcription termination factor, mitochondrial/chloroplastic [SM00733] (423-453)
  IPR003690 Transcription termination factor, mitochondrial/chloroplastic [SM00733] (562-592)
  IPR038538 MTERF superfamily, mitochondrial/chloroplastic [G3DSA:1.25.70.10] (124-300)
  IPR038538 MTERF superfamily, mitochondrial/chloroplastic [G3DSA:1.25.70.10] (344-535)

pLDDT: mean 72.89, std 26.93, range [24.58, 97.94]

Solvent-accessible surface area (backbone atoms only — not comparable to full-atom values): 43638 Å² total; per-residue (Å²): 140,88,83,89,80,89,80,87,84,84,80,83,84,80,82,81,80,82,86,56,84,85,81,55,85,82,87,84,77,88,82,91,88,86,82,90,84,90,83,91,79,91,79,88,77,90,77,88,83,82,87,85,85,88,83,90,83,87,89,84,90,86,89,83,91,82,83,90,87,90,79,85,83,92,78,70,74,70,64,64,64,55,55,62,60,51,61,69,60,60,79,66,72,82,75,85,79,73,77,53,73,69,57,55,53,51,50,52,52,54,50,49,49,72,74,41,72,88,75,73,72,69,86,76,51,73,85,50,45,82,77,50,57,88,76,61,90,71,57,82,69,56,56,52,60,56,54,69,76,59,75,84,83,82,87,86,88,84,89,82,90,90,86,87,88,88,82,91,76,81,92,82,79,88,86,80,88,77,90,80,91,72,88,71,81,73,69,86,67,86,69,70,83,72,72,65,53,49,56,66,57,49,32,73,77,59,45,78,54,63,68,60,44,48,53,46,45,68,75,41,55,75,65,25,74,46,56,68,72,50,40,53,50,23,53,53,49,40,46,75,70,72,46,55,58,67,52,45,68,75,46,58,72,50,53,76,59,38,46,67,56,48,55,32,48,52,46,38,42,52,50,59,55,39,70,86,43,68,76,50,63,67,40,42,72,62,58,39,68,32,26,48,59,62,37,27,76,69,67,39,23,62,78,87,58,60,50,69,60,43,46,47,69,61,46,87,91,54,86,72,79,74,60,94,85,52,86,79,54,56,82,44,35,42,45,57,49,51,45,50,56,52,44,51,44,42,30,70,77,49,65,46,53,74,64,56,52,50,49,43,53,72,76,44,57,69,50,69,59,52,24,68,61,54,40,54,52,31,51,48,45,38,41,72,73,46,61,44,48,53,69,54,45,62,78,43,48,69,58,64,63,41,52,47,72,45,41,56,43,31,59,67,77,44,55,53,58,73,83,42,48,37,50,59,48,40,59,77,42,55,67,42,50,71,43,55,44,69,44,45,56,48,35,55,48,49,42,47,76,70,67,33,60,57,63,22,43,77,73,35,61,68,50,53,61,52,56,38,68,57,52,50,53,40,52,51,59,43,62,73,37,69,73,46,53,67,36,48,81,39,49,64,46,52,44,43,56,64,42,35,73,59,23,50,55,46,49,54,51,36,54,74,64,49,48,68,37,79,45,73,61,63,41,60,50,58,72,67,62,37,54,48,51,66,69,70,47,64,47,50,45,89,39,58,68,49,31,50,42,49,21,63,78,62,73,47,59,50,66,61,50,42,61,59,50,65,72,45,86,54,56,35,56,50,35,55,61,54,36,50,53,31,50,53,52,43,46,73,71,73,46,49,70,66,40,46,62,77,40,49,73,55,34,61,39,52,57,68,60,53,49,55,41,48,56,46,68,70,34,66,70,50,31,51,73,71,72,44,64,81,87,58,79,74,51,70,48,55,49,52,48,48,37,47,49,59,52,27,60,79,41,74,68,68,61,56,47,52,52,75,88,59,89,80,80,85,78,81,90,83,90,82,86,71,96,87,65,79,92,81,76,87,66,90,66,65,42,79,51,84,75,78,77,76,81,87,124

Mean predicted aligned error: 17.23 Å